Protein AF-0000000066938399 (afdb_homodimer)

Radius of gyration: 29.83 Å; Cα contacts (8 Å, |Δi|>4): 1887; chains: 2; bounding box: 50×89×64 Å

Foldseek 3Di:
DDWWWFWWDAKAQDIDIDIDDFDDAAAQKWKWFWFKFWDDVVNLCCNHPIADLAAAVPGAQPPARDHPTAGATQQTKGFTCCHYHPDDPDHGGFIKTFQFKDADCPDPCNVVQNRLPHPRIHGARRRDQHHSLMRMGMDGSLGIGTFDPVQDRNNSSLLQLLLLLLALCVVFPDDAPFAEEEEELAQNSLSVLLNCLLVPHDHYEYEYQFPLSQVVSVVQHHPYYHNVVVDLPQVVQCVSVVNAFGQEYEYQPQDQVSVVSNLSRHGQQHEYEYEYDHPDDYDDPVVSCVVSVYYYYYDRRHGPPSSVVSSVCVVVPSGDCSVLAQEEEESNCCSPCNSVCCVPPVSRHRIYMYRDVVPD/DDWWWFWWDQKALDIDTDIDDFDDAAAQKWKWFWFKFWDDVVNLCCNHPIADLAAAVPGAQPQARDHPTAGATQQTKGFTCCHYHPDDPDHGGFIKTFQFKDADCPDPCNVVQNRLPHPRIHGARRRDQHHSLMRMGMDGSLGIGTFDPPQDRNNSSLLQLLLLLLALCVVFPDDAPFAEEEEELFQNSLSVLLNCQLVPHDHYEYEYQFPLSQVVSVVSHHPYYDNVVVDLPQVVQCVSVVNAFGQEYEYQPQDQVSVVSNLSRHGQQHEYEYEYDHPDDYDDPVVSCVVSVYYYYYDRRHGPPSSVVSSVCVVVPSGDCSVLAQEEEESNCCSPCNSVCCVPPVSRHRIYMYRDVVPD

Structure (mmCIF, N/CA/C/O backbone):
data_AF-0000000066938399-model_v1
#
loop_
_entity.id
_entity.type
_entity.pdbx_description
1 polymer 'Unplaced genomic scaffold supercont1.3, whole genome shotgun sequence'
#
loop_
_atom_site.group_PDB
_atom_site.id
_atom_site.type_symbol
_atom_site.label_atom_id
_atom_site.label_alt_id
_atom_site.label_comp_id
_atom_site.label_asym_id
_atom_site.label_entity_id
_atom_site.label_seq_id
_atom_site.pdbx_PDB_ins_code
_atom_site.Cartn_x
_atom_site.Cartn_y
_atom_site.Cartn_z
_atom_site.occupancy
_atom_site.B_iso_or_equiv
_atom_site.auth_seq_id
_atom_site.auth_comp_id
_atom_site.auth_asym_id
_atom_site.auth_atom_id
_atom_site.pdbx_PDB_model_num
ATOM 1 N N . MET A 1 1 ? -21.656 45.438 17.859 1 69.94 1 MET A N 1
ATOM 2 C CA . MET A 1 1 ? -20.906 44.25 18.203 1 69.94 1 MET A CA 1
ATOM 3 C C . MET A 1 1 ? -19.406 44.438 18 1 69.94 1 MET A C 1
ATOM 5 O O . MET A 1 1 ? -19 45.219 17.125 1 69.94 1 MET A O 1
ATOM 9 N N . SER A 1 2 ? -18.547 44.031 18.891 1 92.19 2 SER A N 1
ATOM 10 C CA . SER A 1 2 ? -17.109 44.219 18.766 1 92.19 2 SER A CA 1
ATOM 11 C C . SER A 1 2 ? -16.562 43.562 17.516 1 92.19 2 SER A C 1
ATOM 13 O O . SER A 1 2 ? -17.078 42.531 17.062 1 92.19 2 SER A O 1
ATOM 15 N N . GLN A 1 3 ? -15.703 44.281 16.797 1 96.62 3 GLN A N 1
ATOM 16 C CA . GLN A 1 3 ? -15.102 43.781 15.57 1 96.62 3 GLN A CA 1
ATOM 17 C C . GLN A 1 3 ? -13.656 43.344 15.797 1 96.62 3 GLN A C 1
ATOM 19 O O . GLN A 1 3 ? -13.031 43.719 16.781 1 96.62 3 GLN A O 1
ATOM 24 N N . MET A 1 4 ? -13.242 42.531 14.961 1 97.12 4 MET A N 1
ATOM 25 C CA . MET A 1 4 ? -11.859 42.062 15.023 1 97.12 4 MET A CA 1
ATOM 26 C C . MET A 1 4 ? -11.266 41.906 13.625 1 97.12 4 MET A C 1
ATOM 28 O O . MET A 1 4 ? -12 41.812 12.648 1 97.12 4 MET A O 1
ATOM 32 N N . ASN A 1 5 ? -9.953 41.938 13.586 1 97.5 5 ASN A N 1
ATOM 33 C CA . ASN A 1 5 ? -9.234 41.688 12.344 1 97.5 5 ASN A CA 1
ATOM 34 C C . ASN A 1 5 ? -9.18 40.188 12.031 1 97.5 5 ASN A C 1
ATOM 36 O O . ASN A 1 5 ? -9.008 39.375 12.938 1 97.5 5 ASN A O 1
ATOM 40 N N . ALA A 1 6 ? -9.391 39.844 10.789 1 98.12 6 ALA A N 1
ATOM 41 C CA . ALA A 1 6 ? -9.305 38.438 10.336 1 98.12 6 ALA A CA 1
ATOM 42 C C . ALA A 1 6 ? -8.836 38.375 8.891 1 98.12 6 ALA A C 1
ATOM 44 O O . ALA A 1 6 ? -9.258 39.188 8.055 1 98.12 6 ALA A O 1
ATOM 45 N N . VAL A 1 7 ? -7.941 37.5 8.602 1 98.38 7 VAL A N 1
ATOM 46 C CA . VAL A 1 7 ? -7.562 37.219 7.219 1 98.38 7 VAL A CA 1
ATOM 47 C C . VAL A 1 7 ? -8.531 36.188 6.609 1 98.38 7 VAL A C 1
ATOM 49 O O . VAL A 1 7 ? -8.625 35.062 7.074 1 98.38 7 VAL A O 1
ATOM 52 N N . ARG A 1 8 ? -9.172 36.594 5.57 1 97.94 8 ARG A N 1
ATOM 53 C CA . ARG A 1 8 ? -10.258 35.812 5.004 1 97.94 8 ARG A CA 1
ATOM 54 C C . ARG A 1 8 ? -9.945 35.406 3.562 1 97.94 8 ARG A C 1
ATOM 56 O O . ARG A 1 8 ? -9.359 36.188 2.812 1 97.94 8 ARG A O 1
ATOM 63 N N . PHE A 1 9 ? -10.32 34.219 3.234 1 98.12 9 PHE A N 1
ATOM 64 C CA . PHE A 1 9 ? -10.234 33.688 1.883 1 98.12 9 PHE A CA 1
ATOM 65 C C . PHE A 1 9 ? -11.531 33.906 1.122 1 98.12 9 PHE A C 1
ATOM 67 O O . PHE A 1 9 ? -12.594 33.469 1.555 1 98.12 9 PHE A O 1
ATOM 74 N N . TYR A 1 10 ? -11.484 34.594 -0.016 1 97.12 10 TYR A N 1
ATOM 75 C CA . TYR A 1 10 ? -12.664 34.906 -0.816 1 97.12 10 TYR A CA 1
ATOM 76 C C . TYR A 1 10 ? -12.711 34.031 -2.072 1 97.12 10 TYR A C 1
ATOM 78 O O . TYR A 1 10 ? -13.734 34 -2.76 1 97.12 10 TYR A O 1
ATOM 86 N N . GLY A 1 11 ? -11.609 33.406 -2.383 1 96 11 GLY A N 1
ATOM 87 C CA . GLY A 1 11 ? -11.469 32.625 -3.592 1 96 11 GLY A CA 1
ATOM 88 C C . GLY A 1 11 ? -10.047 32.594 -4.117 1 96 11 GLY A C 1
ATOM 89 O O . GLY A 1 11 ? -9.117 33.031 -3.447 1 96 11 GLY A O 1
ATOM 90 N N . GLN A 1 12 ? -9.891 32.031 -5.289 1 96.06 12 GLN A N 1
ATOM 91 C CA . GLN A 1 12 ? -8.57 31.891 -5.891 1 96.06 12 GLN A CA 1
ATOM 92 C C . GLN A 1 12 ? -7.84 33.219 -5.965 1 96.06 12 GLN A C 1
ATOM 94 O O . GLN A 1 12 ? -8.336 34.188 -6.57 1 96.06 12 GLN A O 1
ATOM 99 N N . ARG A 1 13 ? -6.664 33.312 -5.277 1 97 13 ARG A N 1
ATOM 100 C CA . ARG A 1 13 ? -5.758 34.469 -5.266 1 97 13 ARG A CA 1
ATOM 101 C C . ARG A 1 13 ? -6.426 35.688 -4.652 1 97 13 ARG A C 1
ATOM 103 O O . ARG A 1 13 ? -6.129 36.812 -5.039 1 97 13 ARG A O 1
ATOM 110 N N . ASP A 1 14 ? -7.383 35.438 -3.766 1 96.88 14 ASP A N 1
ATOM 111 C CA . ASP A 1 14 ? -8.117 36.531 -3.139 1 96.88 14 ASP A CA 1
ATOM 112 C C . ASP A 1 14 ? -8.219 36.312 -1.629 1 96.88 14 ASP A C 1
ATOM 114 O O . ASP A 1 14 ? -9.195 35.75 -1.142 1 96.88 14 ASP A O 1
ATOM 118 N N . ILE A 1 15 ? -7.234 36.812 -0.895 1 97.56 15 ILE A N 1
ATOM 119 C CA . ILE A 1 15 ? -7.242 36.875 0.563 1 97.56 15 ILE A CA 1
ATOM 120 C C . ILE A 1 15 ? -7.219 38.312 1.038 1 97.56 15 ILE A C 1
ATOM 122 O O . ILE A 1 15 ? -6.543 39.156 0.444 1 97.56 15 ILE A O 1
ATOM 126 N N . ARG A 1 16 ? -7.977 38.594 2.068 1 97.62 16 ARG A N 1
ATOM 127 C CA . ARG A 1 16 ? -8.133 39.969 2.537 1 97.62 16 ARG A CA 1
ATOM 128 C C . ARG A 1 16 ? -8.094 40.031 4.059 1 97.62 16 ARG A C 1
ATOM 130 O O . ARG A 1 16 ? -8.43 39.062 4.738 1 97.62 16 ARG A O 1
ATOM 137 N N . LEU A 1 17 ? -7.648 41.156 4.555 1 97.81 17 LEU A N 1
ATOM 138 C CA . LEU A 1 17 ? -7.812 41.469 5.965 1 97.81 17 LEU A CA 1
ATOM 139 C C . LEU A 1 17 ? -9.125 42.219 6.207 1 97.81 17 LEU A C 1
ATOM 141 O O . LEU A 1 17 ? -9.297 43.344 5.766 1 97.81 17 LEU A O 1
ATOM 145 N N . ASP A 1 18 ? -10 41.594 6.918 1 97.44 18 ASP A N 1
ATOM 146 C CA . ASP A 1 18 ? -11.336 42.125 7.145 1 97.44 18 ASP A CA 1
ATOM 147 C C . ASP A 1 18 ? -11.555 42.438 8.625 1 97.44 18 ASP A C 1
ATOM 149 O O . ASP A 1 18 ? -10.828 41.938 9.484 1 97.44 18 ASP A O 1
ATOM 153 N N . GLN A 1 19 ? -12.508 43.281 8.773 1 97.44 19 GLN A N 1
ATOM 154 C CA . GLN A 1 19 ? -13.125 43.438 10.094 1 97.44 19 GLN A CA 1
ATOM 155 C C . GLN A 1 19 ? -14.406 42.625 10.188 1 97.44 19 GLN A C 1
ATOM 157 O O . GLN A 1 19 ? -15.344 42.844 9.414 1 97.44 19 GLN A O 1
ATOM 162 N N . ILE A 1 20 ? -14.398 41.688 11.094 1 97.38 20 ILE A N 1
ATOM 163 C CA . ILE A 1 20 ? -15.578 40.844 11.258 1 97.38 20 ILE A CA 1
ATOM 164 C C . ILE A 1 20 ? -16.016 40.844 12.727 1 97.38 20 ILE A C 1
ATOM 166 O O . ILE A 1 20 ? -15.242 41.25 13.609 1 97.38 20 ILE A O 1
ATOM 170 N N . PRO A 1 21 ? -17.219 40.438 13.016 1 97.44 21 PRO A N 1
ATOM 171 C CA . PRO A 1 21 ? -17.688 40.406 14.406 1 97.44 21 PRO A CA 1
ATOM 172 C C . PRO A 1 21 ? -16.906 39.406 15.266 1 97.44 21 PRO A C 1
ATOM 174 O O . PRO A 1 21 ? -16.547 38.312 14.789 1 97.44 21 PRO A O 1
ATOM 177 N N . VAL A 1 22 ? -16.625 39.812 16.516 1 97.94 22 VAL A N 1
ATOM 178 C CA . VAL A 1 22 ? -16.047 38.875 17.484 1 97.94 22 VAL A CA 1
ATOM 179 C C . VAL A 1 22 ? -17.062 37.812 17.859 1 97.94 22 VAL A C 1
ATOM 181 O O . VAL A 1 22 ? -18.203 38.125 18.219 1 97.94 22 VAL A O 1
ATOM 184 N N . PRO A 1 23 ? -16.719 36.531 17.734 1 96.94 23 PRO A N 1
ATOM 185 C CA . PRO A 1 23 ? -17.688 35.469 18.031 1 96.94 23 PRO A CA 1
ATOM 186 C C . PRO A 1 23 ? -17.969 35.344 19.516 1 96.94 23 PRO A C 1
ATOM 188 O O . PRO A 1 23 ? -17.078 35.531 20.344 1 96.94 23 PRO A O 1
ATOM 191 N N . ALA A 1 24 ? -19.125 34.969 19.828 1 96.88 24 ALA A N 1
ATOM 192 C CA . ALA A 1 24 ? -19.516 34.688 21.203 1 96.88 24 ALA A CA 1
ATOM 193 C C . ALA A 1 24 ? -19.25 33.219 21.531 1 96.88 24 ALA A C 1
ATOM 195 O O . ALA A 1 24 ? -19.359 32.344 20.672 1 96.88 24 ALA A O 1
ATOM 196 N N . VAL A 1 25 ? -18.906 32.969 22.781 1 97.56 25 VAL A N 1
ATOM 197 C CA . VAL A 1 25 ? -18.672 31.609 23.234 1 97.56 25 VAL A CA 1
ATOM 198 C C . VAL A 1 25 ? -19.984 30.953 23.609 1 97.56 25 VAL A C 1
ATOM 200 O O . VAL A 1 25 ? -20.859 31.578 24.219 1 97.56 25 VAL A O 1
ATOM 203 N N . LYS A 1 26 ? -20.219 29.734 23.188 1 97.56 26 LYS A N 1
ATOM 204 C CA . LYS A 1 26 ? -21.406 28.938 23.516 1 97.56 26 LYS A CA 1
ATOM 205 C C . LYS A 1 26 ? -21.047 27.766 24.406 1 97.56 26 LYS A C 1
ATOM 207 O O . LYS A 1 26 ? -19.859 27.5 24.656 1 97.56 26 LYS A O 1
ATOM 212 N N . PRO A 1 27 ? -22.125 27.094 24.953 1 98.12 27 PRO A N 1
ATOM 213 C CA . PRO A 1 27 ? -21.828 25.906 25.781 1 98.12 27 PRO A CA 1
ATOM 214 C C . PRO A 1 27 ? -20.938 24.891 25.047 1 98.12 27 PRO A C 1
ATOM 216 O O . PRO A 1 27 ? -21.141 24.641 23.859 1 98.12 27 PRO A O 1
ATOM 219 N N . GLY A 1 28 ? -19.938 24.391 25.766 1 98.25 28 GLY A N 1
ATOM 220 C CA . GLY A 1 28 ? -19.062 23.359 25.234 1 98.25 28 GLY A CA 1
ATOM 221 C C . GLY A 1 28 ? -17.938 23.938 24.375 1 98.25 28 GLY A C 1
ATOM 222 O O . GLY A 1 28 ? -17.109 23.188 23.844 1 98.25 28 GLY A O 1
ATOM 223 N N . GLN A 1 29 ? -17.891 25.266 24.297 1 98.56 29 GLN A N 1
ATOM 224 C CA . GLN A 1 29 ? -16.922 25.891 23.406 1 98.56 29 GLN A CA 1
ATOM 225 C C . GLN A 1 29 ? -15.875 26.672 24.203 1 98.56 29 GLN A C 1
ATOM 227 O O . GLN A 1 29 ? -16.062 26.953 25.391 1 98.56 29 GLN A O 1
ATOM 232 N N . VAL A 1 30 ? -14.805 26.938 23.594 1 98.88 30 VAL A N 1
ATOM 233 C CA . VAL A 1 30 ? -13.688 27.703 24.141 1 98.88 30 VAL A CA 1
ATOM 234 C C . VAL A 1 30 ? -13.344 28.859 23.219 1 98.88 30 VAL A C 1
ATOM 236 O O . VAL A 1 30 ? -13.172 28.672 22.016 1 98.88 30 VAL A O 1
ATOM 239 N N . LYS A 1 31 ? -13.312 29.984 23.734 1 98.69 31 LYS A N 1
ATOM 240 C CA . LYS A 1 31 ? -12.82 31.156 23 1 98.69 31 LYS A CA 1
ATOM 241 C C . LYS A 1 31 ? -11.32 31.328 23.219 1 98.69 31 LYS A C 1
ATOM 243 O O . LYS A 1 31 ? -10.844 31.328 24.344 1 98.69 31 LYS A O 1
ATOM 248 N N . ILE A 1 32 ? -10.633 31.469 22.156 1 98.75 32 ILE A N 1
ATOM 249 C CA . ILE A 1 32 ? -9.18 31.562 22.172 1 98.75 32 ILE A CA 1
ATOM 250 C C . ILE A 1 32 ? -8.742 32.844 21.5 1 98.75 32 ILE A C 1
ATOM 252 O O . ILE A 1 32 ? -9.336 33.281 20.5 1 98.75 32 ILE A O 1
ATOM 256 N N . ALA A 1 33 ? -7.773 33.5 22.062 1 98.69 33 ALA A N 1
ATOM 257 C CA . ALA A 1 33 ? -7.016 34.531 21.375 1 98.69 33 ALA A CA 1
ATOM 258 C C . ALA A 1 33 ? -5.762 33.969 20.719 1 98.69 33 ALA A C 1
ATOM 260 O O . ALA A 1 33 ? -4.734 33.781 21.375 1 98.69 33 ALA A O 1
ATOM 261 N N . PRO A 1 34 ? -5.848 33.688 19.375 1 98.69 34 PRO A N 1
ATOM 262 C CA . PRO A 1 34 ? -4.645 33.188 18.703 1 98.69 34 PRO A CA 1
ATOM 263 C C . PRO A 1 34 ? -3.441 34.094 18.859 1 98.69 34 PRO A C 1
ATOM 265 O O . PRO A 1 34 ? -3.588 35.312 18.812 1 98.69 34 PRO A O 1
ATOM 268 N N . LYS A 1 35 ? -2.318 33.5 19.125 1 98.75 35 LYS A N 1
ATOM 269 C CA . LYS A 1 35 ? -1.087 34.281 19.266 1 98.75 35 LYS A CA 1
ATOM 270 C C . LYS A 1 35 ? -0.169 34.062 18.062 1 98.75 35 LYS A C 1
ATOM 272 O O . LYS A 1 35 ? 0.386 35 17.516 1 98.75 35 LYS A O 1
ATOM 277 N N . PHE A 1 36 ? 0.05 32.812 17.703 1 98.81 36 PHE A N 1
ATOM 278 C CA . PHE A 1 36 ? 0.845 32.469 16.531 1 98.81 36 PHE A CA 1
ATOM 279 C C . PHE A 1 36 ? 0.095 31.5 15.633 1 98.81 36 PHE A C 1
ATOM 281 O O . PHE A 1 36 ? -0.582 30.594 16.125 1 98.81 36 PHE A O 1
ATOM 288 N N . CYS A 1 37 ? 0.196 31.719 14.336 1 98.75 37 CYS A N 1
ATOM 289 C CA . CYS A 1 37 ? -0.416 30.859 13.328 1 98.75 37 CYS A CA 1
ATOM 290 C C . CYS A 1 37 ? 0.53 30.625 12.156 1 98.75 37 CYS A C 1
ATOM 292 O O . CYS A 1 37 ? 1.071 31.578 11.594 1 98.75 37 CYS A O 1
ATOM 294 N N . GLY A 1 38 ? 0.721 29.391 11.859 1 98.5 38 GLY A N 1
ATOM 295 C CA . GLY A 1 38 ? 1.558 29.078 10.711 1 98.5 38 GLY A CA 1
ATOM 296 C C . GLY A 1 38 ? 0.799 29.109 9.398 1 98.5 38 GLY A C 1
ATOM 297 O O . GLY A 1 38 ? -0.409 28.859 9.367 1 98.5 38 GLY A O 1
ATOM 298 N N . ILE A 1 39 ? 1.507 29.422 8.336 1 98 39 ILE A N 1
ATOM 299 C CA . ILE A 1 39 ? 0.971 29.281 6.988 1 98 39 ILE A CA 1
ATOM 300 C C . ILE A 1 39 ? 1.367 27.922 6.418 1 98 39 ILE A C 1
ATOM 302 O O . ILE A 1 39 ? 2.541 27.547 6.453 1 98 39 ILE A O 1
ATOM 306 N N . CYS A 1 40 ? 0.423 27.188 5.965 1 95.62 40 CYS A N 1
ATOM 307 C CA . CYS A 1 40 ? 0.635 25.812 5.52 1 95.62 40 CYS A CA 1
ATOM 308 C C . CYS A 1 40 ? 0.604 25.734 3.996 1 95.62 40 CYS A C 1
ATOM 310 O O . CYS A 1 40 ? 0.038 26.594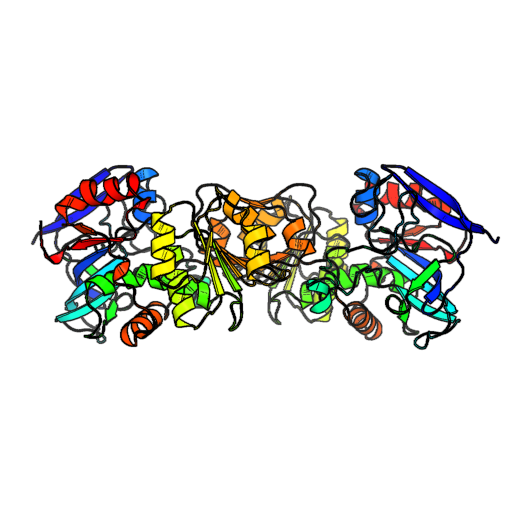 3.332 1 95.62 40 CYS A O 1
ATOM 312 N N . GLY A 1 41 ? 1.252 24.703 3.459 1 92.38 41 GLY A N 1
ATOM 313 C CA . GLY A 1 41 ? 1.16 24.438 2.033 1 92.38 41 GLY A CA 1
ATOM 314 C C . GLY A 1 41 ? -0.27 24.312 1.54 1 92.38 41 GLY A C 1
ATOM 315 O O . GLY A 1 41 ? -0.579 24.703 0.413 1 92.38 41 GLY A O 1
ATOM 316 N N . SER A 1 42 ? -1.141 23.766 2.324 1 93.12 42 SER A N 1
ATOM 317 C CA . SER A 1 42 ? -2.543 23.641 1.938 1 93.12 42 SER A CA 1
ATOM 318 C C . SER A 1 42 ? -3.182 25.016 1.736 1 93.12 42 SER A C 1
ATOM 320 O O . SER A 1 42 ? -4.055 25.172 0.881 1 93.12 42 SER A O 1
ATOM 322 N N . ASP A 1 43 ? -2.777 26.016 2.504 1 96 43 ASP A N 1
ATOM 323 C CA . ASP A 1 43 ? -3.252 27.375 2.275 1 96 43 ASP A CA 1
ATOM 324 C C . ASP A 1 43 ? -2.857 27.875 0.885 1 96 43 ASP A C 1
ATOM 326 O O . ASP A 1 43 ? -3.666 28.484 0.184 1 96 43 ASP A O 1
ATOM 330 N N . LEU A 1 44 ? -1.632 27.578 0.548 1 95.25 44 LEU A N 1
ATOM 331 C CA . LEU A 1 44 ? -1.106 28.016 -0.74 1 95.25 44 LEU A CA 1
ATOM 332 C C . LEU A 1 44 ? -1.813 27.297 -1.887 1 95.25 44 LEU A C 1
ATOM 334 O O . LEU A 1 44 ? -2.09 27.906 -2.926 1 95.25 44 LEU A O 1
ATOM 338 N N . HIS A 1 45 ? -2.061 26.016 -1.648 1 92.69 45 HIS A N 1
ATOM 339 C CA . HIS A 1 45 ? -2.785 25.25 -2.66 1 92.69 45 HIS A CA 1
ATOM 340 C C . HIS A 1 45 ? -4.164 25.859 -2.918 1 92.69 45 HIS A C 1
ATOM 342 O O . HIS A 1 45 ? -4.582 25.984 -4.07 1 92.69 45 HIS A O 1
ATOM 348 N N . GLU A 1 46 ? -4.875 26.203 -1.85 1 94.69 46 GLU A N 1
ATOM 349 C CA . GLU A 1 46 ? -6.184 26.844 -1.987 1 94.69 46 GLU A CA 1
ATOM 350 C C . GLU A 1 46 ? -6.066 28.203 -2.662 1 94.69 46 GLU A C 1
ATOM 352 O O . GLU A 1 46 ? -6.859 28.531 -3.545 1 94.69 46 GLU A O 1
ATOM 357 N N . TYR A 1 47 ? -5.066 28.969 -2.271 1 96.81 47 TYR A N 1
ATOM 358 C CA . TYR A 1 47 ? -4.859 30.312 -2.789 1 96.81 47 TYR A CA 1
ATOM 359 C C . TYR A 1 47 ? -4.562 30.281 -4.285 1 96.81 47 TYR A C 1
ATOM 361 O O . TYR A 1 47 ? -5.141 31.047 -5.055 1 96.81 47 TYR A O 1
ATOM 369 N N . LEU A 1 48 ? -3.74 29.344 -4.723 1 95.25 48 LEU A N 1
ATOM 370 C CA . LEU A 1 48 ? -3.285 29.281 -6.109 1 95.25 48 LEU A CA 1
ATOM 371 C C . LEU A 1 48 ? -4.293 28.531 -6.98 1 95.25 48 LEU A C 1
ATOM 373 O O . LEU A 1 48 ? -4.516 28.906 -8.133 1 95.25 48 LEU A O 1
ATOM 377 N N . GLY A 1 49 ? -4.926 27.516 -6.395 1 92.44 49 GLY A N 1
ATOM 378 C CA . GLY A 1 49 ? -5.73 26.609 -7.203 1 92.44 49 GLY A CA 1
ATOM 379 C C . GLY A 1 49 ? -7.223 26.812 -7.023 1 92.44 49 GLY A C 1
ATOM 380 O O . GLY A 1 49 ? -8.023 26.328 -7.816 1 92.44 49 GLY A O 1
ATOM 381 N N . GLY A 1 50 ? -7.535 27.5 -6.035 1 92.25 50 GLY A N 1
ATOM 382 C CA . GLY A 1 50 ? -8.945 27.656 -5.707 1 92.25 50 GLY A CA 1
ATOM 383 C C . GLY A 1 50 ? -9.406 26.719 -4.613 1 92.25 50 GLY A C 1
ATOM 384 O O . GLY A 1 50 ? -8.656 25.844 -4.172 1 92.25 50 GLY A O 1
ATOM 385 N N . ALA A 1 51 ? -10.688 26.906 -4.266 1 92.25 51 ALA A N 1
ATOM 386 C CA . ALA A 1 51 ? -11.266 26.219 -3.113 1 92.25 51 ALA A CA 1
ATOM 387 C C . ALA A 1 51 ? -11.438 24.734 -3.398 1 92.25 51 ALA A C 1
ATOM 389 O O . ALA A 1 51 ? -12.078 24.344 -4.379 1 92.25 51 ALA A O 1
ATOM 390 N N . ASN A 1 52 ? -10.844 23.875 -2.551 1 88.25 52 ASN A N 1
ATOM 391 C CA . ASN A 1 52 ? -11.008 22.422 -2.562 1 88.25 52 ASN A CA 1
ATOM 392 C C . ASN A 1 52 ? -11.414 21.906 -1.192 1 88.25 52 ASN A C 1
ATOM 394 O O . ASN A 1 52 ? -12.508 21.344 -1.039 1 88.25 52 ASN A O 1
ATOM 398 N N . LEU A 1 53 ? -10.5 22.094 -0.22 1 88.75 53 LEU A N 1
ATOM 399 C CA . LEU A 1 53 ? -10.859 21.812 1.167 1 88.75 53 LEU A CA 1
ATOM 400 C C . LEU A 1 53 ? -11.789 22.891 1.717 1 88.75 53 LEU A C 1
ATOM 402 O O . LEU A 1 53 ? -12.602 22.625 2.598 1 88.75 53 LEU A O 1
ATOM 406 N N . ILE A 1 54 ? -11.578 24.062 1.223 1 95.56 54 ILE A N 1
ATOM 407 C CA . ILE A 1 54 ? -12.461 25.188 1.545 1 95.56 54 ILE A CA 1
ATOM 408 C C . ILE A 1 54 ? -13.773 25.047 0.777 1 95.56 54 ILE A C 1
ATOM 410 O O . ILE A 1 54 ? -13.773 24.797 -0.432 1 95.56 54 ILE A O 1
ATOM 414 N N . PRO A 1 55 ? -14.836 25.141 1.478 1 96.12 55 PRO A N 1
ATOM 415 C CA . PRO A 1 55 ? -16.125 25.031 0.784 1 96.12 55 PRO A CA 1
ATOM 416 C C . PRO A 1 55 ? -16.297 26.094 -0.294 1 96.12 55 PRO A C 1
ATOM 418 O O . PRO A 1 55 ? -15.906 27.25 -0.104 1 96.12 55 PRO A O 1
ATOM 421 N N . GLN A 1 56 ? -16.797 25.688 -1.377 1 92 56 GLN A N 1
ATOM 422 C CA . GLN A 1 56 ? -17.031 26.594 -2.492 1 92 56 GLN A CA 1
ATOM 423 C C . GLN A 1 56 ? -18.328 27.391 -2.289 1 92 56 GLN A C 1
ATOM 425 O O . GLN A 1 56 ? -19.188 27 -1.494 1 92 56 GLN A O 1
ATOM 430 N N . GLU A 1 57 ? -18.359 28.484 -3.133 1 89.06 57 GLU A N 1
ATOM 431 C CA . GLU A 1 57 ? -19.578 29.281 -3.096 1 89.06 57 GLU A CA 1
ATOM 432 C C . GLU A 1 57 ? -20.797 28.438 -3.461 1 89.06 57 GLU A C 1
ATOM 434 O O . GLU A 1 57 ? -20.781 27.703 -4.457 1 89.06 57 GLU A O 1
ATOM 439 N N . GLY A 1 58 ? -21.828 28.5 -2.705 1 90.94 58 GLY A N 1
ATOM 440 C CA . GLY A 1 58 ? -23.047 27.766 -2.973 1 90.94 58 GLY A CA 1
ATOM 441 C C . GLY A 1 58 ? -23 26.328 -2.482 1 90.94 58 GLY A C 1
ATOM 442 O O . GLY A 1 58 ? -23.984 25.594 -2.566 1 90.94 58 GLY A O 1
ATOM 443 N N . HIS A 1 59 ? -21.891 25.906 -1.933 1 94.81 59 HIS A N 1
ATOM 444 C CA . HIS A 1 59 ? -21.734 24.547 -1.431 1 94.81 59 HIS A CA 1
ATOM 445 C C . HIS A 1 59 ? -21.188 24.547 -0.008 1 94.81 59 HIS A C 1
ATOM 447 O O . HIS A 1 59 ? -20.031 24.156 0.219 1 94.81 59 HIS A O 1
ATOM 453 N N . PRO A 1 60 ? -22 24.828 0.931 1 97.38 60 PRO A N 1
ATOM 454 C CA . PRO A 1 60 ? -21.547 24.922 2.32 1 97.38 60 PRO A CA 1
ATOM 455 C C . PRO A 1 60 ? -21 23.594 2.861 1 97.38 60 PRO A C 1
ATOM 457 O O . PRO A 1 60 ? -21.469 22.531 2.451 1 97.38 60 PRO A O 1
ATOM 460 N N . HIS A 1 61 ? -20.062 23.625 3.693 1 97.81 61 HIS A N 1
ATOM 461 C CA . HIS A 1 61 ? -19.547 22.422 4.348 1 97.81 61 HIS A CA 1
ATOM 462 C C . HIS A 1 61 ? -20.641 21.688 5.105 1 97.81 61 HIS A C 1
ATOM 464 O O . HIS A 1 61 ? -21.438 22.312 5.816 1 97.81 61 HIS A O 1
ATOM 470 N N . PRO A 1 62 ? -20.719 20.453 5.074 1 97.06 62 PRO A N 1
ATOM 471 C CA . PRO A 1 62 ? -21.859 19.719 5.609 1 97.06 62 PRO A CA 1
ATOM 472 C C . PRO A 1 62 ? -21.938 19.766 7.133 1 97.06 62 PRO A C 1
ATOM 474 O O . PRO A 1 62 ? -23.016 19.609 7.707 1 97.06 62 PRO A O 1
ATOM 477 N N . ILE A 1 63 ? -20.875 20.016 7.82 1 97.31 63 ILE A N 1
ATOM 478 C CA . ILE A 1 63 ? -20.891 20.047 9.281 1 97.31 63 ILE A CA 1
ATOM 479 C C . ILE A 1 63 ? -21 21.484 9.773 1 97.31 63 ILE A C 1
ATOM 481 O O . ILE A 1 63 ? -21.844 21.797 10.609 1 97.31 63 ILE A O 1
ATOM 485 N N . THR A 1 64 ? -20.172 22.391 9.211 1 96.94 64 THR A N 1
ATOM 486 C CA . THR A 1 64 ? -20.125 23.75 9.734 1 96.94 64 THR A CA 1
ATOM 487 C C . THR A 1 64 ? -21.203 24.625 9.109 1 96.94 64 THR A C 1
ATOM 489 O O . THR A 1 64 ? -21.547 25.688 9.648 1 96.94 64 THR A O 1
ATOM 492 N N . GLY A 1 65 ? -21.688 24.234 7.918 1 97.12 65 GLY A N 1
ATOM 493 C CA . GLY A 1 65 ? -22.672 25 7.184 1 97.12 65 GLY A CA 1
ATOM 494 C C . GLY A 1 65 ? -22.109 26.281 6.598 1 97.12 65 GLY A C 1
ATOM 495 O O . GLY A 1 65 ? -22.859 27.141 6.113 1 97.12 65 GLY A O 1
ATOM 496 N N . GLU A 1 66 ? -20.859 26.484 6.66 1 96.12 66 GLU A N 1
ATOM 497 C CA . GLU A 1 66 ? -20.234 27.719 6.227 1 96.12 66 GLU A CA 1
ATOM 498 C C . GLU A 1 66 ? -19.703 27.609 4.797 1 96.12 66 GLU A C 1
ATOM 500 O O . GLU A 1 66 ? -19.469 26.5 4.309 1 96.12 66 GLU A O 1
ATOM 505 N N . THR A 1 67 ? -19.562 28.75 4.156 1 95.38 67 THR A N 1
ATOM 506 C CA . THR A 1 67 ? -18.969 28.859 2.828 1 95.38 67 THR A CA 1
ATOM 507 C C . THR A 1 67 ? -18.125 30.125 2.717 1 95.38 67 THR A C 1
ATOM 509 O O . THR A 1 67 ? -17.891 30.812 3.713 1 95.38 67 THR A O 1
ATOM 512 N N . LEU A 1 68 ? -17.656 30.453 1.598 1 94.75 68 LEU A N 1
ATOM 513 C CA . LEU A 1 68 ? -16.812 31.625 1.379 1 94.75 68 LEU A CA 1
ATOM 514 C C . LEU A 1 68 ? -17.562 32.906 1.723 1 94.75 68 LEU A C 1
ATOM 516 O O . LEU A 1 68 ? -18.766 33 1.523 1 94.75 68 LEU A O 1
ATOM 520 N N . PRO A 1 69 ? -16.906 33.844 2.219 1 96.12 69 PRO A N 1
ATOM 521 C CA . PRO A 1 69 ? -15.508 33.906 2.641 1 96.12 69 PRO A CA 1
ATOM 522 C C . PRO A 1 69 ? -15.273 33.188 3.979 1 96.12 69 PRO A C 1
ATOM 524 O O . PRO A 1 69 ? -16.188 33.125 4.809 1 96.12 69 PRO A O 1
ATOM 527 N N . LEU A 1 70 ? -14.094 32.688 4.211 1 96.75 70 LEU A N 1
ATOM 528 C CA . LEU A 1 70 ? -13.75 31.984 5.438 1 96.75 70 LEU A CA 1
ATOM 529 C C . LEU A 1 70 ? -12.445 32.5 6.023 1 96.75 70 LEU A C 1
ATOM 531 O O . LEU A 1 70 ? -11.539 32.906 5.281 1 96.75 70 LEU A O 1
ATOM 535 N N . THR A 1 71 ? -12.344 32.531 7.367 1 98 71 THR A N 1
ATOM 536 C CA . THR A 1 71 ? -11.109 32.906 8.047 1 98 71 THR A CA 1
ATOM 537 C C . THR A 1 71 ? -10.086 31.781 7.953 1 98 71 THR A C 1
ATOM 539 O O . THR A 1 71 ? -10.398 30.625 8.242 1 98 71 THR A O 1
ATOM 542 N N . LEU A 1 72 ? -8.852 32.094 7.594 1 98.31 72 LEU A N 1
ATOM 543 C CA . LEU A 1 72 ? -7.805 31.109 7.391 1 98.31 72 LEU A CA 1
ATOM 544 C C . LEU A 1 72 ? -7.027 30.859 8.68 1 98.31 72 LEU A C 1
ATOM 546 O O . LEU A 1 72 ? -7.121 31.656 9.625 1 98.31 72 LEU A O 1
ATOM 550 N N . GLY A 1 73 ? -6.262 29.766 8.648 1 98.44 73 GLY A N 1
ATOM 551 C CA . GLY A 1 73 ? -5.328 29.438 9.719 1 98.44 73 GLY A CA 1
ATOM 552 C C . GLY A 1 73 ? -5.691 28.172 10.461 1 98.44 73 GLY A C 1
ATOM 553 O O . GLY A 1 73 ? -6.562 28.188 11.336 1 98.44 73 GLY A O 1
ATOM 554 N N . HIS A 1 74 ? -4.996 27.094 10.188 1 98.69 74 HIS A N 1
ATOM 555 C CA . HIS A 1 74 ? -5.328 25.844 10.859 1 98.69 74 HIS A CA 1
ATOM 556 C C . HIS A 1 74 ? -4.148 25.328 11.68 1 98.69 74 HIS A C 1
ATOM 558 O O . HIS A 1 74 ? -4.23 24.266 12.297 1 98.69 74 HIS A O 1
ATOM 564 N N . GLU A 1 75 ? -3.053 26.047 11.711 1 98.75 75 GLU A N 1
ATOM 565 C CA . GLU A 1 75 ? -1.874 25.781 12.531 1 98.75 75 GLU A CA 1
ATOM 566 C C . GLU A 1 75 ? -1.642 26.891 13.547 1 98.75 75 GLU A C 1
ATOM 568 O O . GLU A 1 75 ? -0.89 27.828 13.289 1 98.75 75 GLU A O 1
ATOM 573 N N . PHE A 1 76 ? -2.229 26.719 14.805 1 98.81 76 PHE A N 1
ATOM 574 C CA . PHE A 1 76 ? -2.074 27.906 15.641 1 98.81 76 PHE A CA 1
ATOM 575 C C . PHE A 1 76 ? -2.129 27.516 17.125 1 98.81 76 PHE A C 1
ATOM 577 O O . PHE A 1 76 ? -2.572 26.422 17.469 1 98.81 76 PHE A O 1
ATOM 584 N N . SER A 1 77 ? -1.617 28.406 17.906 1 98.88 77 SER A N 1
ATOM 585 C CA . SER A 1 77 ? -1.65 28.406 19.359 1 98.88 77 SER A CA 1
ATOM 586 C C . SER A 1 77 ? -2.121 29.75 19.906 1 98.88 77 SER A C 1
ATOM 588 O O . SER A 1 77 ? -2.191 30.734 19.172 1 98.88 77 SER A O 1
ATOM 590 N N . GLY A 1 78 ? -2.525 29.75 21.109 1 98.75 78 GLY A N 1
ATOM 591 C CA . GLY A 1 78 ? -3.004 30.969 21.734 1 98.75 78 GLY A CA 1
ATOM 592 C C . GLY A 1 78 ? -3.346 30.812 23.203 1 98.75 78 GLY A C 1
ATOM 593 O O . GLY A 1 78 ? -2.822 29.906 23.875 1 98.75 78 GLY A O 1
ATOM 594 N N . VAL A 1 79 ? -4.121 31.766 23.625 1 98.81 79 VAL A N 1
ATOM 595 C CA . VAL A 1 79 ? -4.5 31.797 25.031 1 98.81 79 VAL A CA 1
ATOM 596 C C . VAL A 1 79 ? -6.023 31.766 25.156 1 98.81 79 VAL A C 1
ATOM 598 O O . VAL A 1 79 ? -6.73 32.469 24.422 1 98.81 79 VAL A O 1
ATOM 601 N N . VAL A 1 80 ? -6.492 30.938 26.094 1 98.88 80 VAL A N 1
ATOM 602 C CA . VAL A 1 80 ? -7.926 30.844 26.344 1 98.88 80 VAL A CA 1
ATOM 603 C C . VAL A 1 80 ? -8.422 32.156 26.938 1 98.88 80 VAL A C 1
ATOM 605 O O . VAL A 1 80 ? -7.852 32.656 27.906 1 98.88 80 VAL A O 1
ATOM 608 N N . GLU A 1 81 ? -9.445 32.688 26.312 1 98.5 81 GLU A N 1
ATOM 609 C CA . GLU A 1 81 ? -10.031 33.906 26.797 1 98.5 81 GLU A CA 1
ATOM 610 C C . GLU A 1 81 ? -11.25 33.656 27.672 1 98.5 81 GLU A C 1
ATOM 612 O O . GLU A 1 81 ? -11.453 34.312 28.688 1 98.5 81 GLU A O 1
ATOM 617 N N . GLU A 1 82 ? -12.07 32.812 27.203 1 98.44 82 GLU A N 1
ATOM 618 C CA . GLU A 1 82 ? -13.352 32.5 27.828 1 98.44 82 GLU A CA 1
ATOM 619 C C . GLU A 1 82 ? -13.727 31.031 27.562 1 98.44 82 GLU A C 1
ATOM 621 O O . GLU A 1 82 ? -13.305 30.453 26.562 1 98.44 82 GLU A O 1
ATOM 626 N N . VAL A 1 83 ? -14.469 30.438 28.531 1 98.69 83 VAL A N 1
ATOM 627 C CA . VAL A 1 83 ? -14.953 29.078 28.328 1 98.69 83 VAL A CA 1
ATOM 628 C C . VAL A 1 83 ? -16.469 29.047 28.5 1 98.69 83 VAL A C 1
ATOM 630 O O . VAL A 1 83 ? -17.016 29.75 29.344 1 98.69 83 VAL A O 1
ATOM 633 N N . GLY A 1 84 ? -17.094 28.312 27.641 1 98.44 84 GLY A N 1
ATOM 634 C CA . GLY A 1 84 ? -18.531 28.125 27.766 1 98.44 84 GLY A CA 1
ATOM 635 C C . GLY A 1 84 ? -18.922 27.141 28.844 1 98.44 84 GLY A C 1
ATOM 636 O O . GLY A 1 84 ? -18.047 26.469 29.422 1 98.44 84 GLY A O 1
ATOM 637 N N . GLU A 1 85 ? -20.234 27.078 29.078 1 98 85 GLU A N 1
ATOM 638 C CA . GLU A 1 85 ? -20.781 26.141 30.047 1 98 85 GLU A CA 1
ATOM 639 C C . GLU A 1 85 ? -20.359 24.719 29.719 1 98 85 GLU A C 1
ATOM 641 O O . GLU A 1 85 ? -20.391 24.297 28.562 1 98 85 GLU A O 1
ATOM 646 N N . GLY A 1 86 ? -19.906 23.953 30.719 1 97.88 86 GLY A N 1
ATOM 647 C CA . GLY A 1 86 ? -19.594 22.531 30.547 1 97.88 86 GLY A CA 1
ATOM 648 C C . GLY A 1 86 ? -18.125 22.281 30.234 1 97.88 86 GLY A C 1
ATOM 649 O O . GLY A 1 86 ? -17.688 21.141 30.266 1 97.88 86 GLY A O 1
ATOM 650 N N . VAL A 1 87 ? -17.438 23.359 29.875 1 98.25 87 VAL A N 1
ATOM 651 C CA . VAL A 1 87 ? -16.016 23.203 29.625 1 98.25 87 VAL A CA 1
ATOM 652 C C . VAL A 1 87 ? -15.266 23.031 30.938 1 98.25 87 VAL A C 1
ATOM 654 O O . VAL A 1 87 ? -15.445 23.812 31.875 1 98.25 87 VAL A O 1
ATOM 657 N N . GLU A 1 88 ? -14.438 21.938 30.984 1 95.88 88 GLU A N 1
ATOM 658 C CA . GLU A 1 88 ? -13.766 21.641 32.25 1 95.88 88 GLU A CA 1
ATOM 659 C C . GLU A 1 88 ? -12.266 21.453 32.031 1 95.88 88 GLU A C 1
ATOM 661 O O . GLU A 1 88 ? -11.492 21.484 33 1 95.88 88 GLU A O 1
ATOM 666 N N . LYS A 1 89 ? -11.844 21.281 30.875 1 94.69 89 LYS A N 1
ATOM 667 C CA . LYS A 1 89 ? -10.469 20.844 30.641 1 94.69 89 LYS A CA 1
ATOM 668 C C . LYS A 1 89 ? -9.523 22.047 30.562 1 94.69 89 LYS A C 1
ATOM 670 O O . LYS A 1 89 ? -8.305 21.891 30.672 1 94.69 89 LYS A O 1
ATOM 675 N N . VAL A 1 90 ? -10.094 23.25 30.312 1 98.44 90 VAL A N 1
ATOM 676 C CA . VAL A 1 90 ? -9.281 24.453 30.219 1 98.44 90 VAL A CA 1
ATOM 677 C C . VAL A 1 90 ? -9.984 25.609 30.906 1 98.44 90 VAL A C 1
ATOM 679 O O . VAL A 1 90 ? -11.188 25.547 31.188 1 98.44 90 VAL A O 1
ATOM 682 N N . LYS A 1 91 ? -9.195 26.672 31.188 1 98.38 91 LYS A N 1
ATOM 683 C CA . LYS A 1 91 ? -9.695 27.891 31.797 1 98.38 91 LYS A CA 1
ATOM 684 C C . LYS A 1 91 ? -9.031 29.125 31.188 1 98.38 91 LYS A C 1
ATOM 686 O O . LYS A 1 91 ? -7.965 29.016 30.578 1 98.38 91 LYS A O 1
ATOM 691 N N . PRO A 1 92 ? -9.68 30.281 31.359 1 98.62 92 PRO A N 1
ATOM 692 C CA . PRO A 1 92 ? -9.055 31.5 30.844 1 98.62 92 PRO A CA 1
ATOM 693 C C . PRO A 1 92 ? -7.613 31.672 31.328 1 98.62 92 PRO A C 1
ATOM 695 O O . P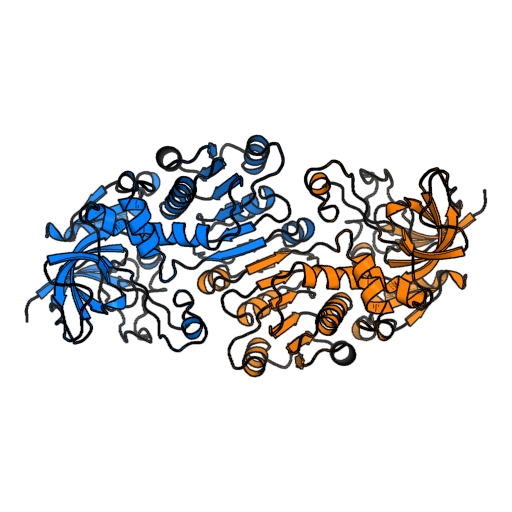RO A 1 92 ? -7.316 31.438 32.5 1 98.62 92 PRO A O 1
ATOM 698 N N . GLY A 1 93 ? -6.738 31.969 30.422 1 98.56 93 GLY A N 1
ATOM 699 C CA . GLY A 1 93 ? -5.332 32.156 30.75 1 98.56 93 GLY A CA 1
ATOM 700 C C . GLY A 1 93 ? -4.469 30.969 30.328 1 98.56 93 GLY A C 1
ATOM 701 O O . GLY A 1 93 ? -3.248 31.109 30.203 1 98.56 93 GLY A O 1
ATOM 702 N N . ASP A 1 94 ? -5.07 29.844 30.094 1 98.69 94 ASP A N 1
ATOM 703 C CA . ASP A 1 94 ? -4.309 28.672 29.688 1 98.69 94 ASP A CA 1
ATOM 704 C C . ASP A 1 94 ? -3.725 28.859 28.281 1 98.69 94 ASP A C 1
ATOM 706 O O . ASP A 1 94 ? -4.383 29.391 27.391 1 98.69 94 ASP A O 1
ATOM 710 N N . ARG A 1 95 ? -2.475 28.422 28.094 1 98.81 95 ARG A N 1
ATOM 711 C CA . ARG A 1 95 ? -1.852 28.312 26.766 1 98.81 95 ARG A CA 1
ATOM 712 C C . ARG A 1 95 ? -2.258 27.031 26.062 1 98.81 95 ARG A C 1
ATOM 714 O O . ARG A 1 95 ? -2.215 25.953 26.656 1 98.81 95 ARG A O 1
ATOM 721 N N . VAL A 1 96 ? -2.678 27.172 24.797 1 98.94 96 VAL A N 1
ATOM 722 C CA . VAL A 1 96 ? -3.227 26 24.125 1 98.94 96 VAL A CA 1
ATOM 723 C C . VAL A 1 96 ? -2.811 26.016 22.656 1 98.94 96 VAL A C 1
ATOM 725 O O . VAL A 1 96 ? -2.365 27.031 22.141 1 98.94 96 VAL A O 1
ATOM 728 N N . CYS A 1 97 ? -2.783 24.938 22.031 1 98.88 97 CYS A N 1
ATOM 729 C CA . CYS A 1 97 ? -2.85 24.812 20.578 1 98.88 97 CYS A CA 1
ATOM 730 C C . CYS A 1 97 ? -4.121 24.078 20.156 1 98.88 97 CYS A C 1
ATOM 732 O O . CYS A 1 97 ? -4.848 23.547 21 1 98.88 97 CYS A O 1
ATOM 734 N N . VAL A 1 98 ? -4.453 24.156 18.875 1 98.75 98 VAL A N 1
ATOM 735 C CA . VAL A 1 98 ? -5.746 23.656 18.422 1 98.75 98 VAL A CA 1
ATOM 736 C C . VAL A 1 98 ? -5.535 22.516 17.422 1 98.75 98 VAL A C 1
ATOM 738 O O . VAL A 1 98 ? -4.746 22.641 16.484 1 98.75 98 VAL A O 1
ATOM 741 N N . GLN A 1 99 ? -6.129 21.312 17.656 1 98.69 99 GLN A N 1
ATOM 742 C CA . GLN A 1 99 ? -6.301 20.25 16.656 1 98.69 99 GLN A CA 1
ATOM 743 C C . GLN A 1 99 ? -7.508 20.531 15.766 1 98.69 99 GLN A C 1
ATOM 745 O O . GLN A 1 99 ? -8.648 20.266 16.141 1 98.69 99 GLN A O 1
ATOM 750 N N . PRO A 1 100 ? -7.277 20.984 14.586 1 98.44 100 PRO A N 1
ATOM 751 C CA . PRO A 1 100 ? -8.328 21.625 13.781 1 98.44 100 PRO A CA 1
ATOM 752 C C . PRO A 1 100 ? -9.242 20.609 13.094 1 98.44 100 PRO A C 1
ATOM 754 O O . PRO A 1 100 ? -10.141 20.984 12.344 1 98.44 100 PRO A O 1
ATOM 757 N N . THR A 1 101 ? -9.227 19.359 13.406 1 98 101 THR A N 1
ATOM 758 C CA . THR A 1 101 ? -10 18.344 12.711 1 98 101 THR A CA 1
ATOM 759 C C . THR A 1 101 ? -11.492 18.516 13 1 98 101 THR A C 1
ATOM 761 O O . THR A 1 101 ? -11.898 18.578 14.156 1 98 101 THR A O 1
ATOM 764 N N . ILE A 1 102 ? -12.281 18.656 11.93 1 98.06 102 ILE A N 1
ATOM 765 C CA . ILE A 1 102 ? -13.742 18.656 12 1 98.06 102 ILE A CA 1
ATOM 766 C C . ILE A 1 102 ? -14.273 17.312 11.484 1 98.06 102 ILE A C 1
ATOM 768 O O . ILE A 1 102 ? -13.945 16.891 10.375 1 98.06 102 ILE A O 1
ATOM 772 N N . TYR A 1 103 ? -15.047 16.609 12.289 1 97.88 103 TYR A N 1
ATOM 773 C CA . TYR A 1 103 ? -15.57 15.305 11.891 1 97.88 103 TYR A CA 1
ATOM 774 C C . TYR A 1 103 ? -16.984 15.109 12.406 1 97.88 103 TYR A C 1
ATOM 776 O O . TYR A 1 103 ? -17.406 15.781 13.352 1 97.88 103 TYR A O 1
ATOM 784 N N . ASP A 1 104 ? -17.75 14.227 11.867 1 97.12 104 ASP A N 1
ATOM 785 C CA . ASP A 1 104 ? -19.188 14.117 12.133 1 97.12 104 ASP A CA 1
ATOM 786 C C . ASP A 1 104 ? -19.453 13.195 13.32 1 97.12 104 ASP A C 1
ATOM 788 O O . ASP A 1 104 ? -20.516 13.266 13.945 1 97.12 104 ASP A O 1
ATOM 792 N N . GLY A 1 105 ? -18.578 12.305 13.586 1 96.5 105 GLY A N 1
ATOM 793 C CA . GLY A 1 105 ? -18.734 11.398 14.711 1 96.5 105 GLY A CA 1
ATOM 794 C C . GLY A 1 105 ? -19.703 10.273 14.445 1 96.5 105 GLY A C 1
ATOM 795 O O . GLY A 1 105 ? -19.844 9.352 15.258 1 96.5 105 GLY A O 1
ATOM 796 N N . SER A 1 106 ? -20.328 10.273 13.219 1 94.94 106 SER A N 1
ATOM 797 C CA . SER A 1 106 ? -21.422 9.344 13.008 1 94.94 106 SER A CA 1
ATOM 798 C C . SER A 1 106 ? -21.141 8.406 11.836 1 94.94 106 SER A C 1
ATOM 800 O O . SER A 1 106 ? -21.766 7.363 11.695 1 94.94 106 SER A O 1
ATOM 802 N N . CYS A 1 107 ? -20.25 8.805 10.992 1 94.12 107 CYS A N 1
ATOM 803 C CA . CYS A 1 107 ? -19.969 7.957 9.844 1 94.12 107 CYS A CA 1
ATOM 804 C C . CYS A 1 107 ? -19.188 6.715 10.25 1 94.12 107 CYS A C 1
ATOM 806 O O . CYS A 1 107 ? -18.781 6.586 11.406 1 94.12 107 CYS A O 1
ATOM 808 N N . ARG A 1 108 ? -18.969 5.867 9.367 1 91.19 108 ARG A N 1
ATOM 809 C CA . ARG A 1 108 ? -18.359 4.57 9.664 1 91.19 108 ARG A CA 1
ATOM 810 C C . ARG A 1 108 ? -16.938 4.734 10.188 1 91.19 108 ARG A C 1
ATOM 812 O O . ARG A 1 108 ? -16.547 4.074 11.156 1 91.19 108 ARG A O 1
ATOM 819 N N . ALA A 1 109 ? -16.203 5.586 9.586 1 95.12 109 ALA A N 1
ATOM 820 C CA . ALA A 1 109 ? -14.836 5.836 10.023 1 95.12 109 ALA A CA 1
ATOM 821 C C . ALA A 1 109 ? -14.812 6.422 11.43 1 95.12 109 ALA A C 1
ATOM 823 O O . ALA A 1 109 ? -14.047 5.973 12.289 1 95.12 109 ALA A O 1
ATOM 824 N N . CYS A 1 110 ? -15.695 7.316 11.695 1 96.44 110 CYS A N 1
ATOM 825 C CA . CYS A 1 110 ? -15.734 7.973 13 1 96.44 110 CYS A CA 1
ATOM 826 C C . CYS A 1 110 ? -16.156 6.996 14.086 1 96.44 110 CYS A C 1
ATOM 828 O O . CYS A 1 110 ? -15.633 7.043 15.203 1 96.44 110 CYS A O 1
ATOM 830 N N . LYS A 1 111 ? -17.047 6.117 13.719 1 95.38 111 LYS A N 1
ATOM 831 C CA . LYS A 1 111 ? -17.516 5.133 14.688 1 95.38 111 LYS A CA 1
ATOM 832 C C . LYS A 1 111 ? -16.391 4.18 15.086 1 95.38 111 LYS A C 1
ATOM 834 O O . LYS A 1 111 ? -16.422 3.576 16.156 1 95.38 111 LYS A O 1
ATOM 839 N N . ARG A 1 112 ? -15.375 4.094 14.234 1 94.69 112 ARG A N 1
ATOM 840 C CA . ARG A 1 112 ? -14.219 3.242 14.508 1 94.69 112 ARG A CA 1
ATOM 841 C C . ARG A 1 112 ? -13.062 4.055 15.086 1 94.69 112 ARG A C 1
ATOM 843 O O . ARG A 1 112 ? -11.938 3.561 15.18 1 94.69 112 ARG A O 1
ATOM 850 N N . GLY A 1 113 ? -13.297 5.348 15.352 1 96.06 113 GLY A N 1
ATOM 851 C CA . GLY A 1 113 ? -12.281 6.207 15.938 1 96.06 113 GLY A CA 1
ATOM 852 C C . GLY A 1 113 ? -11.344 6.816 14.906 1 96.06 113 GLY A C 1
ATOM 853 O O . GLY A 1 113 ? -10.359 7.465 15.258 1 96.06 113 GLY A O 1
ATOM 854 N N . LEU A 1 114 ? -11.617 6.59 13.617 1 97.31 114 LEU A N 1
ATOM 855 C CA . LEU A 1 114 ? -10.797 7.121 12.531 1 97.31 114 LEU A CA 1
ATOM 856 C C . LEU A 1 114 ? -11.336 8.461 12.047 1 97.31 114 LEU A C 1
ATOM 858 O O . LEU A 1 114 ? -11.703 8.609 10.883 1 97.31 114 LEU A O 1
ATOM 862 N N . VAL A 1 115 ? -11.227 9.469 12.875 1 97.69 115 VAL A N 1
ATOM 863 C CA . VAL A 1 115 ? -11.883 10.75 12.609 1 97.69 115 VAL A CA 1
ATOM 864 C C . VAL A 1 115 ? -11.164 11.477 11.484 1 97.69 115 VAL A C 1
ATOM 866 O O . VAL A 1 115 ? -11.766 12.266 10.758 1 97.69 115 VAL A O 1
ATOM 869 N N . ASN A 1 116 ? -9.844 11.188 11.328 1 97.69 116 ASN A N 1
ATOM 870 C CA . ASN A 1 116 ? -9.086 11.781 10.234 1 97.69 116 ASN A CA 1
ATOM 871 C C . ASN A 1 116 ? -9.547 11.258 8.875 1 97.69 116 ASN A C 1
ATOM 873 O O . ASN A 1 116 ? -9.227 11.836 7.84 1 97.69 116 ASN A O 1
ATOM 877 N N . CYS A 1 117 ? -10.359 10.172 8.883 1 97.5 117 CYS A N 1
ATOM 878 C CA . CYS A 1 117 ? -10.906 9.57 7.668 1 97.5 117 CYS A CA 1
ATOM 879 C C . CYS A 1 117 ? -12.406 9.812 7.57 1 97.5 117 CYS A C 1
ATOM 881 O O . CYS A 1 117 ? -13.117 9.07 6.887 1 97.5 117 CYS A O 1
ATOM 883 N N . CYS A 1 118 ? -12.93 10.805 8.219 1 97 118 CYS A N 1
ATOM 884 C CA . CYS A 1 118 ? -14.359 11.102 8.266 1 97 118 CYS A CA 1
ATOM 885 C C . CYS A 1 118 ? -14.898 11.406 6.871 1 97 118 CYS A C 1
ATOM 887 O O . CYS A 1 118 ? -14.234 12.078 6.078 1 97 118 CYS A O 1
ATOM 889 N N . ASP A 1 119 ? -16.156 11.008 6.617 1 94 119 ASP A N 1
ATOM 890 C CA . ASP A 1 119 ? -16.812 11.227 5.332 1 94 119 ASP A CA 1
ATOM 891 C C . ASP A 1 119 ? -17.062 12.711 5.082 1 94 119 ASP A C 1
ATOM 893 O O . ASP A 1 119 ? -17.062 13.164 3.934 1 94 119 ASP A O 1
ATOM 897 N N . LYS A 1 120 ? -17.219 13.477 6.152 1 95.69 120 LYS A N 1
ATOM 898 C CA . LYS A 1 120 ? -17.5 14.906 6.059 1 95.69 120 LYS A CA 1
ATOM 899 C C . LYS A 1 120 ? -16.328 15.727 6.602 1 95.69 120 LYS A C 1
ATOM 901 O O . LYS A 1 120 ? -16.547 16.812 7.16 1 95.69 120 LYS A O 1
ATOM 906 N N . ASN A 1 121 ? -15.227 15.273 6.445 1 96.12 121 ASN A N 1
ATOM 907 C CA . ASN A 1 121 ? -14.016 15.812 7.047 1 96.12 121 ASN A CA 1
ATOM 908 C C . ASN A 1 121 ? -13.844 17.297 6.734 1 96.12 121 ASN A C 1
ATOM 910 O O . ASN A 1 121 ? -14.375 17.781 5.734 1 96.12 121 ASN A O 1
ATOM 914 N N . GLY A 1 122 ? -13.266 18.016 7.656 1 96.44 122 GLY A N 1
ATOM 915 C CA . GLY A 1 122 ? -12.875 19.406 7.492 1 96.44 122 GLY A CA 1
ATOM 916 C C . GLY A 1 122 ? -11.852 19.859 8.516 1 96.44 122 GLY A C 1
ATOM 917 O O . GLY A 1 122 ? -11.414 19.078 9.352 1 96.44 122 GLY A O 1
ATOM 918 N N . PHE A 1 123 ? -11.531 21.141 8.391 1 97.88 123 PHE A N 1
ATOM 919 C CA . PHE A 1 123 ? -10.539 21.703 9.297 1 97.88 123 PHE A CA 1
ATOM 920 C C . PHE A 1 123 ? -10.93 23.125 9.711 1 97.88 123 PHE A C 1
ATOM 922 O O . PHE A 1 123 ? -11.352 23.922 8.875 1 97.88 123 PHE A O 1
ATOM 929 N N . VAL A 1 124 ? -10.766 23.359 11.008 1 98.38 124 VAL A N 1
ATOM 930 C CA . VAL A 1 124 ? -10.805 24.75 11.461 1 98.38 124 VAL A CA 1
ATOM 931 C C . VAL A 1 124 ? -9.781 25.578 10.688 1 98.38 124 VAL A C 1
ATOM 933 O O . VAL A 1 124 ? -8.625 25.156 10.531 1 98.38 124 VAL A O 1
ATOM 936 N N . GLY A 1 125 ? -10.234 26.656 10.156 1 98.12 125 GLY A N 1
ATOM 937 C CA . GLY A 1 125 ? -9.312 27.5 9.414 1 98.12 125 GLY A CA 1
ATOM 938 C C . GLY A 1 125 ? -9.297 27.203 7.926 1 98.12 125 GLY A C 1
ATOM 939 O O . GLY A 1 125 ? -8.633 27.906 7.156 1 98.12 125 GLY A O 1
ATOM 940 N N . LEU A 1 126 ? -10.039 26.125 7.484 1 97.62 126 LEU A N 1
ATOM 941 C CA . LEU A 1 126 ? -10.18 25.797 6.07 1 97.62 126 LEU A CA 1
ATOM 942 C C . LEU A 1 126 ? -11.633 25.516 5.719 1 97.62 126 LEU A C 1
ATOM 944 O O . LEU A 1 126 ? -12.055 25.734 4.582 1 97.62 126 LEU A O 1
ATOM 948 N N . SER A 1 127 ? -12.383 24.953 6.715 1 97.69 127 SER A N 1
ATOM 949 C CA . SER A 1 127 ? -13.734 24.484 6.422 1 97.69 127 SER A CA 1
ATOM 950 C C . SER A 1 127 ? -14.766 25.172 7.301 1 97.69 127 SER A C 1
ATOM 952 O O . SER A 1 127 ? -15.93 24.781 7.336 1 97.69 127 SER A O 1
ATOM 954 N N . GLY A 1 128 ? -14.336 26.094 8.094 1 96.31 128 GLY A N 1
ATOM 955 C CA . GLY A 1 128 ? -15.234 26.828 8.969 1 96.31 128 GLY A CA 1
ATOM 956 C C . GLY A 1 128 ? -14.789 26.828 10.414 1 96.31 128 GLY A C 1
ATOM 957 O O . GLY A 1 128 ? -13.664 26.438 10.727 1 96.31 128 GLY A O 1
ATOM 958 N N . TRP A 1 129 ? -15.633 27.438 11.289 1 96.62 129 TRP A N 1
ATOM 959 C CA . TRP A 1 129 ? -15.43 27.578 12.727 1 96.62 129 TRP A CA 1
ATOM 960 C C . TRP A 1 129 ? -14.297 28.547 13.031 1 96.62 129 TRP A C 1
ATOM 962 O O . TRP A 1 129 ? -13.594 28.406 14.039 1 96.62 129 TRP A O 1
ATOM 972 N N . GLY A 1 130 ? -14.047 29.453 12.086 1 96.19 130 GLY A N 1
ATOM 973 C CA . GLY A 1 130 ? -12.977 30.422 12.25 1 96.19 130 GLY A CA 1
ATOM 974 C C . GLY A 1 130 ? -11.625 29.906 11.797 1 96.19 130 GLY A C 1
ATOM 975 O O . GLY A 1 130 ? -11.539 29.125 10.852 1 96.19 130 GLY A O 1
ATOM 976 N N . GLY A 1 131 ? -10.562 30.484 12.422 1 97.62 131 GLY A N 1
ATOM 977 C CA . GLY A 1 131 ? -9.18 30.141 12.141 1 97.62 131 GLY A CA 1
ATOM 978 C C . GLY A 1 131 ? -8.188 30.922 12.977 1 97.62 131 GLY A C 1
ATOM 979 O O . GLY A 1 131 ? -8.57 31.828 13.719 1 97.62 131 GLY A O 1
ATOM 980 N N . GLY A 1 132 ? -7.02 30.516 12.805 1 98.38 132 GLY A N 1
ATOM 981 C CA . GLY A 1 132 ? -5.98 31.094 13.633 1 98.38 132 GLY A CA 1
ATOM 982 C C . GLY A 1 132 ? -5.512 32.438 13.141 1 98.38 132 GLY A C 1
ATOM 983 O O . GLY A 1 132 ? -4.816 33.188 13.852 1 98.38 132 GLY A O 1
ATOM 984 N N . LEU A 1 133 ? -5.949 32.875 11.93 1 98.5 133 LEU A N 1
ATOM 985 C CA . LEU A 1 133 ? -5.555 34.156 11.406 1 98.5 133 LEU A CA 1
ATOM 986 C C . LEU A 1 133 ? -6.613 35.219 11.711 1 98.5 133 LEU A C 1
ATOM 988 O O . LEU A 1 133 ? -7.055 35.938 10.812 1 98.5 133 LEU A O 1
ATOM 992 N N . CYS A 1 134 ? -7.051 35.281 12.922 1 98.06 134 CYS A N 1
ATOM 993 C CA . CYS A 1 134 ? -7.93 36.312 13.484 1 98.06 134 CYS A CA 1
ATOM 994 C C . CYS A 1 134 ? -7.625 36.531 14.961 1 98.06 134 CYS A C 1
ATOM 996 O O . CYS A 1 134 ? -6.883 35.75 15.57 1 98.06 134 CYS A O 1
ATOM 998 N N . GLU A 1 135 ? -8.164 37.531 15.523 1 98.19 135 GLU A N 1
ATOM 999 C CA . GLU A 1 135 ? -7.781 37.938 16.859 1 98.19 135 GLU A CA 1
ATOM 1000 C C . GLU A 1 135 ? -8.5 37.125 17.938 1 98.19 135 GLU A C 1
ATOM 1002 O O . GLU A 1 135 ? -8 36.969 19.047 1 98.19 135 GLU A O 1
ATOM 1007 N N . HIS A 1 136 ? -9.727 36.688 17.609 1 98 136 HIS A N 1
ATOM 1008 C CA . HIS A 1 136 ? -10.539 35.875 18.5 1 98 136 HIS A CA 1
ATOM 1009 C C . HIS A 1 136 ? -11.266 34.781 17.719 1 98 136 HIS A C 1
ATOM 1011 O O . HIS A 1 136 ? -11.766 35.031 16.625 1 98 136 HIS A O 1
ATOM 1017 N N . MET A 1 137 ? -11.273 33.625 18.312 1 97.62 137 MET A N 1
ATOM 1018 C CA . MET A 1 137 ? -12.031 32.562 17.656 1 97.62 137 MET A CA 1
ATOM 1019 C C . MET A 1 137 ? -12.602 31.578 18.688 1 97.62 137 MET A C 1
ATOM 1021 O O . MET A 1 137 ? -12.172 31.578 19.844 1 97.62 137 MET A O 1
ATOM 1025 N N . VAL A 1 138 ? -13.602 30.859 18.266 1 98.31 138 VAL A N 1
ATOM 1026 C CA . VAL A 1 138 ? -14.273 29.906 19.141 1 98.31 138 VAL A CA 1
ATOM 1027 C C . VAL A 1 138 ? -14.273 28.516 18.5 1 98.31 138 VAL A C 1
ATOM 1029 O O . VAL A 1 138 ? -14.516 28.375 17.312 1 98.31 138 VAL A O 1
ATOM 1032 N N . VAL A 1 139 ? -13.93 27.516 19.281 1 98.19 139 VAL A N 1
ATOM 1033 C CA . VAL A 1 139 ? -13.938 26.125 18.812 1 98.19 139 VAL A CA 1
ATOM 1034 C C . VAL A 1 139 ? -14.477 25.219 19.906 1 98.19 139 VAL A C 1
ATOM 1036 O O . VAL A 1 139 ? -14.469 25.578 21.094 1 98.19 139 VAL A O 1
ATOM 1039 N N . PRO A 1 140 ? -14.969 24.016 19.5 1 97.62 140 PRO A N 1
ATOM 1040 C CA . PRO A 1 140 ? -15.336 23.047 20.531 1 97.62 140 PRO A CA 1
ATOM 1041 C C . PRO A 1 140 ? -14.164 22.688 21.438 1 97.62 140 PRO A C 1
ATOM 1043 O O . PRO A 1 140 ? -13.023 22.609 20.984 1 97.62 140 PRO A O 1
ATOM 1046 N N . GLU A 1 141 ? -14.438 22.406 22.688 1 98.12 141 GLU A N 1
ATOM 1047 C CA . GLU A 1 141 ? -13.414 22.047 23.656 1 98.12 141 GLU A CA 1
ATOM 1048 C C . GLU A 1 141 ? -12.555 20.891 23.156 1 98.12 141 GLU A C 1
ATOM 1050 O O . GLU A 1 141 ? -11.359 20.828 23.438 1 98.12 141 GLU A O 1
ATOM 1055 N N . SER A 1 142 ? -13.125 19.969 22.328 1 96.12 142 SER A N 1
ATOM 1056 C CA . SER A 1 142 ? -12.438 18.781 21.859 1 96.12 142 SER A CA 1
ATOM 1057 C C . SER A 1 142 ? -11.25 19.141 20.969 1 96.12 142 SER A C 1
ATOM 1059 O O . SER A 1 142 ? -10.344 18.328 20.781 1 96.12 142 SER A O 1
ATOM 1061 N N . CYS A 1 143 ? -11.227 20.328 20.438 1 98.06 143 CYS A N 1
ATOM 1062 C CA . CYS A 1 143 ? -10.164 20.781 19.531 1 98.06 143 CYS A CA 1
ATOM 1063 C C . CYS A 1 143 ? -8.992 21.344 20.328 1 98.06 143 CYS A C 1
ATOM 1065 O O . CYS A 1 143 ? -7.906 21.547 19.766 1 98.06 143 CYS A O 1
ATOM 1067 N N . VAL A 1 144 ? -9.18 21.625 21.547 1 98.81 144 VAL A N 1
ATOM 1068 C CA . VAL A 1 144 ? -8.25 22.469 22.312 1 98.81 144 VAL A CA 1
ATOM 1069 C C . VAL A 1 144 ? -7.289 21.578 23.094 1 98.81 144 VAL A C 1
ATOM 1071 O O . VAL A 1 144 ? -7.715 20.719 23.859 1 98.81 144 VAL A O 1
ATOM 1074 N N . LYS A 1 145 ? -5.984 21.75 22.922 1 98.88 145 LYS A N 1
ATOM 1075 C CA . LYS A 1 145 ? -4.934 21 23.609 1 98.88 145 LYS A CA 1
ATOM 1076 C C . LYS A 1 145 ? -4.09 21.922 24.484 1 98.88 145 LYS A C 1
ATOM 1078 O O . LYS A 1 145 ? -3.434 22.828 23.984 1 98.88 145 LYS A O 1
ATOM 1083 N N . PRO A 1 146 ? -4.07 21.672 25.734 1 98.75 146 PRO A N 1
ATOM 1084 C CA . PRO A 1 146 ? -3.232 22.484 26.609 1 98.75 146 PRO A CA 1
ATOM 1085 C C . PRO A 1 146 ? -1.742 22.344 26.312 1 98.75 146 PRO A C 1
ATOM 1087 O O . PRO A 1 146 ? -1.277 21.234 26.016 1 98.75 146 PRO A O 1
ATOM 1090 N N . LEU A 1 147 ? -1.042 23.422 26.438 1 98.75 147 LEU A N 1
ATOM 1091 C CA . LEU A 1 147 ? 0.409 23.422 26.281 1 98.75 147 LEU A CA 1
ATOM 1092 C C . LEU A 1 147 ? 1.095 23.547 27.641 1 98.75 147 LEU A C 1
ATOM 1094 O O . LEU A 1 147 ? 0.742 24.422 28.438 1 98.75 147 LEU A O 1
ATOM 1098 N N . PRO A 1 148 ? 2.031 22.688 27.875 1 98.12 148 PRO A N 1
ATOM 1099 C CA . PRO A 1 148 ? 2.84 22.906 29.078 1 98.12 148 PRO A CA 1
ATOM 1100 C C . PRO A 1 148 ? 3.6 24.219 29.062 1 98.12 148 PRO A C 1
ATOM 1102 O O . PRO A 1 148 ? 3.812 24.797 27.984 1 98.12 148 PRO A O 1
ATOM 1105 N N . ASP A 1 149 ? 4.07 24.625 30.203 1 97.38 149 ASP A N 1
ATOM 1106 C CA . ASP A 1 149 ? 4.695 25.938 30.375 1 97.38 149 ASP A CA 1
ATOM 1107 C C . ASP A 1 149 ? 6.004 26.016 29.609 1 97.38 149 ASP A C 1
ATOM 1109 O O . ASP A 1 149 ? 6.41 27.109 29.172 1 97.38 149 ASP A O 1
ATOM 1113 N N . ASN A 1 150 ? 6.586 24.891 29.391 1 98.19 150 ASN A N 1
ATOM 1114 C CA . ASN A 1 150 ? 7.906 24.906 28.781 1 98.19 150 ASN A CA 1
ATOM 1115 C C . ASN A 1 150 ? 7.816 24.906 27.25 1 98.19 150 ASN A C 1
ATOM 1117 O O . ASN A 1 150 ? 8.836 24.828 26.578 1 98.19 150 ASN A O 1
ATOM 1121 N N . ILE A 1 151 ? 6.652 24.984 26.688 1 98.56 151 ILE A N 1
ATOM 1122 C CA . ILE A 1 151 ? 6.484 25.094 25.234 1 98.56 151 ILE A CA 1
ATOM 1123 C C . ILE A 1 151 ? 6.004 26.484 24.859 1 98.56 151 ILE A C 1
ATOM 1125 O O . ILE A 1 151 ? 4.867 26.859 25.172 1 98.56 151 ILE A O 1
ATOM 1129 N N . PRO A 1 152 ? 6.887 27.234 24.234 1 98.5 152 PRO A N 1
ATOM 1130 C CA . PRO A 1 152 ? 6.449 28.562 23.797 1 98.5 152 PRO A CA 1
ATOM 1131 C C . PRO A 1 152 ? 5.316 28.5 22.766 1 98.5 152 PRO A C 1
ATOM 1133 O O . PRO A 1 152 ? 5.207 27.516 22.031 1 98.5 152 PRO A O 1
ATOM 1136 N N . LEU A 1 153 ? 4.523 29.531 22.734 1 98.69 153 LEU A N 1
ATOM 1137 C CA . LEU A 1 153 ? 3.359 29.562 21.859 1 98.69 153 LEU A CA 1
ATOM 1138 C C . LEU A 1 153 ? 3.783 29.484 20.391 1 98.69 153 LEU A C 1
ATOM 1140 O O . LEU A 1 153 ? 3.066 28.922 19.562 1 98.69 153 LEU A O 1
ATOM 1144 N N . GLU A 1 154 ? 5 30.062 20.062 1 98.5 154 GLU A N 1
ATOM 1145 C CA . GLU A 1 154 ? 5.5 29.953 18.688 1 98.5 154 GLU A CA 1
ATOM 1146 C C . GLU A 1 154 ? 5.676 28.484 18.297 1 98.5 154 GLU A C 1
ATOM 1148 O O . GLU A 1 154 ? 5.305 28.094 17.188 1 98.5 154 GLU A O 1
ATOM 1153 N N . VAL A 1 155 ? 6.172 27.719 19.219 1 98.69 155 VAL A N 1
ATOM 1154 C CA . VAL A 1 155 ? 6.375 26.297 18.984 1 98.69 155 VAL A CA 1
ATOM 1155 C C . VAL A 1 155 ? 5.031 25.578 18.984 1 98.69 155 VAL A C 1
ATOM 1157 O O . VAL A 1 155 ? 4.832 24.625 18.234 1 98.69 155 VAL A O 1
ATOM 1160 N N . GLY A 1 156 ? 4.082 26.094 19.797 1 98.81 156 GLY A N 1
ATOM 1161 C CA . GLY A 1 156 ? 2.738 25.531 19.812 1 98.81 156 GLY A CA 1
ATOM 1162 C C . GLY A 1 156 ? 2.084 25.531 18.438 1 98.81 156 GLY A C 1
ATOM 1163 O O . GLY A 1 156 ? 1.332 24.609 18.109 1 98.81 156 GLY A O 1
ATOM 1164 N N . ALA A 1 157 ? 2.387 26.531 17.625 1 98.75 157 ALA A N 1
ATOM 1165 C CA . ALA A 1 157 ? 1.802 26.672 1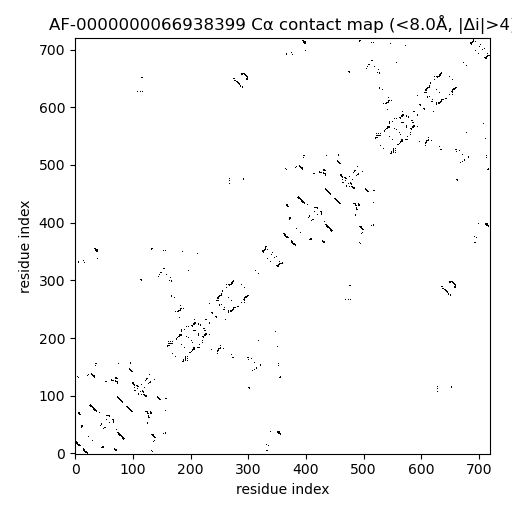6.297 1 98.75 157 ALA A CA 1
ATOM 1166 C C . ALA A 1 157 ? 2.361 25.625 15.344 1 98.75 157 ALA A C 1
ATOM 1168 O O . ALA A 1 157 ? 1.816 25.406 14.258 1 98.75 157 ALA A O 1
ATOM 1169 N N . LEU A 1 158 ? 3.445 24.953 15.719 1 98.75 158 LEU A N 1
ATOM 1170 C CA . LEU A 1 158 ? 4.082 23.953 14.867 1 98.75 158 LEU A CA 1
ATOM 1171 C C . LEU A 1 158 ? 3.52 22.562 15.141 1 98.75 158 LEU A C 1
ATOM 1173 O O . LEU A 1 158 ? 3.781 21.625 14.391 1 98.75 158 LEU A O 1
ATOM 1177 N N . ILE A 1 159 ? 2.691 22.438 16.172 1 98.88 159 ILE A N 1
ATOM 1178 C CA . ILE A 1 159 ? 2.303 21.109 16.641 1 98.88 159 ILE A CA 1
ATOM 1179 C C . ILE A 1 159 ? 1.44 20.438 15.578 1 98.88 159 ILE A C 1
ATOM 1181 O O . ILE A 1 159 ? 1.555 19.219 15.359 1 98.88 159 ILE A O 1
ATOM 1185 N N . GLU A 1 160 ? 0.651 21.188 14.914 1 98.75 160 GLU A N 1
ATOM 1186 C CA . GLU A 1 160 ? -0.234 20.609 13.914 1 98.75 160 GLU A CA 1
ATOM 1187 C C . GLU A 1 160 ? 0.563 19.922 12.797 1 98.75 160 GLU A C 1
ATOM 1189 O O . GLU A 1 160 ? 0.392 18.734 12.539 1 98.75 160 GLU A O 1
ATOM 1194 N N . PRO A 1 161 ? 1.506 20.609 12.094 1 98.44 161 PRO A N 1
ATOM 1195 C CA . PRO A 1 161 ? 2.271 19.922 11.047 1 98.44 161 PRO A CA 1
ATOM 1196 C C . PRO A 1 161 ? 3.178 18.828 11.594 1 98.44 161 PRO A C 1
ATOM 1198 O O . PRO A 1 161 ? 3.426 17.828 10.914 1 98.44 161 PRO A O 1
ATOM 1201 N N . LEU A 1 162 ? 3.682 19 12.82 1 98.81 162 LEU A N 1
ATOM 1202 C CA . LEU A 1 162 ? 4.5 17.969 13.43 1 98.81 162 LEU A CA 1
ATOM 1203 C C . LEU A 1 162 ? 3.676 16.703 13.695 1 98.81 162 LEU A C 1
ATOM 1205 O O . LEU A 1 162 ? 4.188 15.586 13.586 1 98.81 162 LEU A O 1
ATOM 1209 N N . ALA A 1 163 ? 2.387 16.938 13.992 1 98.88 163 ALA A N 1
ATOM 1210 C CA . ALA A 1 163 ? 1.497 15.797 14.234 1 98.88 163 ALA A CA 1
ATOM 1211 C C . ALA A 1 163 ? 1.283 14.992 12.953 1 98.88 163 ALA A C 1
ATOM 1213 O O . ALA A 1 163 ? 1.107 13.773 13.008 1 98.88 163 ALA A O 1
ATOM 1214 N N . VAL A 1 164 ? 1.353 15.664 11.82 1 98.62 164 VAL A N 1
ATOM 1215 C CA . VAL A 1 164 ? 1.247 14.961 10.539 1 98.62 164 VAL A CA 1
ATOM 1216 C C . VAL A 1 164 ? 2.4 13.977 10.398 1 98.62 164 VAL A C 1
ATOM 1218 O O . VAL A 1 164 ? 2.184 12.789 10.125 1 98.62 164 VAL A O 1
ATOM 1221 N N . GLY A 1 165 ? 3.652 14.461 10.594 1 98.69 165 GLY A N 1
ATOM 1222 C CA . GLY A 1 165 ? 4.816 13.594 10.516 1 98.69 165 GLY A CA 1
ATOM 1223 C C . GLY A 1 165 ? 4.812 12.5 11.562 1 98.69 165 GLY A C 1
ATOM 1224 O O . GLY A 1 165 ? 5.176 11.359 11.273 1 98.69 165 GLY A O 1
ATOM 1225 N N . TRP A 1 166 ? 4.355 12.883 12.773 1 98.81 166 TRP A N 1
ATOM 1226 C CA . TRP A 1 166 ? 4.297 11.922 13.867 1 98.81 166 TRP A CA 1
ATOM 1227 C C . TRP A 1 166 ? 3.359 10.766 13.531 1 98.81 166 TRP A C 1
ATOM 1229 O O . TRP A 1 166 ? 3.721 9.594 13.688 1 98.81 166 TRP A O 1
ATOM 1239 N N . HIS A 1 167 ? 2.201 11.125 13.078 1 98.81 167 HIS A N 1
ATOM 1240 C CA . HIS A 1 167 ? 1.199 10.125 12.734 1 98.81 167 HIS A CA 1
ATOM 1241 C C . HIS A 1 167 ? 1.693 9.211 11.617 1 98.81 167 HIS A C 1
ATOM 1243 O O . HIS A 1 167 ? 1.504 7.988 11.68 1 98.81 167 HIS A O 1
ATOM 1249 N N . ALA A 1 168 ? 2.328 9.766 10.617 1 98.81 168 ALA A N 1
ATOM 1250 C CA . ALA A 1 168 ? 2.842 8.992 9.492 1 98.81 168 ALA A CA 1
ATOM 1251 C C . ALA A 1 168 ? 3.828 7.926 9.961 1 98.81 168 ALA A C 1
ATOM 1253 O O . ALA A 1 168 ? 3.73 6.766 9.555 1 98.81 168 ALA A O 1
ATOM 1254 N N . VAL A 1 169 ? 4.73 8.305 10.836 1 98.81 169 VAL A N 1
ATOM 1255 C CA . VAL A 1 169 ? 5.723 7.355 11.328 1 98.81 169 VAL A CA 1
ATOM 1256 C C . VAL A 1 169 ? 5.047 6.328 12.234 1 98.81 169 VAL A C 1
ATOM 1258 O O . VAL A 1 169 ? 5.332 5.129 12.148 1 98.81 169 VAL A O 1
ATOM 1261 N N . ASP A 1 170 ? 4.121 6.824 13.031 1 98.31 170 ASP A N 1
ATOM 1262 C CA . ASP A 1 170 ? 3.477 5.961 14.016 1 98.31 170 ASP A CA 1
ATOM 1263 C C . ASP A 1 170 ? 2.689 4.844 13.336 1 98.31 170 ASP A C 1
ATOM 1265 O O . ASP A 1 170 ? 2.693 3.701 13.797 1 98.31 170 ASP A O 1
ATOM 1269 N N . ILE A 1 171 ? 1.99 5.145 12.289 1 97.88 171 ILE A N 1
ATOM 1270 C CA . ILE A 1 171 ? 1.111 4.16 11.664 1 97.88 171 ILE A CA 1
ATOM 1271 C C . ILE A 1 171 ? 1.895 3.348 10.641 1 97.88 171 ILE A C 1
ATOM 1273 O O . ILE A 1 171 ? 1.41 2.326 10.141 1 97.88 171 ILE A O 1
ATOM 1277 N N . SER A 1 172 ? 3.131 3.818 10.273 1 98.38 172 SER A N 1
ATOM 1278 C CA . SER A 1 172 ? 3.951 3.121 9.289 1 98.38 172 SER A CA 1
ATOM 1279 C C . SER A 1 172 ? 4.48 1.804 9.844 1 98.38 172 SER A C 1
ATOM 1281 O O . SER A 1 172 ? 4.379 1.544 11.039 1 98.38 172 SER A O 1
ATOM 1283 N N . PRO A 1 173 ? 5.094 0.964 9 1 98.06 173 PRO A N 1
ATOM 1284 C CA . PRO A 1 173 ? 5.68 -0.281 9.5 1 98.06 173 PRO A CA 1
ATOM 1285 C C . PRO A 1 173 ? 7.086 -0.087 10.062 1 98.06 173 PRO A C 1
ATOM 1287 O O . PRO A 1 173 ? 7.789 -1.065 10.32 1 98.06 173 PRO A O 1
ATOM 1290 N N . TYR A 1 174 ? 7.543 1.136 10.258 1 98.56 174 TYR A N 1
ATOM 1291 C CA . TYR A 1 174 ? 8.875 1.426 10.766 1 98.56 174 TYR A CA 1
ATOM 1292 C C . TYR A 1 174 ? 9.133 0.685 12.078 1 98.56 174 TYR A C 1
ATOM 1294 O O . TYR A 1 174 ? 8.25 0.613 12.938 1 98.56 174 TYR A O 1
ATOM 1302 N N . LYS A 1 175 ? 10.352 0.159 12.203 1 97.94 175 LYS A N 1
ATOM 1303 C CA . LYS A 1 175 ? 10.875 -0.457 13.414 1 97.94 175 LYS A CA 1
ATOM 1304 C C . LYS A 1 175 ? 12.305 0.011 13.695 1 97.94 175 LYS A C 1
ATOM 1306 O O . LYS A 1 175 ? 13.008 0.449 12.781 1 97.94 175 LYS A O 1
ATOM 1311 N N . ASP A 1 176 ? 12.586 -0.13 14.977 1 97.5 176 ASP A N 1
ATOM 1312 C CA . ASP A 1 176 ? 13.961 0.197 15.344 1 97.5 176 ASP A CA 1
ATOM 1313 C C . ASP A 1 176 ? 14.961 -0.582 14.492 1 97.5 176 ASP A C 1
ATOM 1315 O O . ASP A 1 176 ? 14.797 -1.785 14.281 1 97.5 176 ASP A O 1
ATOM 1319 N N . GLY A 1 177 ? 15.922 0.129 14.008 1 97.12 177 GLY A N 1
ATOM 1320 C CA . GLY A 1 177 ? 16.938 -0.506 13.188 1 97.12 177 GLY A CA 1
ATOM 1321 C C . GLY A 1 177 ? 16.719 -0.314 11.703 1 97.12 177 GLY A C 1
ATOM 1322 O O . GLY A 1 177 ? 17.609 -0.55 10.898 1 97.12 177 GLY A O 1
ATOM 1323 N N . ASP A 1 178 ? 15.57 0.2 11.273 1 98.38 178 ASP A N 1
ATOM 1324 C CA . ASP A 1 178 ? 15.234 0.395 9.867 1 98.38 178 ASP A CA 1
ATOM 1325 C C . ASP A 1 178 ? 16 1.577 9.273 1 98.38 178 ASP A C 1
ATOM 1327 O O . ASP A 1 178 ? 16.328 2.525 9.992 1 98.38 178 ASP A O 1
ATOM 1331 N N . SER A 1 179 ? 16.281 1.475 7.988 1 98.69 179 SER A N 1
ATOM 1332 C CA . SER A 1 179 ? 16.703 2.615 7.18 1 98.69 179 SER A CA 1
ATOM 1333 C C . SER A 1 179 ? 15.5 3.285 6.512 1 98.69 179 SER A C 1
ATOM 1335 O O . SER A 1 179 ? 14.633 2.609 5.961 1 98.69 179 SER A O 1
ATOM 1337 N N . VAL A 1 180 ? 15.508 4.613 6.586 1 98.94 180 VAL A N 1
ATOM 1338 C CA . VAL A 1 180 ? 14.32 5.324 6.121 1 98.94 180 VAL A CA 1
ATOM 1339 C C . VAL A 1 180 ? 14.711 6.336 5.047 1 98.94 180 VAL A C 1
ATOM 1341 O O . VAL A 1 180 ? 15.688 7.07 5.199 1 98.94 180 VAL A O 1
ATOM 1344 N N . LEU A 1 181 ? 13.984 6.316 3.938 1 98.94 181 LEU A N 1
ATOM 1345 C CA . LEU A 1 181 ? 14.125 7.301 2.869 1 98.94 181 LEU A CA 1
ATOM 1346 C C . LEU A 1 181 ? 12.984 8.312 2.904 1 98.94 181 LEU A C 1
ATOM 1348 O O . LEU A 1 181 ? 11.812 7.93 2.812 1 98.94 181 LEU A O 1
ATOM 1352 N N . VAL A 1 182 ? 13.266 9.539 3.127 1 98.94 182 VAL A N 1
ATOM 1353 C CA . VAL A 1 182 ? 12.281 10.617 3.09 1 98.94 182 VAL A CA 1
ATOM 1354 C C . VAL A 1 182 ? 12.422 11.406 1.793 1 98.94 182 VAL A C 1
ATOM 1356 O O . VAL A 1 182 ? 13.484 11.969 1.516 1 98.94 182 VAL A O 1
ATOM 1359 N N . LEU A 1 183 ? 11.383 11.422 1.006 1 98.81 183 LEU A N 1
ATOM 1360 C CA . LEU A 1 183 ? 11.367 12.172 -0.244 1 98.81 183 LEU A CA 1
ATOM 1361 C C . LEU A 1 183 ? 10.703 13.531 -0.053 1 98.81 183 LEU A C 1
ATOM 1363 O O . LEU A 1 183 ? 9.492 13.617 0.146 1 98.81 183 LEU A O 1
ATOM 1367 N N . GLY A 1 184 ? 11.492 14.602 -0.159 1 97.62 184 GLY A N 1
ATOM 1368 C CA . GLY A 1 184 ? 11.031 15.945 0.124 1 97.62 184 GLY A CA 1
ATOM 1369 C C . GLY A 1 184 ? 11.453 16.453 1.491 1 97.62 184 GLY A C 1
ATOM 1370 O O . GLY A 1 184 ? 11.156 15.82 2.508 1 97.62 184 GLY A O 1
ATOM 1371 N N . GLY A 1 185 ? 12.133 17.547 1.469 1 97.06 185 GLY A N 1
ATOM 1372 C CA . GLY A 1 185 ? 12.617 18.109 2.711 1 97.06 185 GLY A CA 1
ATOM 1373 C C . GLY A 1 185 ? 11.883 19.375 3.117 1 97.06 185 GLY A C 1
ATOM 1374 O O . GLY A 1 185 ? 12.477 20.281 3.701 1 97.06 185 GLY A O 1
ATOM 1375 N N . GLY A 1 186 ? 10.648 19.453 2.678 1 96.38 186 GLY A N 1
ATOM 1376 C CA . GLY A 1 186 ? 9.805 20.547 3.143 1 96.38 186 GLY A CA 1
ATOM 1377 C C . GLY A 1 186 ? 9.32 20.359 4.566 1 96.38 186 GLY A C 1
ATOM 1378 O O . GLY A 1 186 ? 9.844 19.516 5.301 1 96.38 186 GLY A O 1
ATOM 1379 N N . PRO A 1 187 ? 8.344 21.156 4.961 1 96.81 187 PRO A N 1
ATOM 1380 C CA . PRO A 1 187 ? 7.883 21.125 6.352 1 96.81 187 PRO A CA 1
ATOM 1381 C C . PRO A 1 187 ? 7.441 19.734 6.797 1 96.81 187 PRO A C 1
ATOM 1383 O O . PRO A 1 187 ? 7.793 19.281 7.891 1 96.81 187 PRO A O 1
ATOM 1386 N N . ILE A 1 188 ? 6.715 19 5.996 1 97.88 188 ILE A N 1
ATOM 1387 C CA . ILE A 1 188 ? 6.215 17.688 6.359 1 97.88 188 ILE A CA 1
ATOM 1388 C C . ILE A 1 188 ? 7.367 16.688 6.383 1 97.88 188 ILE A C 1
ATOM 1390 O O . ILE A 1 188 ? 7.438 15.836 7.273 1 97.88 188 ILE A O 1
ATOM 1394 N N . GLY A 1 189 ? 8.227 16.797 5.367 1 98.5 189 GLY A N 1
ATOM 1395 C CA . GLY A 1 189 ? 9.422 15.969 5.41 1 98.5 189 GLY A CA 1
ATOM 1396 C C . GLY A 1 189 ? 10.234 16.156 6.676 1 98.5 189 GLY A C 1
ATOM 1397 O O . GLY A 1 189 ? 10.68 15.188 7.289 1 98.5 189 GLY A O 1
ATOM 1398 N N . LEU A 1 190 ? 10.422 17.375 7.062 1 98.69 190 LEU A N 1
ATOM 1399 C CA . LEU A 1 190 ? 11.172 17.688 8.273 1 98.69 190 LEU A CA 1
ATOM 1400 C C . LEU A 1 190 ? 10.445 17.188 9.516 1 98.69 190 LEU A C 1
ATOM 1402 O O . LEU A 1 190 ? 11.078 16.766 10.484 1 98.69 190 LEU A O 1
ATOM 1406 N N . ALA A 1 191 ? 9.117 17.25 9.461 1 98.75 191 ALA A N 1
ATOM 1407 C CA . ALA A 1 191 ? 8.328 16.688 10.562 1 98.75 191 ALA A CA 1
ATOM 1408 C C . ALA A 1 191 ? 8.57 15.195 10.695 1 98.75 191 ALA A C 1
ATOM 1410 O O . ALA A 1 191 ? 8.727 14.68 11.805 1 98.75 191 ALA A O 1
ATOM 1411 N N . VAL A 1 192 ? 8.656 14.484 9.602 1 98.88 192 VAL A N 1
ATOM 1412 C CA . VAL A 1 192 ? 8.93 13.047 9.594 1 98.88 192 VAL A CA 1
ATOM 1413 C C . VAL A 1 192 ? 10.32 12.789 10.156 1 98.88 192 VAL A C 1
ATOM 1415 O O . VAL A 1 192 ? 10.5 11.914 11.016 1 98.88 192 VAL A O 1
ATOM 1418 N N . VAL A 1 193 ? 11.297 13.578 9.719 1 98.88 193 VAL A N 1
ATOM 1419 C CA . VAL A 1 193 ? 12.672 13.445 10.195 1 98.88 193 VAL A CA 1
ATOM 1420 C C . VAL A 1 193 ? 12.703 13.578 11.719 1 98.88 193 VAL A C 1
ATOM 1422 O O . VAL A 1 193 ? 13.281 12.734 12.406 1 98.88 193 VAL A O 1
ATOM 1425 N N . GLN A 1 194 ? 12.031 14.547 12.219 1 98.81 194 GLN A N 1
ATOM 1426 C CA . GLN A 1 194 ? 12.055 14.797 13.656 1 98.81 194 GLN A CA 1
ATOM 1427 C C . GLN A 1 194 ? 11.344 13.688 14.422 1 98.81 194 GLN A C 1
ATOM 1429 O O . GLN A 1 194 ? 11.773 13.297 15.508 1 98.81 194 GLN A O 1
ATOM 1434 N N . ALA A 1 195 ? 10.227 13.211 13.867 1 98.75 195 ALA A N 1
ATOM 1435 C CA . ALA A 1 195 ? 9.539 12.078 14.492 1 98.75 195 ALA A CA 1
ATOM 1436 C C . ALA A 1 195 ? 10.445 10.859 14.57 1 98.75 195 ALA A C 1
ATOM 1438 O O . ALA A 1 195 ? 10.477 10.156 15.586 1 98.75 195 ALA A O 1
ATOM 1439 N N . LEU A 1 196 ? 11.211 10.609 13.5 1 98.81 196 LEU A N 1
ATOM 1440 C CA . LEU A 1 196 ? 12.133 9.477 13.438 1 98.81 196 LEU A CA 1
ATOM 1441 C C . LEU A 1 196 ? 13.281 9.648 14.422 1 98.81 196 LEU A C 1
ATOM 1443 O O . LEU A 1 196 ? 13.664 8.703 15.109 1 98.81 196 LEU A O 1
ATOM 1447 N N . VAL A 1 197 ? 13.82 10.891 14.5 1 98.25 197 VAL A N 1
ATOM 1448 C CA . VAL A 1 197 ? 14.883 11.188 15.453 1 98.25 197 VAL A CA 1
ATOM 1449 C C . VAL A 1 197 ? 14.391 10.93 16.875 1 98.25 197 VAL A C 1
ATOM 1451 O O . VAL A 1 197 ? 15.078 10.289 17.672 1 98.25 197 VAL A O 1
ATOM 1454 N N . GLY A 1 198 ? 13.227 11.391 17.141 1 96.44 198 GLY A N 1
ATOM 1455 C CA . GLY A 1 198 ? 12.648 11.203 18.469 1 96.44 198 GLY A CA 1
ATOM 1456 C C . GLY A 1 198 ? 12.469 9.742 18.828 1 96.44 198 GLY A C 1
ATOM 1457 O O . GLY A 1 198 ? 12.414 9.391 20.016 1 96.44 198 GLY A O 1
ATOM 1458 N N . ARG A 1 199 ? 12.438 8.875 17.875 1 96.06 199 ARG A N 1
ATOM 1459 C CA . ARG A 1 199 ? 12.234 7.449 18.094 1 96.06 199 ARG A CA 1
ATOM 1460 C C . ARG A 1 199 ? 13.555 6.695 18.047 1 96.06 199 ARG A C 1
ATOM 1462 O O . ARG A 1 199 ? 13.586 5.469 18.172 1 96.06 199 ARG A O 1
ATOM 1469 N N . GLY A 1 200 ? 14.617 7.418 17.75 1 96.94 200 GLY A N 1
ATOM 1470 C CA . GLY A 1 200 ? 15.945 6.828 17.812 1 96.94 200 GLY A CA 1
ATOM 1471 C C . GLY A 1 200 ? 16.391 6.211 16.5 1 96.94 200 GLY A C 1
ATOM 1472 O O . GLY A 1 200 ? 17.297 5.375 16.484 1 96.94 200 GLY A O 1
ATOM 1473 N N . CYS A 1 201 ? 15.773 6.59 15.398 1 98.25 201 CYS A N 1
ATOM 1474 C CA . CYS A 1 201 ? 16.188 6.078 14.094 1 98.25 201 CYS A CA 1
ATOM 1475 C C . CYS A 1 201 ? 17.641 6.441 13.805 1 98.25 201 CYS A C 1
ATOM 1477 O O . CYS A 1 201 ? 18.047 7.59 13.992 1 98.25 201 CYS A O 1
ATOM 1479 N N . LYS A 1 202 ? 18.391 5.516 13.273 1 98.25 202 LYS A N 1
ATOM 1480 C CA . LYS A 1 202 ? 19.844 5.73 13.156 1 98.25 202 LYS A CA 1
ATOM 1481 C C . LYS A 1 202 ? 20.25 5.934 11.703 1 98.25 202 LYS A C 1
ATOM 1483 O O . LYS A 1 202 ? 21.406 6.223 11.414 1 98.25 202 LYS A O 1
ATOM 1488 N N . ASN A 1 203 ? 19.328 5.738 10.789 1 98.75 203 ASN A N 1
ATOM 1489 C CA . ASN A 1 203 ? 19.641 5.91 9.375 1 98.75 203 ASN A CA 1
ATOM 1490 C C . ASN A 1 203 ? 18.484 6.594 8.633 1 98.75 203 ASN A C 1
ATOM 1492 O O . ASN A 1 203 ? 17.625 5.922 8.062 1 98.75 203 ASN A O 1
ATOM 1496 N N . ILE A 1 204 ? 18.516 7.867 8.617 1 98.94 204 ILE A N 1
ATOM 1497 C CA . ILE A 1 204 ? 17.531 8.703 7.934 1 98.94 204 ILE A CA 1
ATOM 1498 C C . ILE A 1 204 ? 18.172 9.336 6.695 1 98.94 204 ILE A C 1
ATOM 1500 O O . ILE A 1 204 ? 19.109 10.125 6.805 1 98.94 204 ILE A O 1
ATOM 1504 N N . ILE A 1 205 ? 17.656 9.016 5.527 1 98.94 205 ILE A N 1
ATOM 1505 C CA . ILE A 1 205 ? 18.141 9.523 4.246 1 98.94 205 ILE A CA 1
ATOM 1506 C C . ILE A 1 205 ? 17.078 10.453 3.637 1 98.94 205 ILE A C 1
ATOM 1508 O O . ILE A 1 205 ? 15.945 10.031 3.395 1 98.94 205 ILE A O 1
ATOM 1512 N N . VAL A 1 206 ? 17.453 11.711 3.371 1 98.94 206 VAL A N 1
ATOM 1513 C CA . VAL A 1 206 ? 16.5 12.664 2.799 1 98.94 206 VAL A CA 1
ATOM 1514 C C . VAL A 1 206 ? 16.922 13 1.366 1 98.94 206 VAL A C 1
ATOM 1516 O O . VAL A 1 206 ? 18.062 13.367 1.113 1 98.94 206 VAL A O 1
ATOM 1519 N N . SER A 1 207 ? 16.016 12.805 0.443 1 98.88 207 SER A N 1
ATOM 1520 C CA . SER A 1 207 ? 16.188 13.25 -0.937 1 98.88 207 SER A CA 1
ATOM 1521 C C . SER A 1 207 ? 15.461 14.57 -1.176 1 98.88 207 SER A C 1
ATOM 1523 O O . SER A 1 207 ? 14.234 14.648 -1.039 1 98.88 207 SER A O 1
ATOM 1525 N N . GLU A 1 208 ? 16.156 15.594 -1.523 1 98.19 208 GLU A N 1
ATOM 1526 C CA . GLU A 1 208 ? 15.633 16.953 -1.643 1 98.19 208 GLU A CA 1
ATOM 1527 C C . GLU A 1 208 ? 16.453 17.781 -2.623 1 98.19 208 GLU A C 1
ATOM 1529 O O . GLU A 1 208 ? 17.688 17.781 -2.559 1 98.19 208 GLU A O 1
ATOM 1534 N N . VAL A 1 209 ? 15.766 18.453 -3.543 1 96.62 209 VAL A N 1
ATOM 1535 C CA . VAL A 1 209 ? 16.422 19.188 -4.621 1 96.62 209 VAL A CA 1
ATOM 1536 C C . VAL A 1 209 ? 17.047 20.469 -4.07 1 96.62 209 VAL A C 1
ATOM 1538 O O . VAL A 1 209 ? 18.125 20.875 -4.496 1 96.62 209 VAL A O 1
ATOM 1541 N N . SER A 1 210 ? 16.406 21.156 -3.121 1 96.62 210 SER A N 1
ATOM 1542 C CA . SER A 1 210 ? 16.844 22.453 -2.602 1 96.62 210 SER A CA 1
ATOM 1543 C C . SER A 1 210 ? 18.016 22.297 -1.639 1 96.62 210 SER A C 1
ATOM 1545 O O . SER A 1 210 ? 17.922 21.562 -0.654 1 96.62 210 SER A O 1
ATOM 1547 N N . GLY A 1 211 ? 19.016 23.031 -1.956 1 97.12 211 GLY A N 1
ATOM 1548 C CA . GLY A 1 211 ? 20.156 23 -1.069 1 97.12 211 GLY A CA 1
ATOM 1549 C C . GLY A 1 211 ? 19.844 23.453 0.343 1 97.12 211 GLY A C 1
ATOM 1550 O O . GLY A 1 211 ? 20.25 22.812 1.313 1 97.12 211 GLY A O 1
ATOM 1551 N N . ARG A 1 212 ? 19.125 24.469 0.428 1 96.69 212 ARG A N 1
ATOM 1552 C CA . ARG A 1 212 ? 18.766 25.016 1.733 1 96.69 212 ARG A CA 1
ATOM 1553 C C . ARG A 1 212 ? 17.906 24.031 2.516 1 96.69 212 ARG A C 1
ATOM 1555 O O . ARG A 1 212 ? 18.094 23.844 3.721 1 96.69 212 ARG A O 1
ATOM 1562 N N . ARG A 1 213 ? 17.031 23.359 1.911 1 96.94 213 ARG A N 1
ATOM 1563 C CA . ARG A 1 213 ? 16.172 22.391 2.578 1 96.94 213 ARG A CA 1
ATOM 1564 C C . ARG A 1 213 ? 16.969 21.156 3.014 1 96.94 213 ARG A C 1
ATOM 1566 O O . ARG A 1 213 ? 16.688 20.547 4.043 1 96.94 213 ARG A O 1
ATOM 1573 N N . ARG A 1 214 ? 17.969 20.797 2.24 1 98.19 214 ARG A N 1
ATOM 1574 C CA . ARG A 1 214 ? 18.859 19.734 2.674 1 98.19 214 ARG A CA 1
ATOM 1575 C C . ARG A 1 214 ? 19.609 20.109 3.941 1 98.19 214 ARG A C 1
ATOM 1577 O O . ARG A 1 214 ? 19.797 19.281 4.832 1 98.19 214 ARG A O 1
ATOM 1584 N N . GLU A 1 215 ? 19.984 21.375 3.98 1 98 215 GLU A N 1
ATOM 1585 C CA . GLU A 1 215 ? 20.656 21.859 5.184 1 98 215 GLU A CA 1
ATOM 1586 C C . GLU A 1 215 ? 19.719 21.797 6.395 1 98 215 GLU A C 1
ATOM 1588 O O . GLU A 1 215 ? 20.141 21.375 7.477 1 98 215 GLU A O 1
ATOM 1593 N N . PHE A 1 216 ? 18.516 22.188 6.168 1 97.5 216 PHE A N 1
ATOM 1594 C CA . PHE A 1 216 ? 17.531 22.094 7.242 1 97.5 216 PHE A CA 1
ATOM 1595 C C . PHE A 1 216 ? 17.344 20.641 7.668 1 97.5 216 PHE A C 1
ATOM 1597 O O . PHE A 1 216 ? 17.266 20.344 8.867 1 97.5 216 PHE A O 1
ATOM 1604 N N . ALA A 1 217 ? 17.281 19.719 6.707 1 98.5 217 ALA A N 1
ATOM 1605 C CA . ALA A 1 217 ? 17.109 18.297 7.02 1 98.5 217 ALA A CA 1
ATOM 1606 C C . ALA A 1 217 ? 18.219 17.797 7.922 1 98.5 217 ALA A C 1
ATOM 1608 O O . ALA A 1 217 ? 17.969 17.094 8.906 1 98.5 217 ALA A O 1
ATOM 1609 N N . LYS A 1 218 ? 19.438 18.203 7.617 1 98.44 218 LYS A N 1
ATOM 1610 C CA . LYS A 1 218 ? 20.578 17.828 8.453 1 98.44 218 LYS A CA 1
ATOM 1611 C C . LYS A 1 218 ? 20.453 18.422 9.852 1 98.44 218 LYS A C 1
ATOM 1613 O O . LYS A 1 218 ? 20.688 17.734 10.844 1 98.44 218 LYS A O 1
ATOM 1618 N N . GLN A 1 219 ? 20.062 19.609 9.859 1 97.88 219 GLN A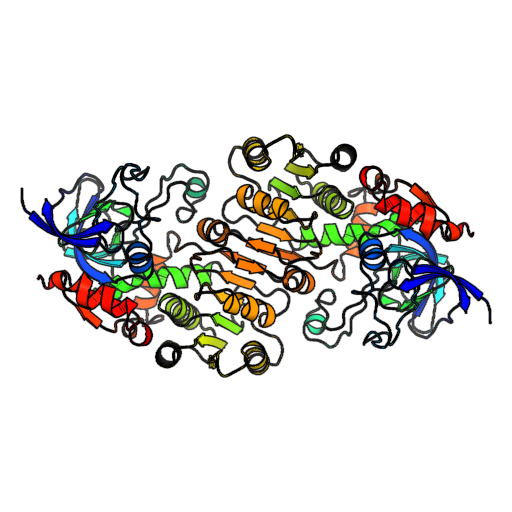 N 1
ATOM 1619 C CA . GLN A 1 219 ? 19.906 20.312 11.133 1 97.88 219 GLN A CA 1
ATOM 1620 C C . GLN A 1 219 ? 18.891 19.594 12.031 1 97.88 219 GLN A C 1
ATOM 1622 O O . GLN A 1 219 ? 19.062 19.562 13.25 1 97.88 219 GLN A O 1
ATOM 1627 N N . PHE A 1 220 ? 17.906 19 11.414 1 98.19 220 PHE A N 1
ATOM 1628 C CA . PHE A 1 220 ? 16.828 18.438 12.211 1 98.19 220 PHE A CA 1
ATOM 1629 C C . PHE A 1 220 ? 17.047 16.938 12.414 1 98.19 220 PHE A C 1
ATOM 1631 O O . PHE A 1 220 ? 16.203 16.266 13.016 1 98.19 220 PHE A O 1
ATOM 1638 N N . GLY A 1 221 ? 18.156 16.391 11.859 1 98.38 221 GLY A N 1
ATOM 1639 C CA . GLY A 1 221 ? 18.531 15.07 12.32 1 98.38 221 GLY A CA 1
ATOM 1640 C C . GLY A 1 221 ? 18.688 14.062 11.203 1 98.38 221 GLY A C 1
ATOM 1641 O O . GLY A 1 221 ? 18.969 12.883 11.445 1 98.38 221 GLY A O 1
ATOM 1642 N N . ALA A 1 222 ? 18.547 14.492 9.953 1 98.81 222 ALA A N 1
ATOM 1643 C CA . ALA A 1 222 ? 18.844 13.57 8.859 1 98.81 222 ALA A CA 1
ATOM 1644 C C . ALA A 1 222 ? 20.312 13.133 8.883 1 98.81 222 ALA A C 1
ATOM 1646 O O . ALA A 1 222 ? 21.203 13.953 9.086 1 98.81 222 ALA A O 1
ATOM 1647 N N . HIS A 1 223 ? 20.531 11.914 8.742 1 98.88 223 HIS A N 1
ATOM 1648 C CA . HIS A 1 223 ? 21.906 11.398 8.727 1 98.88 223 HIS A CA 1
ATOM 1649 C C . HIS A 1 223 ? 22.562 11.609 7.371 1 98.88 223 HIS A C 1
ATOM 1651 O O . HIS A 1 223 ? 23.766 11.828 7.289 1 98.88 223 HIS A O 1
ATOM 1657 N N . HIS A 1 224 ? 21.766 11.508 6.305 1 98.88 224 HIS A N 1
ATOM 1658 C CA . HIS A 1 224 ? 22.219 11.695 4.934 1 98.88 224 HIS A CA 1
ATOM 1659 C C . HIS A 1 224 ? 21.219 12.516 4.125 1 98.88 224 HIS A C 1
ATOM 1661 O O . HIS A 1 224 ? 20.016 12.445 4.359 1 98.88 224 HIS A O 1
ATOM 1667 N N . VAL A 1 225 ? 21.781 13.328 3.219 1 98.81 225 VAL A N 1
ATOM 1668 C CA . VAL A 1 225 ? 20.953 14.078 2.285 1 98.81 225 VAL A CA 1
ATOM 1669 C C . VAL A 1 225 ? 21.453 13.859 0.858 1 98.81 225 VAL A C 1
ATOM 1671 O O . VAL A 1 225 ? 22.656 13.781 0.626 1 98.81 225 VAL A O 1
ATOM 1674 N N . ILE A 1 226 ? 20.516 13.719 -0.053 1 98.81 226 ILE A N 1
ATOM 1675 C CA . ILE A 1 226 ? 20.844 13.469 -1.453 1 98.81 226 ILE A CA 1
ATOM 1676 C C . ILE A 1 226 ? 20.156 14.508 -2.336 1 98.81 226 ILE A C 1
ATOM 1678 O O . ILE A 1 226 ? 18.969 14.789 -2.16 1 98.81 226 ILE A O 1
ATOM 1682 N N . ASP A 1 227 ? 20.891 15.164 -3.24 1 98.5 227 ASP A N 1
ATOM 1683 C CA . ASP A 1 227 ? 20.328 15.938 -4.34 1 98.5 227 ASP A CA 1
ATOM 1684 C C . ASP A 1 227 ? 19.953 15.039 -5.512 1 98.5 227 ASP A C 1
ATOM 1686 O O . ASP A 1 227 ? 20.812 14.578 -6.254 1 98.5 227 ASP A O 1
ATOM 1690 N N . PRO A 1 228 ? 18.656 14.82 -5.688 1 97.88 228 PRO A N 1
ATOM 1691 C CA . PRO A 1 228 ? 18.266 13.852 -6.707 1 97.88 228 PRO A CA 1
ATOM 1692 C C . PRO A 1 228 ? 18.531 14.336 -8.125 1 97.88 228 PRO A C 1
ATOM 1694 O O . PRO A 1 228 ? 18.453 13.555 -9.078 1 97.88 228 PRO A O 1
ATOM 1697 N N . VAL A 1 229 ? 18.859 15.594 -8.297 1 96.81 229 VAL A N 1
ATOM 1698 C CA . VAL A 1 229 ? 19.203 16.156 -9.602 1 96.81 229 VAL A CA 1
ATOM 1699 C C . VAL A 1 229 ? 20.656 15.82 -9.93 1 96.81 229 VAL A C 1
ATOM 1701 O O . VAL A 1 229 ? 21.016 15.656 -11.102 1 96.81 229 VAL A O 1
ATOM 1704 N N . LYS A 1 230 ? 21.484 15.648 -8.93 1 97.44 230 LYS A N 1
ATOM 1705 C CA . LYS A 1 230 ? 22.922 15.5 -9.125 1 97.44 230 LYS A CA 1
ATOM 1706 C C . LYS A 1 230 ? 23.359 14.055 -8.922 1 97.44 230 LYS A C 1
ATOM 1708 O O . LYS A 1 230 ? 24.453 13.664 -9.352 1 97.44 230 LYS A O 1
ATOM 1713 N N . ALA A 1 231 ? 22.578 13.328 -8.211 1 97.69 231 ALA A N 1
ATOM 1714 C CA . ALA A 1 231 ? 22.969 11.961 -7.895 1 97.69 231 ALA A CA 1
ATOM 1715 C C . ALA A 1 231 ? 21.797 11 -8.086 1 97.69 231 ALA A C 1
ATOM 1717 O O . ALA A 1 231 ? 20.641 11.398 -7.996 1 97.69 231 ALA A O 1
ATOM 1718 N N . ASP A 1 232 ? 22.141 9.734 -8.375 1 98.25 232 ASP A N 1
ATOM 1719 C CA . ASP A 1 232 ? 21.141 8.672 -8.43 1 98.25 232 ASP A CA 1
ATOM 1720 C C . ASP A 1 232 ? 20.719 8.242 -7.031 1 98.25 232 ASP A C 1
ATOM 1722 O O . ASP A 1 232 ? 21.469 7.551 -6.336 1 98.25 232 ASP A O 1
ATOM 1726 N N . VAL A 1 233 ? 19.531 8.562 -6.656 1 98.62 233 VAL A N 1
ATOM 1727 C CA . VAL A 1 233 ? 19.047 8.328 -5.305 1 98.62 233 VAL A CA 1
ATOM 1728 C C . VAL A 1 233 ? 19.062 6.832 -5 1 98.62 233 VAL A C 1
ATOM 1730 O O . VAL A 1 233 ? 19.438 6.422 -3.896 1 98.62 233 VAL A O 1
ATOM 1733 N N . VAL A 1 234 ? 18.688 5.992 -5.941 1 98.31 234 VAL A N 1
ATOM 1734 C CA . VAL A 1 234 ? 18.609 4.547 -5.75 1 98.31 234 VAL A CA 1
ATOM 1735 C C . VAL A 1 234 ? 20.016 4.004 -5.43 1 98.31 234 VAL A C 1
ATOM 1737 O O . VAL A 1 234 ? 20.188 3.256 -4.469 1 98.31 234 VAL A O 1
ATOM 1740 N N . GLU A 1 235 ? 20.969 4.395 -6.18 1 98.12 235 GLU A N 1
ATOM 1741 C CA . GLU A 1 235 ? 22.344 3.961 -5.961 1 98.12 235 GLU A CA 1
ATOM 1742 C C . GLU A 1 235 ? 22.859 4.438 -4.605 1 98.12 235 GLU A C 1
ATOM 1744 O O . GLU A 1 235 ? 23.531 3.684 -3.893 1 98.12 235 GLU A O 1
ATOM 1749 N N . GLU A 1 236 ? 22.578 5.699 -4.289 1 98.69 236 GLU A N 1
ATOM 1750 C CA . GLU A 1 236 ? 23.047 6.242 -3.014 1 98.69 236 GLU A CA 1
ATOM 1751 C C . GLU A 1 236 ? 22.406 5.504 -1.838 1 98.69 236 GLU A C 1
ATOM 1753 O O . GLU A 1 236 ? 23.078 5.219 -0.845 1 98.69 236 GLU A O 1
ATOM 1758 N N . VAL A 1 237 ? 21.125 5.203 -1.931 1 98.69 237 VAL A N 1
ATOM 1759 C CA . VAL A 1 237 ? 20.438 4.477 -0.873 1 98.69 237 VAL A CA 1
ATOM 1760 C C . VAL A 1 237 ? 21.031 3.078 -0.728 1 98.69 237 VAL A C 1
ATOM 1762 O O . VAL A 1 237 ? 21.234 2.592 0.389 1 98.69 237 VAL A O 1
ATOM 1765 N N . GLU A 1 238 ? 21.312 2.443 -1.842 1 96.94 238 GLU A N 1
ATOM 1766 C CA . GLU A 1 238 ? 21.938 1.127 -1.802 1 96.94 238 GLU A CA 1
ATOM 1767 C C . GLU A 1 238 ? 23.266 1.171 -1.054 1 96.94 238 GLU A C 1
ATOM 1769 O O . GLU A 1 238 ? 23.547 0.312 -0.213 1 96.94 238 GLU A O 1
ATOM 1774 N N . LYS A 1 239 ? 24.062 2.17 -1.355 1 97.75 239 LYS A N 1
ATOM 1775 C CA . LYS A 1 239 ? 25.344 2.332 -0.681 1 97.75 239 LYS A CA 1
ATOM 1776 C C . LYS A 1 239 ? 25.156 2.543 0.819 1 97.75 239 LYS A C 1
ATOM 1778 O O . LYS A 1 239 ? 25.859 1.93 1.63 1 97.75 239 LYS A O 1
ATOM 1783 N N . LEU A 1 240 ? 24.156 3.305 1.172 1 98.38 240 LEU A N 1
ATOM 1784 C CA . LEU A 1 240 ? 23.953 3.719 2.557 1 98.38 240 LEU A CA 1
ATOM 1785 C C . LEU A 1 240 ? 23.266 2.619 3.357 1 98.38 240 LEU A C 1
ATOM 1787 O O . LEU A 1 240 ? 23.141 2.719 4.578 1 98.38 240 LEU A O 1
ATOM 1791 N N . THR A 1 241 ? 22.812 1.577 2.703 1 97.25 241 THR A N 1
ATOM 1792 C CA . THR A 1 241 ? 22.109 0.487 3.363 1 97.25 241 THR A CA 1
ATOM 1793 C C . THR A 1 241 ? 22.812 -0.846 3.111 1 97.25 241 THR A C 1
ATOM 1795 O O . THR A 1 241 ? 22.188 -1.905 3.199 1 97.25 241 THR A O 1
ATOM 1798 N N . SER A 1 242 ? 24 -0.821 2.666 1 93.06 242 SER A N 1
ATOM 1799 C CA . SER A 1 242 ? 24.812 -2.002 2.391 1 93.06 242 SER A CA 1
ATOM 1800 C C . SER A 1 242 ? 24.156 -2.896 1.348 1 93.06 242 SER A C 1
ATOM 1802 O O . SER A 1 242 ? 24.109 -4.117 1.513 1 93.06 242 SER A O 1
ATOM 1804 N N . GLY A 1 243 ? 23.5 -2.221 0.435 1 92 243 GLY A N 1
ATOM 1805 C CA . GLY A 1 243 ? 22.938 -2.916 -0.712 1 92 243 GLY A CA 1
ATOM 1806 C C . GLY A 1 243 ? 21.5 -3.375 -0.488 1 92 243 GLY A C 1
ATOM 1807 O O . GLY A 1 243 ? 20.859 -3.895 -1.403 1 92 243 GLY A O 1
ATOM 1808 N N . GLU A 1 244 ? 20.891 -3.195 0.598 1 91.81 244 GLU A N 1
ATOM 1809 C CA . GLU A 1 244 ? 19.578 -3.756 0.939 1 91.81 244 GLU A CA 1
ATOM 1810 C C . GLU A 1 244 ? 18.453 -2.881 0.412 1 91.81 244 GLU A C 1
ATOM 1812 O O . GLU A 1 244 ? 17.391 -3.387 0.032 1 91.81 244 GLU A O 1
ATOM 1817 N N . GLY A 1 245 ? 18.672 -1.539 0.398 1 96.81 245 GLY A N 1
ATOM 1818 C CA . GLY A 1 245 ? 17.609 -0.588 0.166 1 96.81 245 GLY A CA 1
ATOM 1819 C C . GLY A 1 245 ? 16.906 -0.146 1.441 1 96.81 245 GLY A C 1
ATOM 1820 O O . GLY A 1 245 ? 17.125 -0.728 2.506 1 96.81 245 GLY A O 1
ATOM 1821 N N . ALA A 1 246 ? 16.125 0.857 1.343 1 98.62 246 ALA A N 1
ATOM 1822 C CA . ALA A 1 246 ? 15.43 1.384 2.512 1 98.62 246 ALA A CA 1
ATOM 1823 C C . ALA A 1 246 ? 14.297 0.453 2.939 1 98.62 246 ALA A C 1
ATOM 1825 O O . ALA A 1 246 ? 13.68 -0.209 2.102 1 98.62 246 ALA A O 1
ATOM 1826 N N . ASP A 1 247 ? 14.031 0.403 4.27 1 98.5 247 ASP A N 1
ATOM 1827 C CA . ASP A 1 247 ? 12.922 -0.373 4.816 1 98.5 247 ASP A CA 1
ATOM 1828 C C . ASP A 1 247 ? 11.594 0.337 4.586 1 98.5 247 ASP A C 1
ATOM 1830 O O . ASP A 1 247 ? 10.594 -0.302 4.258 1 98.5 247 ASP A O 1
ATOM 1834 N N . VAL A 1 248 ? 11.602 1.631 4.781 1 98.81 248 VAL A N 1
ATOM 1835 C CA . VAL A 1 248 ? 10.398 2.451 4.664 1 98.81 248 VAL A CA 1
ATOM 1836 C C . VAL A 1 248 ? 10.727 3.746 3.924 1 98.81 248 VAL A C 1
ATOM 1838 O O . VAL A 1 248 ? 11.781 4.348 4.152 1 98.81 248 VAL A O 1
ATOM 1841 N N . GLY A 1 249 ? 9.953 4.117 2.998 1 98.88 249 GLY A N 1
ATOM 1842 C CA . GLY A 1 249 ? 9.992 5.43 2.369 1 98.88 249 GLY A CA 1
ATOM 1843 C C . GLY A 1 249 ? 8.82 6.312 2.77 1 98.88 249 GLY A C 1
ATOM 1844 O O . GLY A 1 249 ? 7.703 5.828 2.949 1 98.88 249 GLY A O 1
ATOM 1845 N N . PHE A 1 250 ? 9.047 7.566 2.932 1 98.94 250 PHE A N 1
ATOM 1846 C CA . PHE A 1 250 ? 7.996 8.562 3.152 1 98.94 250 PHE A CA 1
ATOM 1847 C C . PHE A 1 250 ? 7.965 9.578 2.018 1 98.94 250 PHE A C 1
ATOM 1849 O O . PHE A 1 250 ? 8.961 10.258 1.764 1 98.94 250 PHE A O 1
ATOM 1856 N N . ASP A 1 251 ? 6.879 9.656 1.359 1 98.44 251 ASP A N 1
ATOM 1857 C CA . ASP A 1 251 ? 6.707 10.625 0.278 1 98.44 251 ASP A CA 1
ATOM 1858 C C . ASP A 1 251 ? 6.066 11.914 0.788 1 98.44 251 ASP A C 1
ATOM 1860 O O . ASP A 1 251 ? 4.848 11.977 0.971 1 98.44 251 ASP A O 1
ATOM 1864 N N . ALA A 1 252 ? 6.816 12.898 0.982 1 97.62 252 ALA A N 1
ATOM 1865 C CA . ALA A 1 252 ? 6.359 14.234 1.364 1 97.62 252 ALA A CA 1
ATOM 1866 C C . ALA A 1 252 ? 6.527 15.227 0.213 1 97.62 252 ALA A C 1
ATOM 1868 O O . ALA A 1 252 ? 6.496 16.438 0.421 1 97.62 252 ALA A O 1
ATOM 1869 N N . ALA A 1 253 ? 6.777 14.688 -1.004 1 95.38 253 ALA A N 1
ATOM 1870 C CA . ALA A 1 253 ? 7 15.523 -2.18 1 95.38 253 ALA A CA 1
ATOM 1871 C C . ALA A 1 253 ? 5.766 15.562 -3.07 1 95.38 253 ALA A C 1
ATOM 1873 O O . ALA A 1 253 ? 5.379 16.625 -3.566 1 95.38 253 ALA A O 1
ATOM 1874 N N . GLY A 1 254 ? 5.141 14.438 -3.307 1 94.69 254 GLY A N 1
ATOM 1875 C CA . GLY A 1 254 ? 3.914 14.391 -4.086 1 94.69 254 GLY A CA 1
ATOM 1876 C C . GLY A 1 254 ? 4.145 14.586 -5.574 1 94.69 254 GLY A C 1
ATOM 1877 O O . GLY A 1 254 ? 3.373 15.273 -6.242 1 94.69 254 GLY A O 1
ATOM 1878 N N . VAL A 1 255 ? 5.25 14.016 -6.094 1 95.44 255 VAL A N 1
ATOM 1879 C CA . VAL A 1 255 ? 5.52 14.125 -7.523 1 95.44 255 VAL A CA 1
ATOM 1880 C C . VAL A 1 255 ? 5.898 12.758 -8.086 1 95.44 255 VAL A C 1
ATOM 1882 O O . VAL A 1 255 ? 6.426 11.906 -7.371 1 95.44 255 VAL A O 1
ATOM 1885 N N . GLN A 1 256 ? 5.707 12.555 -9.383 1 97.06 256 GLN A N 1
ATOM 1886 C CA . GLN A 1 256 ? 5.859 11.273 -10.07 1 97.06 256 GLN A CA 1
ATOM 1887 C C . GLN A 1 256 ? 7.273 10.727 -9.898 1 97.06 256 GLN A C 1
ATOM 1889 O O . GLN A 1 256 ? 7.453 9.562 -9.547 1 97.06 256 GLN A O 1
ATOM 1894 N N . VAL A 1 257 ? 8.289 11.555 -10.094 1 96.31 257 VAL A N 1
ATOM 1895 C CA . VAL A 1 257 ? 9.672 11.102 -10.086 1 96.31 257 VAL A CA 1
ATOM 1896 C C . VAL A 1 257 ? 10.039 10.578 -8.695 1 96.31 257 VAL A C 1
ATOM 1898 O O . VAL A 1 257 ? 10.82 9.633 -8.57 1 96.31 257 VAL A O 1
ATOM 1901 N N . ALA A 1 258 ? 9.5 11.156 -7.66 1 95.75 258 ALA A N 1
ATOM 1902 C CA . ALA A 1 258 ? 9.797 10.742 -6.293 1 95.75 258 ALA A CA 1
ATOM 1903 C C . ALA A 1 258 ? 9.242 9.344 -6.012 1 95.75 258 ALA A C 1
ATOM 1905 O O . ALA A 1 258 ? 9.914 8.516 -5.398 1 95.75 258 ALA A O 1
ATOM 1906 N N . VAL A 1 259 ? 8.07 9.102 -6.484 1 96.19 259 VAL A N 1
ATOM 1907 C CA . VAL A 1 259 ? 7.426 7.809 -6.273 1 96.19 259 VAL A CA 1
ATOM 1908 C C . VAL A 1 259 ? 8.172 6.73 -7.059 1 96.19 259 VAL A C 1
ATOM 1910 O O . VAL A 1 259 ? 8.422 5.637 -6.543 1 96.19 259 VAL A O 1
ATOM 1913 N N . ASP A 1 260 ? 8.531 7.051 -8.281 1 97.06 260 ASP A N 1
ATOM 1914 C CA . ASP A 1 260 ? 9.297 6.109 -9.102 1 97.06 260 ASP A CA 1
ATOM 1915 C C . ASP A 1 260 ? 10.617 5.75 -8.422 1 97.06 260 ASP A C 1
ATOM 1917 O O . ASP A 1 260 ? 10.977 4.574 -8.344 1 97.06 260 ASP A O 1
ATOM 1921 N N . THR A 1 261 ? 11.25 6.727 -7.938 1 97.19 261 THR A N 1
ATOM 1922 C CA . THR A 1 261 ? 12.531 6.555 -7.27 1 97.19 261 THR A CA 1
ATOM 1923 C C . THR A 1 261 ? 12.375 5.73 -5.996 1 97.19 261 THR A C 1
ATOM 1925 O O . THR A 1 261 ? 13.164 4.828 -5.73 1 97.19 261 THR A O 1
ATOM 1928 N N . ALA A 1 262 ? 11.359 6.055 -5.254 1 97.81 262 ALA A N 1
ATOM 1929 C CA . ALA A 1 262 ? 11.133 5.387 -3.975 1 97.81 262 ALA A CA 1
ATOM 1930 C C . ALA A 1 262 ? 10.961 3.885 -4.164 1 97.81 262 ALA A C 1
ATOM 1932 O O . ALA A 1 262 ? 11.57 3.086 -3.453 1 97.81 262 ALA A O 1
ATOM 1933 N N . PHE A 1 263 ? 10.195 3.453 -5.133 1 97.31 263 PHE A N 1
ATOM 1934 C CA . PHE A 1 263 ? 9.898 2.037 -5.305 1 97.31 263 PHE A CA 1
ATOM 1935 C C . PHE A 1 263 ? 11.117 1.29 -5.844 1 97.31 263 PHE A C 1
ATOM 1937 O O . PHE A 1 263 ? 11.195 0.065 -5.734 1 97.31 263 PHE A O 1
ATOM 1944 N N . LYS A 1 264 ? 12.078 1.988 -6.422 1 96.94 264 LYS A N 1
ATOM 1945 C CA . LYS A 1 264 ? 13.32 1.354 -6.836 1 96.94 264 LYS A CA 1
ATOM 1946 C C . LYS A 1 264 ? 14.328 1.312 -5.688 1 96.94 264 LYS A C 1
ATOM 1948 O O . LYS A 1 264 ? 15.258 0.505 -5.699 1 96.94 264 LYS A O 1
ATOM 1953 N N . ALA A 1 265 ? 14.086 2.162 -4.684 1 98.12 265 ALA A N 1
ATOM 1954 C CA . ALA A 1 265 ? 15.062 2.316 -3.609 1 98.12 265 ALA A CA 1
ATOM 1955 C C . ALA A 1 265 ? 14.656 1.517 -2.377 1 98.12 265 ALA A C 1
ATOM 1957 O O . ALA A 1 265 ? 15.477 1.266 -1.492 1 98.12 265 ALA A O 1
ATOM 1958 N N . ILE A 1 266 ? 13.398 1.184 -2.283 1 98 266 ILE A N 1
ATOM 1959 C CA . ILE A 1 266 ? 12.883 0.435 -1.142 1 98 266 ILE A CA 1
ATOM 1960 C C . ILE A 1 266 ? 13.125 -1.059 -1.353 1 98 266 ILE A C 1
ATOM 1962 O O . ILE A 1 266 ? 12.938 -1.574 -2.457 1 98 266 ILE A O 1
ATOM 1966 N N . LYS A 1 267 ? 13.555 -1.732 -0.33 1 97.5 267 LYS A N 1
ATOM 1967 C CA . LYS A 1 267 ? 13.898 -3.146 -0.441 1 97.5 267 LYS A CA 1
ATOM 1968 C C . LYS A 1 267 ? 12.648 -4.012 -0.563 1 97.5 267 LYS A C 1
ATOM 1970 O O . LYS A 1 267 ? 11.531 -3.518 -0.413 1 97.5 267 LYS A O 1
ATOM 1975 N N . ALA A 1 268 ? 12.828 -5.305 -0.881 1 97.19 268 ALA A N 1
ATOM 1976 C CA . ALA A 1 268 ? 11.711 -6.246 -0.9 1 97.19 268 ALA A CA 1
ATOM 1977 C C . ALA A 1 268 ? 10.953 -6.227 0.425 1 97.19 268 ALA A C 1
ATOM 1979 O O . ALA A 1 268 ? 11.57 -6.234 1.496 1 97.19 268 ALA A O 1
ATOM 1980 N N . ARG A 1 269 ? 9.562 -6.074 0.315 1 97.62 269 ARG A N 1
ATOM 1981 C CA . ARG A 1 269 ? 8.633 -6.027 1.436 1 97.62 269 ARG A CA 1
ATOM 1982 C C . ARG A 1 269 ? 8.758 -4.711 2.199 1 97.62 269 ARG A C 1
ATOM 1984 O O . ARG A 1 269 ? 8.25 -4.582 3.314 1 97.62 269 ARG A O 1
ATOM 1991 N N . GLY A 1 270 ? 9.531 -3.773 1.659 1 98.12 270 GLY A N 1
ATOM 1992 C CA . GLY A 1 270 ? 9.461 -2.42 2.184 1 98.12 270 GLY A CA 1
ATOM 1993 C C . GLY A 1 270 ? 8.164 -1.71 1.825 1 98.12 270 GLY A C 1
ATOM 1994 O O . GLY A 1 270 ? 7.344 -2.246 1.079 1 98.12 270 GLY A O 1
ATOM 1995 N N . THR A 1 271 ? 7.988 -0.481 2.377 1 98.69 271 THR A N 1
ATOM 1996 C CA . THR A 1 271 ? 6.727 0.223 2.18 1 98.69 271 THR A CA 1
ATOM 1997 C C . THR A 1 271 ? 6.973 1.703 1.898 1 98.69 271 THR A C 1
ATOM 1999 O O . THR A 1 271 ? 7.824 2.328 2.531 1 98.69 271 THR A O 1
ATOM 2002 N N . LEU A 1 272 ? 6.266 2.217 0.91 1 98.69 272 LEU A N 1
ATOM 2003 C CA . LEU A 1 272 ? 6.211 3.658 0.69 1 98.69 272 LEU A CA 1
ATOM 2004 C C . LEU A 1 272 ? 4.98 4.262 1.356 1 98.69 272 LEU A C 1
ATOM 2006 O O . LEU A 1 272 ? 3.85 3.857 1.07 1 98.69 272 LEU A O 1
ATOM 2010 N N . VAL A 1 273 ? 5.18 5.191 2.256 1 98.81 273 VAL A N 1
ATOM 2011 C CA . VAL A 1 273 ? 4.125 5.906 2.967 1 98.81 273 VAL A CA 1
ATOM 2012 C C . VAL A 1 273 ? 3.902 7.273 2.318 1 98.81 273 VAL A C 1
ATOM 2014 O O . VAL A 1 273 ? 4.777 8.141 2.369 1 98.81 273 VAL A O 1
ATOM 2017 N N . ASN A 1 274 ? 2.752 7.449 1.764 1 98.44 274 ASN A N 1
ATOM 2018 C CA . ASN A 1 274 ? 2.439 8.703 1.092 1 98.44 274 ASN A CA 1
ATOM 2019 C C . ASN A 1 274 ? 1.707 9.672 2.02 1 98.44 274 ASN A C 1
ATOM 2021 O O . ASN A 1 274 ? 0.596 9.383 2.471 1 98.44 274 ASN A O 1
ATOM 2025 N N . ILE A 1 275 ? 2.293 10.789 2.225 1 97.88 275 ILE A N 1
ATOM 2026 C CA . ILE A 1 275 ? 1.714 11.836 3.062 1 97.88 275 ILE A CA 1
ATOM 2027 C C . ILE A 1 275 ? 1.253 13 2.189 1 97.88 275 ILE A C 1
ATOM 2029 O O . ILE A 1 275 ? 0.414 13.805 2.605 1 97.88 275 ILE A O 1
ATOM 2033 N N . ALA A 1 276 ? 1.75 13.117 1.026 1 94.75 276 ALA A N 1
ATOM 2034 C CA . ALA A 1 276 ? 1.588 14.281 0.154 1 94.75 276 ALA A CA 1
ATOM 2035 C C . ALA A 1 276 ? 0.225 14.266 -0.532 1 94.75 276 ALA A C 1
ATOM 2037 O O . ALA A 1 276 ? -0.301 13.195 -0.856 1 94.75 276 ALA A O 1
ATOM 2038 N N . VAL A 1 277 ? -0.316 15.453 -0.671 1 88.75 277 VAL A N 1
ATOM 2039 C CA . VAL A 1 277 ? -1.498 15.648 -1.506 1 88.75 277 VAL A CA 1
ATOM 2040 C C . VAL A 1 277 ? -1.08 15.805 -2.967 1 88.75 277 VAL A C 1
ATOM 2042 O O . VAL A 1 277 ? -0.102 16.484 -3.27 1 88.75 277 VAL A O 1
ATOM 2045 N N . TRP A 1 278 ? -1.801 15.141 -3.842 1 90.56 278 TRP A N 1
ATOM 2046 C CA . TRP A 1 278 ? -1.427 15.141 -5.254 1 90.56 278 TRP A CA 1
ATOM 2047 C C . TRP A 1 278 ? -2.41 15.961 -6.078 1 90.56 278 TRP A C 1
ATOM 2049 O O . TRP A 1 278 ? -3.615 15.938 -5.824 1 90.56 278 TRP A O 1
ATOM 2059 N N . GLU A 1 279 ? -1.909 16.672 -7.055 1 83.06 279 GLU A N 1
ATOM 2060 C CA . GLU A 1 279 ? -2.754 17.438 -7.965 1 83.06 279 GLU A CA 1
ATOM 2061 C C . GLU A 1 279 ? -3.303 16.547 -9.086 1 83.06 279 GLU A C 1
ATOM 2063 O O . GLU A 1 279 ? -4.414 16.766 -9.57 1 83.06 279 GLU A O 1
ATOM 2068 N N . LYS A 1 280 ? -2.49 15.641 -9.555 1 90 280 LYS A N 1
ATOM 2069 C CA . LYS A 1 280 ? -2.842 14.727 -10.633 1 90 280 LYS A CA 1
ATOM 2070 C C . LYS A 1 280 ? -2.658 13.273 -10.195 1 90 280 LYS A C 1
ATOM 2072 O O . LYS A 1 280 ? -2.014 13 -9.18 1 90 280 LYS A O 1
ATOM 2077 N N . ARG A 1 281 ? -3.24 12.406 -10.969 1 94.25 281 ARG A N 1
ATOM 2078 C CA . ARG A 1 281 ? -3.033 10.984 -10.727 1 94.25 281 ARG A CA 1
ATOM 2079 C C . ARG A 1 281 ? -1.561 10.609 -10.875 1 94.25 281 ARG A C 1
ATOM 2081 O O . ARG A 1 281 ? -0.84 11.219 -11.672 1 94.25 281 ARG A O 1
ATOM 2088 N N . ALA A 1 282 ? -1.168 9.703 -10.117 1 96.12 282 ALA A N 1
ATOM 2089 C CA . ALA A 1 282 ? 0.159 9.117 -10.297 1 96.12 282 ALA A CA 1
ATOM 2090 C C . ALA A 1 282 ? 0.084 7.832 -11.117 1 96.12 282 ALA A C 1
ATOM 2092 O O . ALA A 1 282 ? -0.953 7.168 -11.141 1 96.12 282 ALA A O 1
ATOM 2093 N N . THR A 1 283 ? 1.131 7.512 -11.789 1 96.62 283 THR A N 1
ATOM 2094 C CA . THR A 1 283 ? 1.248 6.227 -12.469 1 96.62 283 THR A CA 1
ATOM 2095 C C . THR A 1 283 ? 2.248 5.324 -11.75 1 96.62 283 THR A C 1
ATOM 2097 O O . THR A 1 283 ? 3.271 5.793 -11.25 1 96.62 283 THR A O 1
ATOM 2100 N N . LEU A 1 284 ? 1.935 4.059 -11.648 1 96 284 LEU A N 1
ATOM 2101 C CA . LEU A 1 284 ? 2.805 3.105 -10.969 1 96 284 LEU A CA 1
ATOM 2102 C C . LEU A 1 284 ? 3.145 1.932 -11.883 1 96 284 LEU A C 1
ATOM 2104 O O . LEU A 1 284 ? 2.283 1.441 -12.617 1 96 284 LEU A O 1
ATOM 2108 N N . GLN A 1 285 ? 4.402 1.557 -11.891 1 94.75 285 GLN A N 1
ATOM 2109 C CA . GLN A 1 285 ? 4.793 0.278 -12.477 1 94.75 285 GLN A CA 1
ATOM 2110 C C . GLN A 1 285 ? 4.434 -0.882 -11.547 1 94.75 285 GLN A C 1
ATOM 2112 O O . GLN A 1 285 ? 5.246 -1.299 -10.727 1 94.75 285 GLN A O 1
ATOM 2117 N N . MET A 1 286 ? 3.291 -1.49 -11.797 1 94.75 286 MET A N 1
ATOM 2118 C CA . MET A 1 286 ? 2.703 -2.438 -10.852 1 94.75 286 MET A CA 1
ATOM 2119 C C . MET A 1 286 ? 3.623 -3.633 -10.633 1 94.75 286 MET A C 1
ATOM 2121 O O . MET A 1 286 ? 3.779 -4.109 -9.508 1 94.75 286 MET A O 1
ATOM 2125 N N . ASN A 1 287 ? 4.285 -4.059 -11.656 1 92.62 287 ASN A N 1
ATOM 2126 C CA . ASN A 1 287 ? 5.105 -5.262 -11.57 1 92.62 287 ASN A CA 1
ATOM 2127 C C . ASN A 1 287 ? 6.324 -5.043 -10.68 1 92.62 287 ASN A C 1
ATOM 2129 O O . ASN A 1 287 ? 6.781 -5.973 -10.008 1 92.62 287 ASN A O 1
ATOM 2133 N N . ASP A 1 288 ? 6.836 -3.764 -10.602 1 92.06 288 ASP A N 1
ATOM 2134 C CA . ASP A 1 288 ? 7.941 -3.432 -9.703 1 92.06 288 ASP A CA 1
ATOM 2135 C C . ASP A 1 288 ? 7.535 -3.598 -8.242 1 92.06 288 ASP A C 1
ATOM 2137 O O . ASP A 1 288 ? 8.359 -3.936 -7.395 1 92.06 288 ASP A O 1
ATOM 2141 N N . ILE A 1 289 ? 6.289 -3.396 -8 1 96.25 289 ILE A N 1
ATOM 2142 C CA . ILE A 1 289 ? 5.762 -3.52 -6.645 1 96.25 289 ILE A CA 1
ATOM 2143 C C . ILE A 1 289 ? 5.453 -4.984 -6.344 1 96.25 289 ILE A C 1
ATOM 2145 O O . ILE A 1 289 ? 5.863 -5.512 -5.309 1 96.25 289 ILE A O 1
ATOM 2149 N N . VAL A 1 290 ? 4.898 -5.668 -7.281 1 96.56 290 VAL A N 1
ATOM 2150 C CA . VAL A 1 290 ? 4.422 -7.035 -7.105 1 96.56 290 VAL A CA 1
ATOM 2151 C C . VAL A 1 290 ? 5.605 -7.98 -6.949 1 96.56 290 VAL A C 1
ATOM 2153 O O . VAL A 1 290 ? 5.676 -8.75 -5.984 1 96.56 290 VAL A O 1
ATOM 2156 N N . PHE A 1 291 ? 6.637 -7.887 -7.762 1 94.88 291 PHE A N 1
ATOM 2157 C CA . PHE A 1 291 ? 7.699 -8.883 -7.812 1 94.88 291 PHE A CA 1
ATOM 2158 C C . PHE A 1 291 ? 8.633 -8.734 -6.617 1 94.88 291 PHE A C 1
ATOM 2160 O O . PHE A 1 291 ? 9.461 -9.609 -6.363 1 94.88 291 PHE A O 1
ATOM 2167 N N . ARG A 1 292 ? 8.477 -7.617 -5.863 1 96.75 292 ARG A N 1
ATOM 2168 C CA . ARG A 1 292 ? 9.273 -7.41 -4.66 1 96.75 292 ARG A CA 1
ATOM 2169 C C . ARG A 1 292 ? 8.398 -7.395 -3.414 1 96.75 292 ARG A C 1
ATOM 2171 O O . ARG A 1 292 ? 8.883 -7.129 -2.312 1 96.75 292 ARG A O 1
ATOM 2178 N N . GLU A 1 293 ? 7.082 -7.629 -3.668 1 98.12 293 GLU A N 1
ATOM 2179 C CA . GLU A 1 293 ? 6.09 -7.617 -2.596 1 98.12 293 GLU A CA 1
ATOM 2180 C C . GLU A 1 293 ? 6.203 -6.352 -1.753 1 98.12 293 GLU A C 1
ATOM 2182 O O . GLU A 1 293 ? 6.195 -6.414 -0.522 1 98.12 293 GLU A O 1
ATOM 2187 N N . ARG A 1 294 ? 6.336 -5.238 -2.42 1 98.12 294 ARG A N 1
ATOM 2188 C CA . ARG A 1 294 ? 6.383 -3.951 -1.736 1 98.12 294 ARG A CA 1
ATOM 2189 C C . ARG A 1 294 ? 4.98 -3.463 -1.389 1 98.12 294 ARG A C 1
ATOM 2191 O O . ARG A 1 294 ? 3.994 -3.953 -1.938 1 98.12 294 ARG A O 1
ATOM 2198 N N . GLY A 1 295 ? 4.922 -2.553 -0.407 1 98.06 295 GLY A N 1
ATOM 2199 C CA . GLY A 1 295 ? 3.666 -1.952 0.018 1 98.06 295 GLY A CA 1
ATOM 2200 C C . GLY A 1 295 ? 3.596 -0.461 -0.253 1 98.06 295 GLY A C 1
ATOM 2201 O O . GLY A 1 295 ? 4.613 0.172 -0.539 1 98.06 295 GLY A O 1
ATOM 2202 N N . TYR A 1 296 ? 2.447 0.014 -0.319 1 97.88 296 TYR A N 1
ATOM 2203 C CA . TYR A 1 296 ? 2.092 1.427 -0.382 1 97.88 296 TYR A CA 1
ATOM 2204 C C . TYR A 1 296 ? 0.969 1.75 0.597 1 97.88 296 TYR A C 1
ATOM 2206 O O . TYR A 1 296 ? 0.033 0.964 0.759 1 97.88 296 TYR A O 1
ATOM 2214 N N . MET A 1 297 ? 1.055 2.881 1.348 1 97.88 297 MET A N 1
ATOM 2215 C CA . MET A 1 297 ? -0.048 3.295 2.211 1 97.88 297 MET A CA 1
ATOM 2216 C C . MET A 1 297 ? -0.192 4.812 2.221 1 97.88 297 MET A C 1
ATOM 2218 O O . MET A 1 297 ? 0.806 5.535 2.191 1 97.88 297 MET A O 1
ATOM 2222 N N . GLY A 1 298 ? -1.411 5.238 2.197 1 98.06 298 GLY A N 1
ATOM 2223 C CA . GLY A 1 298 ? -1.715 6.648 2.396 1 98.06 298 GLY A CA 1
ATOM 2224 C C . GLY A 1 298 ? -1.922 7.012 3.855 1 98.06 298 GLY A C 1
ATOM 2225 O O . GLY A 1 298 ? -2.436 6.207 4.637 1 98.06 298 GLY A O 1
ATOM 2226 N N . VAL A 1 299 ? -1.557 8.219 4.164 1 98 299 VAL A N 1
ATOM 2227 C CA . VAL A 1 299 ? -1.769 8.734 5.516 1 98 299 VAL A CA 1
ATOM 2228 C C . VAL A 1 299 ? -2.447 10.102 5.449 1 98 299 VAL A C 1
ATOM 2230 O O . VAL A 1 299 ? -2.021 10.977 4.691 1 98 299 VAL A O 1
ATOM 2233 N N . ALA A 1 300 ? -3.434 10.234 6.297 1 96.19 300 ALA A N 1
ATOM 2234 C CA . ALA A 1 300 ? -4.211 11.469 6.316 1 96.19 300 ALA A CA 1
ATOM 2235 C C . ALA A 1 300 ? -3.971 12.25 7.609 1 96.19 300 ALA A C 1
ATOM 2237 O O . ALA A 1 300 ? -4.512 11.898 8.664 1 96.19 300 ALA A O 1
ATOM 2238 N N . THR A 1 301 ? -3.252 13.289 7.473 1 96.31 301 THR A N 1
ATOM 2239 C CA . THR A 1 301 ? -3.07 14.289 8.523 1 96.31 301 THR A CA 1
ATOM 2240 C C . THR A 1 301 ? -2.605 13.625 9.82 1 96.31 301 THR A C 1
ATOM 2242 O O . THR A 1 301 ? -1.449 13.211 9.93 1 96.31 301 THR A O 1
ATOM 2245 N N . TYR A 1 302 ? -3.514 13.547 10.875 1 98.38 302 TYR A N 1
ATOM 2246 C CA . TYR A 1 302 ? -3.24 12.992 12.195 1 98.38 302 TYR A CA 1
ATOM 2247 C C . TYR A 1 302 ? -4.516 12.461 12.836 1 98.38 302 TYR A C 1
ATOM 2249 O O . TYR A 1 302 ? -5.621 12.773 12.391 1 98.38 302 TYR A O 1
ATOM 2257 N N . ALA A 1 303 ? -4.301 11.586 13.828 1 97.5 303 ALA A N 1
ATOM 2258 C CA . ALA A 1 303 ? -5.398 10.992 14.594 1 97.5 303 ALA A CA 1
ATOM 2259 C C . ALA A 1 303 ? -5.469 11.586 16 1 97.5 303 ALA A C 1
ATOM 2261 O O . ALA A 1 303 ? -4.594 12.352 16.406 1 97.5 303 ALA A O 1
ATOM 2262 N N . LEU A 1 304 ? -6.625 11.305 16.656 1 97.44 304 LEU A N 1
ATOM 2263 C CA . LEU A 1 304 ? -6.715 11.688 18.062 1 97.44 304 LEU A CA 1
ATOM 2264 C C . LEU A 1 304 ? -5.586 11.062 18.875 1 97.44 304 LEU A C 1
ATOM 2266 O O . LEU A 1 304 ? -5.258 9.891 18.688 1 97.44 304 LEU A O 1
ATOM 2270 N N . GLY A 1 305 ? -4.949 11.859 19.688 1 98.25 305 GLY A N 1
ATOM 2271 C CA . GLY A 1 305 ? -3.834 11.375 20.484 1 98.25 305 GLY A CA 1
ATOM 2272 C C . GLY A 1 305 ? -2.484 11.812 19.938 1 98.25 305 GLY A C 1
ATOM 2273 O O . GLY A 1 305 ? -1.517 11.914 20.703 1 98.25 305 GLY A O 1
ATOM 2274 N N . ASP A 1 306 ? -2.424 12.117 18.656 1 98.56 306 ASP A N 1
ATOM 2275 C CA . ASP A 1 306 ? -1.147 12.477 18.047 1 98.56 306 ASP A CA 1
ATOM 2276 C C . ASP A 1 306 ? -0.66 13.836 18.547 1 98.56 306 ASP A C 1
ATOM 2278 O O . ASP A 1 306 ? 0.539 14.031 18.75 1 98.56 306 ASP A O 1
ATOM 2282 N N . PHE A 1 307 ? -1.557 14.805 18.703 1 98.81 307 PHE A N 1
ATOM 2283 C CA . PHE A 1 307 ? -1.159 16.109 19.234 1 98.81 307 PHE A CA 1
ATOM 2284 C C . PHE A 1 307 ? -0.529 15.969 20.609 1 98.81 307 PHE A C 1
ATOM 2286 O O . PHE A 1 307 ? 0.536 16.531 20.875 1 98.81 307 PHE A O 1
ATOM 2293 N N . GLU A 1 308 ? -1.182 15.211 21.469 1 98.75 308 GLU A N 1
ATOM 2294 C CA . GLU A 1 308 ? -0.665 14.992 22.812 1 98.75 308 GLU A CA 1
ATOM 2295 C C . GLU A 1 308 ? 0.711 14.336 22.781 1 98.75 308 GLU A C 1
ATOM 2297 O O . GLU A 1 308 ? 1.594 14.688 23.562 1 98.75 308 GLU A O 1
ATOM 2302 N N . ALA A 1 309 ? 0.873 13.422 21.859 1 98.69 309 ALA A N 1
ATOM 2303 C CA . ALA A 1 309 ? 2.156 12.734 21.734 1 98.69 309 ALA A CA 1
ATOM 2304 C C . ALA A 1 309 ? 3.256 13.703 21.312 1 98.69 309 ALA A C 1
ATOM 2306 O O . ALA A 1 309 ? 4.367 13.664 21.844 1 98.69 309 ALA A O 1
ATOM 2307 N N . VAL A 1 310 ? 2.943 14.531 20.375 1 98.81 310 VAL A N 1
ATOM 2308 C CA . VAL A 1 310 ? 3.914 15.508 19.906 1 98.81 310 VAL A CA 1
ATOM 2309 C C . VAL A 1 310 ? 4.23 16.516 21.016 1 98.81 310 VAL A C 1
ATOM 2311 O O . VAL A 1 310 ? 5.391 16.859 21.234 1 98.81 310 VAL A O 1
ATOM 2314 N N . ILE A 1 311 ? 3.215 16.969 21.734 1 98.88 311 ILE A N 1
ATOM 2315 C CA . ILE A 1 311 ? 3.408 17.875 22.859 1 98.88 311 ILE A CA 1
ATOM 2316 C C . ILE A 1 311 ? 4.371 17.25 23.875 1 98.88 311 ILE A C 1
ATOM 2318 O O . ILE A 1 311 ? 5.316 17.906 24.328 1 98.88 311 ILE A O 1
ATOM 2322 N N . LYS A 1 312 ? 4.148 16.016 24.172 1 98.75 312 LYS A N 1
ATOM 2323 C CA . LYS A 1 312 ? 5.023 15.305 25.094 1 98.75 312 LYS A CA 1
ATOM 2324 C C . LYS A 1 312 ? 6.449 15.219 24.547 1 98.75 312 LYS A C 1
ATOM 2326 O O . LYS A 1 312 ? 7.414 15.445 25.281 1 98.75 312 LYS A O 1
ATOM 2331 N N . ALA A 1 313 ? 6.559 14.922 23.297 1 98.5 313 ALA A N 1
ATOM 2332 C CA . ALA A 1 313 ? 7.875 14.789 22.688 1 98.5 313 ALA A CA 1
ATOM 2333 C C . ALA A 1 313 ? 8.641 16.109 22.734 1 98.5 313 ALA A C 1
ATOM 2335 O O . ALA A 1 313 ? 9.852 16.125 22.984 1 98.5 313 ALA A O 1
ATOM 2336 N N . ILE A 1 314 ? 7.969 17.188 22.484 1 98.62 314 ILE A N 1
ATOM 2337 C CA . ILE A 1 314 ? 8.617 18.484 22.547 1 98.62 314 ILE A CA 1
ATOM 2338 C C . ILE A 1 314 ? 8.961 18.844 23.984 1 98.62 314 ILE A C 1
ATOM 2340 O O . ILE A 1 314 ? 10.07 19.281 24.281 1 98.62 314 ILE A O 1
ATOM 2344 N N . SER A 1 315 ? 8.031 18.594 24.891 1 98.56 315 SER A N 1
ATOM 2345 C CA . SER A 1 315 ? 8.195 18.953 26.297 1 98.56 315 SER A CA 1
ATOM 2346 C C . SER A 1 315 ? 9.383 18.219 26.922 1 98.56 315 SER A C 1
ATOM 2348 O O . SER A 1 315 ? 10.078 18.766 27.766 1 98.56 315 SER A O 1
ATOM 2350 N N . THR A 1 316 ? 9.609 16.969 26.469 1 97.88 316 THR A N 1
ATOM 2351 C CA . THR A 1 316 ? 10.672 16.141 27.031 1 97.88 316 THR A CA 1
ATOM 2352 C C . THR A 1 316 ? 11.984 16.359 26.281 1 97.88 316 THR A C 1
ATOM 2354 O O . THR A 1 316 ? 13.016 15.812 26.656 1 97.88 316 THR A O 1
ATOM 2357 N N . GLY A 1 317 ? 11.922 17.047 25.141 1 97.19 317 GLY A N 1
ATOM 2358 C CA . GLY A 1 317 ? 13.133 17.375 24.391 1 97.19 317 GLY A CA 1
ATOM 2359 C C . GLY A 1 317 ? 13.438 16.375 23.297 1 97.19 317 GLY A C 1
ATOM 2360 O O . GLY A 1 317 ? 14.422 16.516 22.578 1 97.19 317 GLY A O 1
ATOM 2361 N N . ALA A 1 318 ? 12.57 15.438 23.078 1 96.75 318 ALA A N 1
ATOM 2362 C CA . ALA A 1 318 ? 12.758 14.438 22.031 1 96.75 318 ALA A CA 1
ATOM 2363 C C . ALA A 1 318 ? 12.578 15.055 20.656 1 96.75 318 ALA A C 1
ATOM 2365 O O . ALA A 1 318 ? 13.117 14.539 19.656 1 96.75 318 ALA A O 1
ATOM 2366 N N . MET A 1 319 ? 11.836 16.094 20.594 1 97.25 319 MET A N 1
ATOM 2367 C CA . MET A 1 319 ? 11.656 16.891 19.375 1 97.25 319 MET A CA 1
ATOM 2368 C C . MET A 1 319 ? 11.984 18.359 19.625 1 97.25 319 MET A C 1
ATOM 2370 O O . MET A 1 319 ? 11.562 18.922 20.641 1 97.25 319 MET A O 1
ATOM 2374 N N . LYS A 1 320 ? 12.773 18.938 18.781 1 97.69 320 LYS A N 1
ATOM 2375 C CA . LYS A 1 320 ? 13.18 20.328 18.891 1 97.69 320 LYS A CA 1
ATOM 2376 C C . LYS A 1 320 ? 12.859 21.109 17.625 1 97.69 320 LYS A C 1
ATOM 2378 O O . LYS A 1 320 ? 13.75 21.375 16.812 1 97.69 320 LYS A O 1
ATOM 2383 N N . PRO A 1 321 ? 11.625 21.578 17.469 1 98.44 321 PRO A N 1
ATOM 2384 C CA . PRO A 1 321 ? 11.164 22.062 16.172 1 98.44 321 PRO A CA 1
ATOM 2385 C C . PRO A 1 321 ? 11.32 23.562 15.992 1 98.44 321 PRO A C 1
ATOM 2387 O O . PRO A 1 321 ? 10.977 24.109 14.938 1 98.44 321 PRO A O 1
ATOM 2390 N N . ALA A 1 322 ? 11.844 24.25 16.953 1 98.31 322 ALA A N 1
ATOM 2391 C CA . ALA A 1 322 ? 11.836 25.703 16.953 1 98.31 322 ALA A CA 1
ATOM 2392 C C . ALA A 1 322 ? 12.516 26.25 15.703 1 98.31 322 ALA A C 1
ATOM 2394 O O . ALA A 1 322 ? 12.094 27.281 15.156 1 98.31 322 ALA A O 1
ATOM 2395 N N . GLY A 1 323 ? 13.562 25.547 15.242 1 97.62 323 GLY A N 1
ATOM 2396 C CA . GLY A 1 323 ? 14.344 26 14.102 1 97.62 323 GLY A CA 1
ATOM 2397 C C . GLY A 1 323 ? 13.562 25.984 12.805 1 97.62 323 GLY A C 1
ATOM 2398 O O . GLY A 1 323 ? 14 26.547 11.797 1 97.62 323 GLY A O 1
ATOM 2399 N N . MET A 1 324 ? 12.352 25.406 12.781 1 98 324 MET A N 1
ATOM 2400 C CA . MET A 1 324 ? 11.508 25.406 11.594 1 98 324 MET A CA 1
ATOM 2401 C C . MET A 1 324 ? 10.953 26.797 11.305 1 98 324 MET A C 1
ATOM 2403 O O . MET A 1 324 ? 10.492 27.062 10.195 1 98 324 MET A O 1
ATOM 2407 N N . ILE A 1 325 ? 10.875 27.625 12.344 1 98.31 325 ILE A N 1
ATOM 2408 C CA . ILE A 1 325 ? 10.367 28.969 12.18 1 98.31 325 ILE A CA 1
ATOM 2409 C C . ILE A 1 325 ? 11.414 29.844 11.492 1 98.31 325 ILE A C 1
ATOM 2411 O O . ILE A 1 325 ? 12.43 30.188 12.102 1 98.31 325 ILE A O 1
ATOM 2415 N N . THR A 1 326 ? 11.133 30.219 10.273 1 97.5 326 THR A N 1
ATOM 2416 C CA . THR A 1 326 ? 12.156 30.922 9.508 1 97.5 326 THR A CA 1
ATOM 2417 C C . THR A 1 326 ? 11.805 32.406 9.359 1 97.5 326 THR A C 1
ATOM 2419 O O . THR A 1 326 ? 12.656 33.219 9 1 97.5 326 THR A O 1
ATOM 2422 N N . LYS A 1 327 ? 10.57 32.719 9.547 1 97.69 327 LYS A N 1
ATOM 2423 C CA . LYS A 1 327 ? 10.094 34.094 9.461 1 97.69 327 LYS A CA 1
ATOM 2424 C C . LYS A 1 327 ? 8.844 34.312 10.312 1 97.69 327 LYS A C 1
ATOM 2426 O O . LYS A 1 327 ? 8.055 33.375 10.5 1 97.69 327 LYS A O 1
ATOM 2431 N N . THR A 1 328 ? 8.727 35.406 10.961 1 98.38 328 THR A N 1
ATOM 2432 C CA . THR A 1 328 ? 7.523 35.844 11.672 1 98.38 328 THR A CA 1
ATOM 2433 C C . THR A 1 328 ? 7 37.156 11.125 1 98.38 328 THR A C 1
ATOM 2435 O O . THR A 1 328 ? 7.77 38.094 10.914 1 98.38 328 THR A O 1
ATOM 2438 N N . ILE A 1 329 ? 5.742 37.25 10.867 1 98.5 329 ILE A N 1
ATOM 2439 C CA . ILE A 1 329 ? 5.145 38.438 10.281 1 98.5 329 ILE A CA 1
ATOM 2440 C C . ILE A 1 329 ? 3.902 38.844 11.078 1 98.5 329 ILE A C 1
ATOM 2442 O O . ILE A 1 329 ? 3.48 38.125 11.984 1 98.5 329 ILE A O 1
ATOM 2446 N N . LYS A 1 330 ? 3.289 39.938 10.672 1 98 330 LYS A N 1
ATOM 2447 C CA . LYS A 1 330 ? 2.074 40.406 11.328 1 98 330 LYS A CA 1
ATOM 2448 C C . LYS A 1 330 ? 0.834 40.062 10.516 1 98 330 LYS A C 1
ATOM 2450 O O . LYS A 1 330 ? 0.941 39.594 9.375 1 98 330 LYS A O 1
ATOM 2455 N N . LEU A 1 331 ? -0.234 40.188 11.133 1 97.69 331 LEU A N 1
ATOM 2456 C CA . LEU A 1 331 ? -1.505 39.75 10.562 1 97.69 331 LEU A CA 1
ATOM 2457 C C . LEU A 1 331 ? -1.801 40.469 9.266 1 97.69 331 LEU A C 1
ATOM 2459 O O . LEU A 1 331 ? -2.367 39.906 8.336 1 97.69 331 LEU A O 1
ATOM 2463 N N . ASP A 1 332 ? -1.432 41.75 9.133 1 97.5 332 ASP A N 1
ATOM 2464 C CA . ASP A 1 332 ? -1.744 42.562 7.953 1 97.5 332 ASP A CA 1
ATOM 2465 C C . ASP A 1 332 ? -0.743 42.312 6.828 1 97.5 332 ASP A C 1
ATOM 2467 O O . ASP A 1 332 ? -0.875 42.844 5.73 1 97.5 332 ASP A O 1
ATOM 2471 N N . GLN A 1 333 ? 0.217 41.438 7.082 1 97.94 333 GLN A N 1
ATOM 2472 C CA . GLN A 1 333 ? 1.274 41.156 6.113 1 97.94 333 GLN A CA 1
ATOM 2473 C C . GLN A 1 333 ? 1.118 39.781 5.504 1 97.94 333 GLN A C 1
ATOM 2475 O O . GLN A 1 333 ? 1.948 39.344 4.699 1 97.94 333 GLN A O 1
ATOM 2480 N N . VAL A 1 334 ? 0.08 39.094 5.816 1 97.94 334 VAL A N 1
ATOM 2481 C CA . VAL A 1 334 ? -0.083 37.656 5.488 1 97.94 334 VAL A CA 1
ATOM 2482 C C . VAL A 1 334 ? -0.026 37.469 3.977 1 97.94 334 VAL A C 1
ATOM 2484 O O . VAL A 1 334 ? 0.659 36.594 3.482 1 97.94 334 VAL A O 1
ATOM 2487 N N . ALA A 1 335 ? -0.664 38.312 3.199 1 96.69 335 ALA A N 1
ATOM 2488 C CA . ALA A 1 335 ? -0.719 38.156 1.748 1 96.69 335 ALA A CA 1
ATOM 2489 C C . ALA A 1 335 ? 0.651 38.375 1.118 1 96.69 335 ALA A C 1
ATOM 2491 O O . ALA A 1 335 ? 1.152 37.531 0.374 1 96.69 335 ALA A O 1
ATOM 2492 N N . GLU A 1 336 ? 1.296 39.469 1.482 1 96.38 336 GLU A N 1
ATOM 2493 C CA . GLU A 1 336 ? 2.498 39.938 0.787 1 96.38 336 GLU A CA 1
ATOM 2494 C C . GLU A 1 336 ? 3.746 39.25 1.35 1 96.38 336 GLU A C 1
ATOM 2496 O O . GLU A 1 336 ? 4.598 38.781 0.592 1 96.38 336 GLU A O 1
ATOM 2501 N N . GLU A 1 337 ? 3.799 39.156 2.684 1 97.12 337 GLU A N 1
ATOM 2502 C CA . GLU A 1 337 ? 5.023 38.688 3.301 1 97.12 337 GLU A CA 1
ATOM 2503 C C . GLU A 1 337 ? 4.898 37.188 3.682 1 97.12 337 GLU A C 1
ATOM 2505 O O . GLU A 1 337 ? 5.895 36.562 4.02 1 97.12 337 GLU A O 1
ATOM 2510 N N . GLY A 1 338 ? 3.711 36.719 3.67 1 97.5 338 GLY A N 1
ATOM 2511 C CA . GLY A 1 338 ? 3.467 35.312 3.943 1 97.5 338 GLY A CA 1
ATOM 2512 C C . GLY A 1 338 ? 3.273 34.5 2.688 1 97.5 338 GLY A C 1
ATOM 2513 O O . GLY A 1 338 ? 4.219 33.875 2.195 1 97.5 338 GLY A O 1
ATOM 2514 N N . PHE A 1 339 ? 2.084 34.594 2.029 1 97.5 339 PHE A N 1
ATOM 2515 C CA . PHE A 1 339 ? 1.707 33.781 0.88 1 97.5 339 PHE A CA 1
ATOM 2516 C C . PHE A 1 339 ? 2.658 34 -0.287 1 97.5 339 PHE A C 1
ATOM 2518 O O . PHE A 1 339 ? 3.229 33.062 -0.833 1 97.5 339 PHE A O 1
ATOM 2525 N N . LYS A 1 340 ? 2.871 35.25 -0.646 1 96.56 340 LYS A N 1
ATOM 2526 C CA . LYS A 1 340 ? 3.734 35.594 -1.777 1 96.56 340 LYS A CA 1
ATOM 2527 C C . LYS A 1 340 ? 5.152 35.062 -1.547 1 96.56 340 LYS A C 1
ATOM 2529 O O . LYS A 1 340 ? 5.766 34.5 -2.449 1 96.56 340 LYS A O 1
ATOM 2534 N N . THR A 1 341 ? 5.613 35.281 -0.334 1 96.75 341 THR A N 1
ATOM 2535 C CA . THR A 1 341 ? 6.961 34.844 -0.001 1 96.75 341 THR A CA 1
ATOM 2536 C C . THR A 1 341 ? 7.086 33.312 -0.147 1 96.75 341 THR A C 1
ATOM 2538 O O . THR A 1 341 ? 8.039 32.844 -0.754 1 96.75 341 THR A O 1
ATOM 2541 N N . LEU A 1 342 ? 6.133 32.562 0.328 1 95.75 342 LEU A N 1
ATOM 2542 C CA . LEU A 1 342 ? 6.195 31.109 0.311 1 95.75 342 LEU A CA 1
ATOM 2543 C C . LEU A 1 342 ? 6.012 30.562 -1.106 1 95.75 342 LEU A C 1
ATOM 2545 O O . LEU A 1 342 ? 6.383 29.422 -1.396 1 95.75 342 LEU A O 1
ATOM 2549 N N . ILE A 1 343 ? 5.418 31.359 -2.006 1 94.12 343 ILE A N 1
ATOM 2550 C CA . ILE A 1 343 ? 5.23 30.953 -3.396 1 94.12 343 ILE A CA 1
ATOM 2551 C C . ILE A 1 343 ? 6.5 31.25 -4.195 1 94.12 343 ILE A C 1
ATOM 2553 O O . ILE A 1 343 ? 6.934 30.438 -5.008 1 94.12 343 ILE A O 1
ATOM 2557 N N . GLU A 1 344 ? 7.176 32.375 -3.848 1 94.38 344 GLU A N 1
ATOM 2558 C CA . GLU A 1 344 ? 8.258 32.844 -4.695 1 94.38 344 GLU A CA 1
ATOM 2559 C C . GLU A 1 344 ? 9.625 32.5 -4.121 1 94.38 344 GLU A C 1
ATOM 2561 O O . GLU A 1 344 ? 10.625 32.5 -4.836 1 94.38 344 GLU A O 1
ATOM 2566 N N . ASP A 1 345 ? 9.648 32.25 -2.857 1 92.81 345 ASP A N 1
ATOM 2567 C CA . ASP A 1 345 ? 10.914 32 -2.178 1 92.81 345 ASP A CA 1
ATOM 2568 C C . ASP A 1 345 ? 10.805 30.766 -1.268 1 92.81 345 ASP A C 1
ATOM 2570 O O . ASP A 1 345 ? 11.258 30.797 -0.124 1 92.81 345 ASP A O 1
ATOM 2574 N N . LYS A 1 346 ? 10.203 29.781 -1.773 1 85.44 346 LYS A N 1
ATOM 2575 C CA . LYS A 1 346 ? 9.891 28.594 -0.984 1 85.44 346 LYS A CA 1
ATOM 2576 C C . LYS A 1 346 ? 11.164 27.906 -0.5 1 85.44 346 LYS A C 1
ATOM 2578 O O . LYS A 1 346 ? 11.172 27.281 0.558 1 85.44 346 LYS A O 1
ATOM 2583 N N . GLU A 1 347 ? 12.258 28.062 -1.133 1 86.75 347 GLU A N 1
ATOM 2584 C CA . GLU A 1 347 ? 13.484 27.344 -0.796 1 86.75 347 GLU A CA 1
ATOM 2585 C C . GLU A 1 347 ? 14.094 27.859 0.499 1 86.75 347 GLU A C 1
ATOM 2587 O O . GLU A 1 347 ? 14.758 27.125 1.228 1 86.75 347 GLU A O 1
ATOM 2592 N N . ASN A 1 348 ? 13.742 29.062 0.791 1 91.25 348 ASN A N 1
ATOM 2593 C CA . ASN A 1 348 ? 14.43 29.672 1.919 1 91.25 348 ASN A CA 1
ATOM 2594 C C . ASN A 1 348 ? 13.555 29.703 3.166 1 91.25 348 ASN A C 1
ATOM 2596 O O . ASN A 1 348 ? 13.969 30.203 4.211 1 91.25 348 ASN A O 1
ATOM 2600 N N . HIS A 1 349 ? 12.391 29.125 3.043 1 94.19 349 HIS A N 1
ATOM 2601 C CA . HIS A 1 349 ? 11.477 29.156 4.176 1 94.19 349 HIS A CA 1
ATOM 2602 C C . HIS A 1 349 ? 10.875 27.781 4.441 1 94.19 349 HIS A C 1
ATOM 2604 O O . HIS A 1 349 ? 10.547 27.062 3.5 1 94.19 349 HIS A O 1
ATOM 2610 N N . VAL A 1 350 ? 10.852 27.438 5.723 1 94.81 350 VAL A N 1
ATOM 2611 C CA . VAL A 1 350 ? 10.164 26.219 6.16 1 94.81 350 VAL A CA 1
ATOM 2612 C C . VAL A 1 350 ? 8.773 26.578 6.676 1 94.81 350 VAL A C 1
ATOM 2614 O O . VAL A 1 350 ? 7.766 26.219 6.059 1 94.81 350 VAL A O 1
ATOM 2617 N N . LYS A 1 351 ? 8.758 27.406 7.73 1 97.31 351 LYS A N 1
ATOM 2618 C CA . LYS A 1 351 ? 7.5 27.875 8.297 1 97.31 351 LYS A CA 1
ATOM 2619 C C . LYS A 1 351 ? 7.531 29.391 8.523 1 97.31 351 LYS A C 1
ATOM 2621 O O . LYS A 1 351 ? 8.453 29.906 9.148 1 97.31 351 LYS A O 1
ATOM 2626 N N . ILE A 1 352 ? 6.555 30.047 7.961 1 98.38 352 ILE A N 1
ATOM 2627 C CA . ILE A 1 352 ? 6.305 31.453 8.305 1 98.38 352 ILE A CA 1
ATOM 2628 C C . ILE A 1 352 ? 5.16 31.531 9.305 1 98.38 352 ILE A C 1
ATOM 2630 O O . ILE A 1 352 ? 4.062 31.031 9.055 1 98.38 352 ILE A O 1
ATOM 2634 N N . LEU A 1 353 ? 5.453 32.156 10.445 1 98.62 353 LEU A N 1
ATOM 2635 C CA . LEU A 1 353 ? 4.43 32.344 11.469 1 98.62 353 LEU A CA 1
ATOM 2636 C C . LEU A 1 353 ? 3.861 33.75 11.406 1 98.62 353 LEU A C 1
ATOM 2638 O O . LEU A 1 353 ? 4.594 34.719 11.141 1 98.62 353 LEU A O 1
ATOM 2642 N N . VAL A 1 354 ? 2.637 33.812 11.625 1 98.75 354 VAL A N 1
ATOM 2643 C CA . VAL A 1 354 ? 1.965 35.094 11.82 1 98.75 354 VAL A CA 1
ATOM 2644 C C . VAL A 1 354 ? 1.801 35.375 13.32 1 98.75 354 VAL A C 1
ATOM 2646 O O . VAL A 1 354 ? 1.187 34.594 14.039 1 98.75 354 VAL A O 1
ATOM 2649 N N . ASP A 1 355 ? 2.367 36.406 13.773 1 98.56 355 ASP A N 1
ATOM 2650 C CA . ASP A 1 355 ? 2.188 36.875 15.148 1 98.56 355 ASP A CA 1
ATOM 2651 C C . ASP A 1 355 ? 0.896 37.656 15.297 1 98.56 355 ASP A C 1
ATOM 2653 O O . ASP A 1 355 ? 0.917 38.906 15.25 1 98.56 355 ASP A O 1
ATOM 2657 N N . VAL A 1 356 ? -0.133 37 15.539 1 97.5 356 VAL A N 1
ATOM 2658 C CA . VAL A 1 356 ? -1.462 37.594 15.633 1 97.5 356 VAL A CA 1
ATOM 2659 C C . VAL A 1 356 ? -1.539 38.5 16.859 1 97.5 356 VAL A C 1
ATOM 2661 O O . VAL A 1 356 ? -2.215 39.531 16.844 1 97.5 356 VAL A O 1
ATOM 2664 N N . GLY A 1 357 ? -0.866 38.156 17.875 1 90.25 357 GLY A N 1
ATOM 2665 C CA . GLY A 1 357 ? -0.872 38.875 19.141 1 90.25 357 GLY A CA 1
ATOM 2666 C C . GLY A 1 357 ? -0.226 40.25 19.031 1 90.25 357 GLY A C 1
ATOM 2667 O O . GLY A 1 357 ? -0.495 41.125 19.844 1 90.25 357 GLY A O 1
ATOM 2668 N N . ALA A 1 358 ? 0.553 40.375 18.016 1 89.5 358 ALA A N 1
ATOM 2669 C CA . ALA A 1 358 ? 1.261 41.656 17.844 1 89.5 358 ALA A CA 1
ATOM 2670 C C . ALA A 1 358 ? 0.371 42.688 17.172 1 89.5 358 ALA A C 1
ATOM 2672 O O . ALA A 1 358 ? 0.75 43.844 17.062 1 89.5 358 ALA A O 1
ATOM 2673 N N . GLY A 1 359 ? -0.778 42.312 16.859 1 81.75 359 GLY A N 1
ATOM 2674 C CA . GLY A 1 359 ? -1.654 43.25 16.172 1 81.75 359 GLY A CA 1
ATOM 2675 C C . GLY A 1 359 ? -1.239 43.531 14.742 1 81.75 359 GLY A C 1
ATOM 2676 O O . GLY A 1 359 ? -0.557 42.719 14.117 1 81.75 359 GLY A O 1
ATOM 2677 N N . ILE A 1 360 ? -1.768 44.625 14.211 1 88.69 360 ILE A N 1
ATOM 2678 C CA . ILE A 1 360 ? -1.533 44.938 12.805 1 88.69 360 ILE A CA 1
ATOM 2679 C C . ILE A 1 360 ? -0.427 46 12.688 1 88.69 360 ILE A C 1
ATOM 2681 O O . ILE A 1 360 ? -0.205 46.781 13.617 1 88.69 360 ILE A O 1
ATOM 2685 N N . MET B 1 1 ? 21.359 -41.375 -27.625 1 70.12 1 MET B N 1
ATOM 2686 C CA . MET B 1 1 ? 20.75 -40.938 -26.359 1 70.12 1 MET B CA 1
ATOM 2687 C C . MET B 1 1 ? 19.234 -41 -26.453 1 70.12 1 MET B C 1
ATOM 2689 O O . MET B 1 1 ? 18.656 -40.812 -27.531 1 70.12 1 MET B O 1
ATOM 2693 N N . SER B 1 2 ? 18.531 -41.5 -25.453 1 92.12 2 SER B N 1
ATOM 2694 C CA . SER B 1 2 ? 17.078 -41.625 -25.5 1 92.12 2 SER B CA 1
ATOM 2695 C C . SER B 1 2 ? 16.406 -40.281 -25.688 1 92.12 2 SER B C 1
ATOM 2697 O O . SER B 1 2 ? 16.922 -39.25 -25.234 1 92.12 2 SER B O 1
ATOM 2699 N N . GLN B 1 3 ? 15.422 -40.219 -26.547 1 96.69 3 GLN B N 1
ATOM 2700 C CA . GLN B 1 3 ? 14.695 -38.969 -26.844 1 96.69 3 GLN B CA 1
ATOM 2701 C C . GLN B 1 3 ? 13.328 -38.969 -26.172 1 96.69 3 GLN B C 1
ATOM 2703 O O . GLN B 1 3 ? 12.812 -40.031 -25.781 1 96.69 3 GLN B O 1
ATOM 2708 N N . MET B 1 4 ? 12.844 -37.844 -26 1 97.06 4 MET B N 1
ATOM 2709 C CA . MET B 1 4 ? 11.516 -37.688 -25.406 1 97.06 4 MET B CA 1
ATOM 2710 C C . MET B 1 4 ? 10.758 -36.562 -26.078 1 97.06 4 MET B C 1
ATOM 2712 O O . MET B 1 4 ? 11.359 -35.688 -26.688 1 97.06 4 MET B O 1
ATOM 2716 N N . ASN B 1 5 ? 9.445 -36.625 -25.953 1 97.44 5 ASN B N 1
ATOM 2717 C CA . ASN B 1 5 ? 8.586 -35.531 -26.406 1 97.44 5 ASN B CA 1
ATOM 2718 C C . ASN B 1 5 ? 8.594 -34.375 -25.438 1 97.44 5 ASN B C 1
ATOM 2720 O O . ASN B 1 5 ? 8.586 -34.594 -24.219 1 97.44 5 ASN B O 1
ATOM 2724 N N . ALA B 1 6 ? 8.656 -33.188 -25.953 1 98.12 6 ALA B N 1
ATOM 2725 C CA . ALA B 1 6 ? 8.602 -31.969 -25.141 1 98.12 6 ALA B CA 1
ATOM 2726 C C . ALA B 1 6 ? 7.953 -30.812 -25.906 1 98.12 6 ALA B C 1
ATOM 2728 O O . ALA B 1 6 ? 8.203 -30.641 -27.094 1 98.12 6 ALA B O 1
ATOM 2729 N N . VAL B 1 7 ? 7.082 -30.094 -25.266 1 98.31 7 VAL B N 1
ATOM 2730 C CA . VAL B 1 7 ? 6.539 -28.875 -25.859 1 98.31 7 VAL B CA 1
ATOM 2731 C C . VAL B 1 7 ? 7.477 -27.703 -25.562 1 98.31 7 VAL B C 1
ATOM 2733 O O . VAL B 1 7 ? 7.695 -27.344 -24.406 1 98.31 7 VAL B O 1
ATOM 2736 N N . ARG B 1 8 ? 7.949 -27.109 -26.594 1 97.94 8 ARG B N 1
ATOM 2737 C CA . ARG B 1 8 ? 9 -26.094 -26.469 1 97.94 8 ARG B CA 1
ATOM 2738 C C . ARG B 1 8 ? 8.531 -24.75 -27 1 97.94 8 ARG B C 1
ATOM 2740 O O . ARG B 1 8 ? 7.801 -24.688 -28 1 97.94 8 ARG B O 1
ATOM 2747 N N . PHE B 1 9 ? 8.922 -23.734 -26.328 1 98.12 9 PHE B N 1
ATOM 2748 C CA . PHE B 1 9 ? 8.68 -22.344 -26.719 1 98.12 9 PHE B CA 1
ATOM 2749 C C . PHE B 1 9 ? 9.852 -21.812 -27.531 1 98.12 9 PHE B C 1
ATOM 2751 O O . PHE B 1 9 ? 10.992 -21.797 -27.062 1 98.12 9 PHE B O 1
ATOM 2758 N N . TYR B 1 10 ? 9.617 -21.344 -28.75 1 97.12 10 TYR B N 1
ATOM 2759 C CA . TYR B 1 10 ? 10.656 -20.844 -29.641 1 97.12 10 TYR B CA 1
ATOM 2760 C C . TYR B 1 10 ? 10.594 -19.328 -29.734 1 97.12 10 TYR B C 1
ATOM 2762 O O . TYR B 1 10 ? 11.516 -18.688 -30.266 1 97.12 10 TYR B O 1
ATOM 2770 N N . GLY B 1 11 ? 9.508 -18.75 -29.281 1 95.94 11 GLY B N 1
ATOM 2771 C CA . GLY B 1 11 ? 9.25 -17.312 -29.391 1 95.94 11 GLY B CA 1
ATOM 2772 C C . GLY B 1 11 ? 7.777 -16.984 -29.5 1 95.94 11 GLY B C 1
ATOM 2773 O O . GLY B 1 11 ? 6.922 -17.859 -29.328 1 95.94 11 GLY B O 1
ATOM 2774 N N . GLN B 1 12 ? 7.5 -15.758 -29.766 1 96 12 GLN B N 1
ATOM 2775 C CA . GLN B 1 12 ? 6.125 -15.273 -29.844 1 96 12 GLN B CA 1
ATOM 2776 C C . GLN B 1 12 ? 5.309 -16.094 -30.844 1 96 12 GLN B C 1
ATOM 2778 O O . GLN B 1 12 ? 5.66 -16.188 -32.031 1 96 12 GLN B O 1
ATOM 2783 N N . ARG B 1 13 ? 4.23 -16.766 -30.344 1 97 13 ARG B N 1
ATOM 2784 C CA . ARG B 1 13 ? 3.264 -17.547 -31.109 1 97 13 ARG B CA 1
ATOM 2785 C C . ARG B 1 13 ? 3.93 -18.734 -31.781 1 97 13 ARG B C 1
ATOM 2787 O O . ARG B 1 13 ? 3.516 -19.172 -32.844 1 97 13 ARG B O 1
ATOM 2794 N N . ASP B 1 14 ? 5.012 -19.203 -31.156 1 96.94 14 ASP B N 1
ATOM 2795 C CA . ASP B 1 14 ? 5.75 -20.328 -31.719 1 96.94 14 ASP B CA 1
ATOM 2796 C C . ASP B 1 14 ? 6.07 -21.375 -30.656 1 96.94 14 ASP B C 1
ATOM 2798 O O . ASP B 1 14 ? 7.133 -21.328 -30.031 1 96.94 14 ASP B O 1
ATOM 2802 N N . ILE B 1 15 ? 5.164 -22.328 -30.469 1 97.56 15 ILE B N 1
ATOM 2803 C CA . ILE B 1 15 ? 5.363 -23.484 -29.625 1 97.56 15 ILE B CA 1
ATOM 2804 C C . ILE B 1 15 ? 5.309 -24.766 -30.453 1 97.56 15 ILE B C 1
ATOM 2806 O O . ILE B 1 15 ? 4.504 -24.859 -31.391 1 97.56 15 ILE B O 1
ATOM 2810 N N . ARG B 1 16 ? 6.18 -25.703 -30.141 1 97.5 16 ARG B N 1
ATOM 2811 C CA . ARG B 1 16 ? 6.309 -26.906 -30.953 1 97.5 16 ARG B CA 1
ATOM 2812 C C . ARG B 1 16 ? 6.469 -28.141 -30.078 1 97.5 16 ARG B C 1
ATOM 2814 O O . ARG B 1 16 ? 6.957 -28.047 -28.938 1 97.5 16 ARG B O 1
ATOM 2821 N N . LEU B 1 17 ? 6.016 -29.25 -30.562 1 97.75 17 LEU B N 1
ATOM 2822 C CA . LEU B 1 17 ? 6.344 -30.531 -29.984 1 97.75 17 LEU B CA 1
ATOM 2823 C C . LEU B 1 17 ? 7.633 -31.094 -30.578 1 97.75 17 LEU B C 1
ATOM 2825 O O . LEU B 1 17 ? 7.668 -31.453 -31.75 1 97.75 17 LEU B O 1
ATOM 2829 N N . ASP B 1 18 ? 8.633 -31.188 -29.766 1 97.38 18 ASP B N 1
ATOM 2830 C CA . ASP B 1 18 ? 9.953 -31.625 -30.219 1 97.38 18 ASP B CA 1
ATOM 2831 C C . ASP B 1 18 ? 10.344 -32.969 -29.594 1 97.38 18 ASP B C 1
ATOM 2833 O O . ASP B 1 18 ? 9.766 -33.375 -28.594 1 97.38 18 ASP B O 1
ATOM 2837 N N . GLN B 1 19 ? 11.258 -33.531 -30.297 1 97.31 19 GLN B N 1
ATOM 2838 C CA . GLN B 1 19 ? 12.023 -34.625 -29.672 1 97.31 19 GLN B CA 1
ATOM 2839 C C . GLN B 1 19 ? 13.359 -34.094 -29.141 1 97.31 19 GLN B C 1
ATOM 2841 O O . GLN B 1 19 ? 14.172 -33.562 -29.906 1 97.31 19 GLN B O 1
ATOM 2846 N N . ILE B 1 20 ? 13.531 -34.25 -27.859 1 97.31 20 ILE B N 1
ATOM 2847 C CA . ILE B 1 20 ? 14.766 -33.781 -27.25 1 97.31 20 ILE B CA 1
ATOM 2848 C C . ILE B 1 20 ? 15.391 -34.875 -26.422 1 97.31 20 ILE B C 1
ATOM 2850 O O . ILE B 1 20 ? 14.719 -35.875 -26.078 1 97.31 20 ILE B O 1
ATOM 2854 N N . PRO B 1 21 ? 16.656 -34.75 -26.078 1 97.44 21 PRO B N 1
ATOM 2855 C CA . PRO B 1 21 ? 17.297 -35.812 -25.266 1 97.44 21 PRO B CA 1
ATOM 2856 C C . PRO B 1 21 ? 16.703 -35.906 -23.859 1 97.44 21 PRO B C 1
ATOM 2858 O O . PRO B 1 21 ? 16.359 -34.875 -23.266 1 97.44 21 PRO B O 1
ATOM 2861 N N . VAL B 1 22 ? 16.562 -37.156 -23.359 1 97.94 22 VAL B N 1
ATOM 2862 C CA . VAL B 1 22 ? 16.188 -37.375 -21.969 1 97.94 22 VAL B CA 1
ATOM 2863 C C . VAL B 1 22 ? 17.312 -36.938 -21.047 1 97.94 22 VAL B C 1
ATOM 2865 O O . VAL B 1 22 ? 18.469 -37.312 -21.219 1 97.94 22 VAL B O 1
ATOM 2868 N N . PRO B 1 23 ? 17.031 -36.062 -20.094 1 96.94 23 PRO B N 1
ATOM 2869 C CA . PRO B 1 23 ? 18.094 -35.562 -19.219 1 96.94 23 PRO B CA 1
ATOM 2870 C C . PRO B 1 23 ? 18.578 -36.625 -18.219 1 96.94 23 PRO B C 1
ATOM 2872 O O . PRO B 1 23 ? 17.797 -37.469 -17.766 1 96.94 23 PRO B O 1
ATOM 2875 N N . ALA B 1 24 ? 19.781 -36.594 -17.906 1 96.88 24 ALA B N 1
ATOM 2876 C CA . ALA B 1 24 ? 20.359 -37.438 -16.875 1 96.88 24 ALA B CA 1
ATOM 2877 C C . ALA B 1 24 ? 20.25 -36.812 -15.492 1 96.88 24 ALA B C 1
ATOM 2879 O O . ALA B 1 24 ? 20.297 -35.562 -15.367 1 96.88 24 ALA B O 1
ATOM 2880 N N . VAL B 1 25 ? 20.094 -37.656 -14.516 1 97.5 25 VAL B N 1
ATOM 2881 C CA . VAL B 1 25 ? 20 -37.156 -13.141 1 97.5 25 VAL B CA 1
ATOM 2882 C C . VAL B 1 25 ? 21.406 -36.969 -12.57 1 97.5 25 VAL B C 1
ATOM 2884 O O . VAL B 1 25 ? 22.297 -37.781 -12.789 1 97.5 25 VAL B O 1
ATOM 2887 N N . LYS B 1 26 ? 21.656 -35.844 -11.914 1 97.56 26 LYS B N 1
ATOM 2888 C CA . LYS B 1 26 ? 22.906 -35.531 -11.25 1 97.56 26 LYS B CA 1
ATOM 2889 C C . LYS B 1 26 ? 22.75 -35.5 -9.734 1 97.56 26 LYS B C 1
ATOM 2891 O O . LYS B 1 26 ? 21.641 -35.625 -9.227 1 97.56 26 LYS B O 1
ATOM 2896 N N . PRO B 1 27 ? 23.938 -35.469 -9.016 1 98.12 27 PRO B N 1
ATOM 2897 C CA . PRO B 1 27 ? 23.812 -35.375 -7.555 1 98.12 27 PRO B CA 1
ATOM 2898 C C . PRO B 1 27 ? 22.922 -34.25 -7.094 1 98.12 27 PRO B C 1
ATOM 2900 O O . PRO B 1 27 ? 22.984 -33.125 -7.645 1 98.12 27 PRO B O 1
ATOM 2903 N N . GLY B 1 28 ? 22.062 -34.531 -6.129 1 98.25 28 GLY B N 1
ATOM 2904 C CA . GLY B 1 28 ? 21.188 -33.531 -5.551 1 98.25 28 GLY B CA 1
ATOM 2905 C C . GLY B 1 28 ? 19.922 -33.312 -6.367 1 98.25 28 GLY B C 1
ATOM 2906 O O . GLY B 1 28 ? 19.094 -32.469 -6.008 1 98.25 28 GLY B O 1
ATOM 2907 N N . GLN B 1 29 ? 19.781 -34.062 -7.441 1 98.56 29 GLN B N 1
ATOM 2908 C CA . GLN B 1 29 ? 18.656 -33.844 -8.344 1 98.56 29 GLN B CA 1
ATOM 2909 C C . GLN B 1 29 ? 17.688 -35 -8.32 1 98.56 29 GLN B C 1
ATOM 2911 O O . GLN B 1 29 ? 18.016 -36.094 -7.836 1 98.56 29 GLN B O 1
ATOM 2916 N N . VAL B 1 30 ? 16.516 -34.781 -8.773 1 98.88 30 VAL B N 1
ATOM 2917 C CA . VAL B 1 30 ? 15.453 -35.75 -8.875 1 98.88 30 VAL B CA 1
ATOM 2918 C C . VAL B 1 30 ? 14.906 -35.781 -10.305 1 98.88 30 VAL B C 1
ATOM 2920 O O . VAL B 1 30 ? 14.594 -34.719 -10.875 1 98.88 30 VAL B O 1
ATOM 2923 N N . LYS B 1 31 ? 14.883 -36.875 -10.859 1 98.69 31 LYS B N 1
ATOM 2924 C CA . LYS B 1 31 ? 14.227 -37.062 -12.148 1 98.69 31 LYS B CA 1
ATOM 2925 C C . LYS B 1 31 ? 12.758 -37.438 -11.969 1 98.69 31 LYS B C 1
ATOM 2927 O O . LYS B 1 31 ? 12.43 -38.375 -11.211 1 98.69 31 LYS B O 1
ATOM 2932 N N . ILE B 1 32 ? 11.93 -36.75 -12.625 1 98.75 32 ILE B N 1
ATOM 2933 C CA . ILE B 1 32 ? 10.484 -36.906 -12.5 1 98.75 32 ILE B CA 1
ATOM 2934 C C . ILE B 1 32 ? 9.875 -37.219 -13.867 1 98.75 32 ILE B C 1
ATOM 2936 O O . ILE B 1 32 ? 10.312 -36.656 -14.883 1 98.75 32 ILE B O 1
ATOM 2940 N N . ALA B 1 33 ? 8.953 -38.094 -13.891 1 98.62 33 ALA B N 1
ATOM 2941 C CA . ALA B 1 33 ? 8.047 -38.281 -15.023 1 98.62 33 ALA B CA 1
ATOM 2942 C C . ALA B 1 33 ? 6.754 -37.5 -14.812 1 98.62 33 ALA B C 1
ATOM 2944 O O . ALA B 1 33 ? 5.84 -37.969 -14.133 1 98.62 33 ALA B O 1
ATOM 2945 N N . PRO B 1 34 ? 6.672 -36.25 -15.438 1 98.69 34 PRO B N 1
ATOM 2946 C CA . PRO B 1 34 ? 5.426 -35.5 -15.289 1 98.69 34 PRO B CA 1
ATOM 2947 C C . PRO B 1 34 ? 4.199 -36.281 -15.75 1 98.69 34 PRO B C 1
ATOM 2949 O O . PRO B 1 34 ? 4.262 -37 -16.766 1 98.69 34 PRO B O 1
ATOM 2952 N N . LYS B 1 35 ? 3.16 -36.188 -14.984 1 98.75 35 LYS B N 1
ATOM 2953 C CA . LYS B 1 35 ? 1.91 -36.875 -15.344 1 98.75 35 LYS B CA 1
ATOM 2954 C C . LYS B 1 35 ? 0.859 -35.844 -15.789 1 98.75 35 LYS B C 1
ATOM 2956 O O . LYS B 1 35 ? 0.187 -36.031 -16.812 1 98.75 35 LYS B O 1
ATOM 2961 N N . PHE B 1 36 ? 0.667 -34.812 -15.008 1 98.81 36 PHE B N 1
ATOM 2962 C CA . PHE B 1 36 ? -0.254 -33.75 -15.359 1 98.81 36 PHE B CA 1
ATOM 2963 C C . PHE B 1 36 ? 0.43 -32.375 -15.242 1 98.81 36 PHE B C 1
ATOM 2965 O O . PHE B 1 36 ? 1.217 -32.156 -14.32 1 98.81 36 PHE B O 1
ATOM 2972 N N . CYS B 1 37 ? 0.151 -31.5 -16.188 1 98.75 37 CYS B N 1
ATOM 2973 C CA . CYS B 1 37 ? 0.677 -30.141 -16.203 1 98.75 37 CYS B CA 1
ATOM 2974 C C . CYS B 1 37 ? -0.399 -29.156 -16.625 1 98.75 37 CYS B C 1
ATOM 2976 O O . CYS B 1 37 ? -1.066 -29.344 -17.641 1 98.75 37 CYS B O 1
ATOM 2978 N N . GLY B 1 38 ? -0.557 -28.172 -15.828 1 98.5 38 GLY B N 1
ATOM 2979 C CA . GLY B 1 38 ? -1.517 -27.125 -16.188 1 98.5 38 GLY B CA 1
ATOM 2980 C C . GLY B 1 38 ? -0.939 -26.078 -17.109 1 98.5 38 GLY B C 1
ATOM 2981 O O . GLY B 1 38 ? 0.268 -25.828 -17.094 1 98.5 38 GLY B O 1
ATOM 2982 N N . ILE B 1 39 ? -1.801 -25.484 -17.922 1 97.94 39 ILE B N 1
ATOM 2983 C CA . ILE B 1 39 ? -1.438 -24.312 -18.703 1 97.94 39 ILE B CA 1
ATOM 2984 C C . ILE B 1 39 ? -1.816 -23.047 -17.938 1 97.94 39 ILE B C 1
ATOM 2986 O O . ILE B 1 39 ? -2.947 -22.922 -17.453 1 97.94 39 ILE B O 1
ATOM 2990 N N . CYS B 1 40 ? -0.897 -22.172 -17.766 1 95.62 40 CYS B N 1
ATOM 2991 C CA . CYS B 1 40 ? -1.075 -20.984 -16.938 1 95.62 40 CYS B CA 1
ATOM 2992 C C . CYS B 1 40 ? -1.245 -19.734 -17.797 1 95.62 40 CYS B C 1
ATOM 2994 O O . CYS B 1 40 ? -0.828 -19.719 -18.953 1 95.62 40 CYS B O 1
ATOM 2996 N N . GLY B 1 41 ? -1.896 -18.719 -17.219 1 92.38 41 GLY B N 1
ATOM 2997 C CA . GLY B 1 41 ? -1.979 -17.438 -17.906 1 92.38 41 GLY B CA 1
ATOM 2998 C C . GLY B 1 41 ? -0.624 -16.875 -18.297 1 92.38 41 GLY B C 1
ATOM 2999 O O . GLY B 1 41 ? -0.494 -16.219 -19.328 1 92.38 41 GLY B O 1
ATOM 3000 N N . SER B 1 42 ? 0.383 -17.109 -17.516 1 93.06 42 SER B N 1
ATOM 3001 C CA . SER B 1 42 ? 1.725 -16.641 -17.844 1 93.06 42 SER B CA 1
ATOM 3002 C C . SER B 1 42 ? 2.244 -17.297 -19.125 1 93.06 42 SER B C 1
ATOM 3004 O O . SER B 1 42 ? 2.982 -16.672 -19.891 1 93.06 42 SER B O 1
ATOM 3006 N N . ASP B 1 43 ? 1.887 -18.547 -19.375 1 95.88 43 ASP B N 1
ATOM 3007 C CA . ASP B 1 43 ? 2.238 -19.188 -20.641 1 95.88 43 ASP B CA 1
ATOM 3008 C C . ASP B 1 43 ? 1.631 -18.438 -21.812 1 95.88 43 ASP B C 1
ATOM 3010 O O . ASP B 1 43 ? 2.303 -18.203 -22.828 1 95.88 43 ASP B O 1
ATOM 3014 N N . LEU B 1 44 ? 0.39 -18.078 -21.641 1 95.19 44 LEU B N 1
ATOM 3015 C CA . LEU B 1 44 ? -0.331 -17.375 -22.703 1 95.19 44 LEU B CA 1
ATOM 3016 C C . LEU B 1 44 ? 0.261 -15.992 -22.938 1 95.19 44 LEU B C 1
ATOM 3018 O O . LEU B 1 44 ? 0.36 -15.539 -24.078 1 95.19 44 LEU B O 1
ATOM 3022 N N . HIS B 1 45 ? 0.62 -15.352 -21.828 1 92.62 45 HIS B N 1
ATOM 3023 C CA . HIS B 1 45 ? 1.248 -14.039 -21.953 1 92.62 45 HIS B CA 1
ATOM 3024 C C . HIS B 1 45 ? 2.543 -14.125 -22.75 1 92.62 45 HIS B C 1
ATOM 3026 O O . HIS B 1 45 ? 2.793 -13.289 -23.625 1 92.62 45 HIS B O 1
ATOM 3032 N N . GLU B 1 46 ? 3.371 -15.125 -22.469 1 94.56 46 GLU B N 1
ATOM 3033 C CA . GLU B 1 46 ? 4.609 -15.328 -23.203 1 94.56 46 GLU B CA 1
ATOM 3034 C C . GLU B 1 46 ? 4.324 -15.664 -24.672 1 94.56 46 GLU B C 1
ATOM 3036 O O . GLU B 1 46 ? 4.973 -15.125 -25.578 1 94.56 46 GLU B O 1
ATOM 3041 N N . TYR B 1 47 ? 3.332 -16.5 -24.891 1 96.75 47 TYR B N 1
ATOM 3042 C CA . TYR B 1 47 ? 2.977 -16.953 -26.234 1 96.75 47 TYR B CA 1
ATOM 3043 C C . TYR B 1 47 ? 2.482 -15.789 -27.078 1 96.75 47 TYR B C 1
ATOM 3045 O O . TYR B 1 47 ? 2.91 -15.625 -28.219 1 96.75 47 TYR B O 1
ATOM 3053 N N . LEU B 1 48 ? 1.666 -14.914 -26.516 1 95.19 48 LEU B N 1
ATOM 3054 C CA . LEU B 1 48 ? 1.035 -13.82 -27.25 1 95.19 48 LEU B CA 1
ATOM 3055 C C . LEU B 1 48 ? 1.962 -12.617 -27.328 1 95.19 48 LEU B C 1
ATOM 3057 O O . LEU B 1 48 ? 2.008 -11.938 -28.359 1 95.19 48 LEU B O 1
ATOM 3061 N N . GLY B 1 49 ? 2.725 -12.398 -26.281 1 92.44 49 GLY B N 1
ATOM 3062 C CA . GLY B 1 49 ? 3.467 -11.148 -26.172 1 92.44 49 GLY B CA 1
ATOM 3063 C C . GLY B 1 49 ? 4.953 -11.32 -26.422 1 92.44 49 GLY B C 1
ATOM 3064 O O . GLY B 1 49 ? 5.668 -10.336 -26.625 1 92.44 49 GLY B O 1
ATOM 3065 N N . GLY B 1 50 ? 5.355 -12.492 -26.375 1 92.31 50 GLY B N 1
ATOM 3066 C CA . GLY B 1 50 ? 6.785 -12.75 -26.484 1 92.31 50 GLY B CA 1
ATOM 3067 C C . GLY B 1 50 ? 7.449 -12.984 -25.141 1 92.31 50 GLY B C 1
ATOM 3068 O O . GLY B 1 50 ? 6.812 -12.844 -24.094 1 92.31 50 GLY B O 1
ATOM 3069 N N . ALA B 1 51 ? 8.75 -13.297 -25.25 1 92.19 51 ALA B N 1
ATOM 3070 C CA . ALA B 1 51 ? 9.516 -13.727 -24.094 1 92.19 51 ALA B CA 1
ATOM 3071 C C . ALA B 1 51 ? 9.742 -12.562 -23.125 1 92.19 51 ALA B C 1
ATOM 3073 O O . ALA B 1 51 ? 10.266 -11.516 -23.516 1 92.19 51 ALA B O 1
ATOM 3074 N N . ASN B 1 52 ? 9.336 -12.742 -21.859 1 87.94 52 ASN B N 1
ATOM 3075 C CA . ASN B 1 52 ? 9.594 -11.82 -20.766 1 87.94 52 ASN B CA 1
ATOM 3076 C C . ASN B 1 52 ? 10.219 -12.531 -19.562 1 87.94 52 ASN B C 1
ATOM 3078 O O . ASN B 1 52 ? 11.359 -12.242 -19.203 1 87.94 52 ASN B O 1
ATOM 3082 N N . LEU B 1 53 ? 9.445 -13.477 -19 1 88.69 53 LEU B N 1
ATOM 3083 C CA . LEU B 1 53 ? 10.008 -14.359 -17.984 1 88.69 53 LEU B CA 1
ATOM 3084 C C . LEU B 1 53 ? 10.922 -15.406 -18.609 1 88.69 53 LEU B C 1
ATOM 3086 O O . LEU B 1 53 ? 11.867 -15.875 -17.969 1 88.69 53 LEU B O 1
ATOM 3090 N N . ILE B 1 54 ? 10.562 -15.766 -19.797 1 95.5 54 ILE B N 1
ATOM 3091 C CA . ILE B 1 54 ? 11.398 -16.656 -20.594 1 95.5 54 ILE B CA 1
ATOM 3092 C C . ILE B 1 54 ? 12.609 -15.883 -21.125 1 95.5 54 ILE B C 1
ATOM 3094 O O . ILE B 1 54 ? 12.461 -14.797 -21.672 1 95.5 54 ILE B O 1
ATOM 3098 N N . PRO B 1 55 ? 13.742 -16.438 -20.922 1 96.19 55 PRO B N 1
ATOM 3099 C CA . PRO B 1 55 ? 14.922 -15.734 -21.422 1 96.19 55 PRO B CA 1
ATOM 3100 C C . PRO B 1 55 ? 14.898 -15.547 -22.938 1 96.19 55 PRO B C 1
ATOM 3102 O O . PRO B 1 55 ? 14.461 -16.438 -23.656 1 96.19 55 PRO B O 1
ATOM 3105 N N . GLN B 1 56 ? 15.266 -14.422 -23.344 1 92.12 56 GLN B N 1
ATOM 3106 C CA . GLN B 1 56 ? 15.305 -14.109 -24.766 1 92.12 56 GLN B CA 1
ATOM 3107 C C . GLN B 1 56 ? 16.562 -14.68 -25.422 1 92.12 56 GLN B C 1
ATOM 3109 O O . GLN B 1 56 ? 17.531 -15 -24.734 1 92.12 56 GLN B O 1
ATOM 3114 N N . GLU B 1 57 ? 16.406 -14.719 -26.797 1 89.12 57 GLU B N 1
ATOM 3115 C CA . GLU B 1 57 ? 17.578 -15.172 -27.547 1 89.12 57 GLU B CA 1
ATOM 3116 C C . GLU B 1 57 ? 18.781 -14.281 -27.281 1 89.12 57 GLU B C 1
ATOM 3118 O O . GLU B 1 57 ? 18.688 -13.055 -27.328 1 89.12 57 GLU B O 1
ATOM 3123 N N . GLY B 1 58 ? 19.891 -14.844 -27 1 91.12 58 GLY B N 1
ATOM 3124 C CA . GLY B 1 58 ? 21.109 -14.094 -26.75 1 91.12 58 GLY B CA 1
ATOM 3125 C C . GLY B 1 58 ? 21.219 -13.578 -25.328 1 91.12 58 GLY B C 1
ATOM 3126 O O . GLY B 1 58 ? 22.234 -12.984 -24.953 1 91.12 58 GLY B O 1
ATOM 3127 N N . HIS B 1 59 ? 20.219 -13.805 -24.531 1 94.88 59 HIS B N 1
ATOM 3128 C CA . HIS B 1 59 ? 20.219 -13.352 -23.141 1 94.88 59 HIS B CA 1
ATOM 3129 C C . HIS B 1 59 ? 19.859 -14.492 -22.188 1 94.88 59 HIS B C 1
ATOM 3131 O O . HIS B 1 59 ? 18.781 -14.508 -21.609 1 94.88 59 HIS B O 1
ATOM 3137 N N . PRO B 1 60 ? 20.766 -15.344 -21.938 1 97.44 60 PRO B N 1
ATOM 3138 C CA . PRO B 1 60 ? 20.5 -16.516 -21.094 1 97.44 60 PRO B CA 1
ATOM 3139 C C . PRO B 1 60 ? 20.125 -16.156 -19.656 1 97.44 60 PRO B C 1
ATOM 3141 O O . PRO B 1 60 ? 20.594 -15.133 -19.141 1 97.44 60 PRO B O 1
ATOM 3144 N N . HIS B 1 61 ? 19.297 -16.875 -19.047 1 97.81 61 HIS B N 1
ATOM 3145 C CA . HIS B 1 61 ? 18.938 -16.672 -17.656 1 97.81 61 HIS B CA 1
ATOM 3146 C C . HIS B 1 61 ? 20.172 -16.734 -16.75 1 97.81 61 HIS B C 1
ATOM 3148 O O . HIS B 1 61 ? 21.016 -17.625 -16.906 1 97.81 61 HIS B O 1
ATOM 3154 N N . PRO B 1 62 ? 20.328 -15.93 -15.82 1 97.06 62 PRO B N 1
ATOM 3155 C CA . PRO B 1 62 ? 21.578 -15.812 -15.062 1 97.06 62 PRO B CA 1
ATOM 3156 C C . PRO B 1 62 ? 21.859 -17.047 -14.188 1 97.06 62 PRO B C 1
ATOM 3158 O O . PRO B 1 62 ? 23.016 -17.328 -13.859 1 97.06 62 PRO B O 1
ATOM 3161 N N . ILE B 1 63 ? 20.875 -17.797 -13.82 1 97.38 63 ILE B N 1
ATOM 3162 C CA . ILE B 1 63 ? 21.078 -18.953 -12.945 1 97.38 63 ILE B CA 1
ATOM 3163 C C . ILE B 1 63 ? 21.156 -20.219 -13.781 1 97.38 63 ILE B C 1
ATOM 3165 O O . ILE B 1 63 ? 22.094 -21.016 -13.625 1 97.38 63 ILE B O 1
ATOM 3169 N N . THR B 1 64 ? 20.219 -20.406 -14.742 1 96.94 64 THR B N 1
ATOM 3170 C CA . THR B 1 64 ? 20.141 -21.656 -15.469 1 96.94 64 THR B CA 1
ATOM 3171 C C . THR B 1 64 ? 21.078 -21.656 -16.672 1 96.94 64 THR B C 1
ATOM 3173 O O . THR B 1 64 ? 21.406 -22.703 -17.219 1 96.94 64 THR B O 1
ATOM 3176 N N . GLY B 1 65 ? 21.438 -20.438 -17.156 1 97.12 65 GLY B N 1
ATOM 3177 C CA . GLY B 1 65 ? 22.266 -20.297 -18.344 1 97.12 65 GLY B CA 1
ATOM 3178 C C . GLY B 1 65 ? 21.547 -20.672 -19.625 1 97.12 65 GLY B C 1
ATOM 3179 O O . GLY B 1 65 ? 22.172 -20.781 -20.688 1 97.12 65 GLY B O 1
ATOM 3180 N N . GLU B 1 66 ? 20.297 -20.906 -19.578 1 96.19 66 GLU B N 1
ATOM 3181 C CA . GLU B 1 66 ? 19.531 -21.391 -20.734 1 96.19 66 GLU B CA 1
ATOM 3182 C C . GLU B 1 66 ? 18.844 -20.219 -21.438 1 96.19 66 GLU B C 1
ATOM 3184 O O . GLU B 1 66 ? 18.609 -19.172 -20.844 1 96.19 66 GLU B O 1
ATOM 3189 N N . THR B 1 67 ? 18.547 -20.438 -22.703 1 95.31 67 THR B N 1
ATOM 3190 C CA . THR B 1 67 ? 17.781 -19.516 -23.531 1 95.31 67 THR B CA 1
ATOM 3191 C C . THR B 1 67 ? 16.844 -20.266 -24.469 1 95.31 67 THR B C 1
ATOM 3193 O O . THR B 1 67 ? 16.688 -21.484 -24.359 1 95.31 67 THR B O 1
ATOM 3196 N N . LEU B 1 68 ? 16.203 -19.625 -25.359 1 94.69 68 LEU B N 1
ATOM 3197 C CA . LEU B 1 68 ? 15.266 -20.234 -26.297 1 94.69 68 LEU B CA 1
ATOM 3198 C C . LEU B 1 68 ? 15.969 -21.25 -27.188 1 94.69 68 LEU B C 1
ATOM 3200 O O . LEU B 1 68 ? 17.141 -21.062 -27.531 1 94.69 68 LEU B O 1
ATOM 3204 N N . PRO B 1 69 ? 15.336 -22.266 -27.531 1 96.06 69 PRO B N 1
ATOM 3205 C CA . PRO B 1 69 ? 14.008 -22.719 -27.125 1 96.06 69 PRO B CA 1
ATOM 3206 C C . PRO B 1 69 ? 14 -23.344 -25.719 1 96.06 69 PRO B C 1
ATOM 3208 O O . PRO B 1 69 ? 15.023 -23.875 -25.281 1 96.06 69 PRO B O 1
ATOM 3211 N N . LEU B 1 70 ? 12.891 -23.297 -25.031 1 96.62 70 LEU B N 1
ATOM 3212 C CA . LEU B 1 70 ? 12.766 -23.828 -23.688 1 96.62 70 LEU B CA 1
ATOM 3213 C C . LEU B 1 70 ? 11.508 -24.688 -23.562 1 96.62 70 LEU B C 1
ATOM 3215 O O . LEU B 1 70 ? 10.492 -24.422 -24.203 1 96.62 70 LEU B O 1
ATOM 3219 N N . THR B 1 71 ? 11.586 -25.766 -22.75 1 98 71 THR B N 1
ATOM 3220 C CA . THR B 1 71 ? 10.43 -26.609 -22.453 1 98 71 THR B CA 1
ATOM 3221 C C . THR B 1 71 ? 9.477 -25.891 -21.5 1 98 71 THR B C 1
ATOM 3223 O O . THR B 1 71 ? 9.898 -25.375 -20.469 1 98 71 THR B O 1
ATOM 3226 N N . LEU B 1 72 ? 8.188 -25.891 -21.812 1 98.25 72 LEU B N 1
ATOM 3227 C CA . LEU B 1 72 ? 7.184 -25.188 -21.031 1 98.25 72 LEU B CA 1
ATOM 3228 C C . LEU B 1 72 ? 6.602 -26.094 -19.938 1 98.25 72 LEU B C 1
ATOM 3230 O O . LEU B 1 72 ? 6.773 -27.312 -19.984 1 98.25 72 LEU B O 1
ATOM 3234 N N . GLY B 1 73 ? 5.91 -25.422 -19 1 98.44 73 GLY B N 1
ATOM 3235 C CA . GLY B 1 73 ? 5.148 -26.109 -17.969 1 98.44 73 GLY B CA 1
ATOM 3236 C C . GLY B 1 73 ? 5.691 -25.891 -16.578 1 98.44 73 GLY B C 1
ATOM 3237 O O . GLY B 1 73 ? 6.672 -26.516 -16.172 1 98.44 73 GLY B O 1
ATOM 3238 N N . HIS B 1 74 ? 5.031 -25.047 -15.805 1 98.69 74 HIS B N 1
ATOM 3239 C CA . HIS B 1 74 ? 5.527 -24.781 -14.461 1 98.69 74 HIS B CA 1
ATOM 3240 C C . HIS B 1 74 ? 4.5 -25.172 -13.406 1 98.69 74 HIS B C 1
ATOM 3242 O O . HIS B 1 74 ? 4.73 -24.984 -12.211 1 98.69 74 HIS B O 1
ATOM 3248 N N . GLU B 1 75 ? 3.377 -25.719 -13.812 1 98.75 75 GLU B N 1
ATOM 3249 C CA . GLU B 1 75 ? 2.334 -26.266 -12.945 1 98.75 75 GLU B CA 1
ATOM 3250 C C . GLU B 1 75 ? 2.17 -27.766 -13.148 1 98.75 75 GLU B C 1
ATOM 3252 O O . GLU B 1 75 ? 1.337 -28.203 -13.953 1 98.75 75 GLU B O 1
ATOM 3257 N N . PHE B 1 76 ? 2.924 -28.594 -12.328 1 98.81 76 PHE B N 1
ATOM 3258 C CA . PHE B 1 76 ? 2.807 -29.984 -12.711 1 98.81 76 PHE B CA 1
ATOM 3259 C C . PHE B 1 76 ? 3.08 -30.906 -11.516 1 98.81 76 PHE B C 1
ATOM 3261 O O . PHE B 1 76 ? 3.637 -30.469 -10.508 1 98.81 76 PHE B O 1
ATOM 3268 N N . SER B 1 77 ? 2.619 -32.094 -11.664 1 98.88 77 SER B N 1
ATOM 3269 C CA . SER B 1 77 ? 2.85 -33.25 -10.773 1 98.88 77 SER B CA 1
ATOM 3270 C C . SER B 1 77 ? 3.305 -34.469 -11.555 1 98.88 77 SER B C 1
ATOM 3272 O O . SER B 1 77 ? 3.215 -34.5 -12.781 1 98.88 77 SER B O 1
ATOM 3274 N N . GLY B 1 78 ? 3.865 -35.375 -10.859 1 98.75 78 GLY B N 1
ATOM 3275 C CA . GLY B 1 78 ? 4.348 -36.594 -11.5 1 98.75 78 GLY B CA 1
ATOM 3276 C C . GLY B 1 78 ? 4.891 -37.594 -10.516 1 98.75 78 GLY B C 1
ATOM 3277 O O . GLY B 1 78 ? 4.52 -37.594 -9.344 1 98.75 78 GLY B O 1
ATOM 3278 N N . VAL B 1 79 ? 5.656 -38.5 -11.109 1 98.81 79 VAL B N 1
ATOM 3279 C CA . VAL B 1 79 ? 6.215 -39.594 -10.32 1 98.81 79 VAL B CA 1
ATOM 3280 C C . VAL B 1 79 ? 7.742 -39.562 -10.414 1 98.81 79 VAL B C 1
ATOM 3282 O O . VAL B 1 79 ? 8.297 -39.375 -11.5 1 98.81 79 VAL B O 1
ATOM 3285 N N . VAL B 1 80 ? 8.375 -39.75 -9.258 1 98.88 80 VAL B N 1
ATOM 3286 C CA . VAL B 1 80 ? 9.836 -39.781 -9.227 1 98.88 80 VAL B CA 1
ATOM 3287 C C . VAL B 1 80 ? 10.32 -41.031 -9.953 1 98.88 80 VAL B C 1
ATOM 3289 O O . VAL B 1 80 ? 9.852 -42.156 -9.672 1 98.88 80 VAL B O 1
ATOM 3292 N N . GLU B 1 81 ? 11.211 -40.812 -10.867 1 98.5 81 GLU B N 1
ATOM 3293 C CA . GLU B 1 81 ? 11.773 -41.938 -11.617 1 98.5 81 GLU B CA 1
ATOM 3294 C C . GLU B 1 81 ? 13.117 -42.375 -11.031 1 98.5 81 GLU B C 1
ATOM 3296 O O . GLU B 1 81 ? 13.406 -43.562 -10.961 1 98.5 81 GLU B O 1
ATOM 3301 N N . GLU B 1 82 ? 13.922 -41.438 -10.781 1 98.44 82 GLU B N 1
ATOM 3302 C CA . GLU B 1 82 ? 15.297 -41.625 -10.32 1 98.44 82 GLU B CA 1
ATOM 3303 C C . GLU B 1 82 ? 15.727 -40.469 -9.398 1 98.44 82 GLU B C 1
ATOM 3305 O O . GLU B 1 82 ? 15.211 -39.375 -9.492 1 98.44 82 GLU B O 1
ATOM 3310 N N . VAL B 1 83 ? 16.625 -40.844 -8.438 1 98.69 83 VAL B N 1
ATOM 3311 C CA . VAL B 1 83 ? 17.156 -39.781 -7.566 1 98.69 83 VAL B CA 1
ATOM 3312 C C . VAL B 1 83 ? 18.688 -39.812 -7.633 1 98.69 83 VAL B C 1
ATOM 3314 O O . VAL B 1 83 ? 19.297 -40.875 -7.734 1 98.69 83 VAL B O 1
ATOM 3317 N N . GLY B 1 84 ? 19.25 -38.625 -7.66 1 98.44 84 GLY B N 1
ATOM 3318 C CA . GLY B 1 84 ? 20.688 -38.531 -7.633 1 98.44 84 GLY B CA 1
ATOM 3319 C C . GLY B 1 84 ? 21.281 -38.719 -6.25 1 98.44 84 GLY B C 1
ATOM 3320 O O . GLY B 1 84 ? 20.547 -38.812 -5.266 1 98.44 84 GLY B O 1
ATOM 3321 N N . GLU B 1 85 ? 22.609 -38.781 -6.246 1 98 85 GLU B N 1
ATOM 3322 C CA . GLU B 1 85 ? 23.328 -38.906 -4.984 1 98 85 GLU B CA 1
ATOM 3323 C C . GLU B 1 85 ? 22.969 -37.781 -4.016 1 98 85 GLU B C 1
ATOM 3325 O O . GLU B 1 85 ? 22.875 -36.625 -4.418 1 98 85 GLU B O 1
ATOM 3330 N N . GLY B 1 86 ? 22.703 -38.125 -2.748 1 97.88 86 GLY B N 1
ATOM 3331 C CA . GLY B 1 86 ? 22.469 -37.125 -1.716 1 97.88 86 GLY B CA 1
ATOM 3332 C C . GLY B 1 86 ? 20.984 -36.812 -1.514 1 97.88 86 GLY B C 1
ATOM 3333 O O . GLY B 1 86 ? 20.625 -36.125 -0.553 1 97.88 86 GLY B O 1
ATOM 3334 N N . VAL B 1 87 ? 20.188 -37.25 -2.479 1 98.25 87 VAL B N 1
ATOM 3335 C CA . VAL B 1 87 ? 18.75 -37.062 -2.334 1 98.25 87 VAL B CA 1
ATOM 3336 C C . VAL B 1 87 ? 18.203 -38.031 -1.289 1 98.25 87 VAL B C 1
ATOM 3338 O O . VAL B 1 87 ? 18.438 -39.219 -1.356 1 98.25 87 VAL B O 1
ATOM 3341 N N . GLU B 1 88 ? 17.453 -37.438 -0.299 1 95.88 88 GLU B N 1
ATOM 3342 C CA . GLU B 1 88 ? 16.984 -38.281 0.798 1 95.88 88 GLU B CA 1
ATOM 3343 C C . GLU B 1 88 ? 15.484 -38.094 1.02 1 95.88 88 GLU B C 1
ATOM 3345 O O . GLU B 1 88 ? 14.844 -38.938 1.679 1 95.88 88 GLU B O 1
ATOM 3350 N N . LYS B 1 89 ? 14.922 -37.094 0.485 1 94.62 89 LYS B N 1
ATOM 3351 C CA . LYS B 1 89 ? 13.555 -36.75 0.854 1 94.62 89 LYS B CA 1
ATOM 3352 C C . LYS B 1 89 ? 12.531 -37.5 0.006 1 94.62 89 LYS B C 1
ATOM 3354 O O . LYS B 1 89 ? 11.359 -37.562 0.368 1 94.62 89 LYS B O 1
ATOM 3359 N N . VAL B 1 90 ? 13 -38 -1.164 1 98.44 90 VAL B N 1
ATOM 3360 C CA . VAL B 1 90 ? 12.094 -38.75 -2.051 1 98.44 90 VAL B CA 1
ATOM 3361 C C . VAL B 1 90 ? 12.812 -39.969 -2.631 1 98.44 90 VAL B C 1
ATOM 3363 O O . VAL B 1 90 ? 14.039 -40.062 -2.561 1 98.44 90 VAL B O 1
ATOM 3366 N N . LYS B 1 91 ? 12 -40.875 -3.166 1 98.38 91 LYS B N 1
ATOM 3367 C CA . LYS B 1 91 ? 12.5 -42.094 -3.82 1 98.38 91 LYS B CA 1
ATOM 3368 C C . LYS B 1 91 ? 11.68 -42.438 -5.059 1 98.38 91 LYS B C 1
ATOM 3370 O O . LYS B 1 91 ? 10.555 -41.938 -5.215 1 98.38 91 LYS B O 1
ATOM 3375 N N . PRO B 1 92 ? 12.266 -43.25 -5.945 1 98.62 92 PRO B N 1
ATOM 3376 C CA . PRO B 1 92 ? 11.5 -43.656 -7.129 1 98.62 92 PRO B CA 1
ATOM 3377 C C . PRO B 1 92 ? 10.133 -44.219 -6.777 1 98.62 92 PRO B C 1
ATOM 3379 O O . PRO B 1 92 ? 10.008 -45 -5.836 1 98.62 92 PRO B O 1
ATOM 3382 N N . GLY B 1 93 ? 9.133 -43.75 -7.449 1 98.56 93 GLY B N 1
ATOM 3383 C CA . GLY B 1 93 ? 7.773 -44.188 -7.207 1 98.56 93 GLY B CA 1
ATOM 3384 C C . GLY B 1 93 ? 6.934 -43.188 -6.438 1 98.56 93 GLY B C 1
ATOM 3385 O O . GLY B 1 93 ? 5.703 -43.25 -6.453 1 98.56 93 GLY B O 1
ATOM 3386 N N . ASP B 1 94 ? 7.57 -42.281 -5.781 1 98.69 94 ASP B N 1
ATOM 3387 C CA . ASP B 1 94 ? 6.84 -41.281 -5.012 1 98.69 94 ASP B CA 1
ATOM 3388 C C . ASP B 1 94 ? 6.066 -40.344 -5.93 1 98.69 94 ASP B C 1
ATOM 3390 O O . ASP B 1 94 ? 6.562 -39.938 -6.984 1 98.69 94 ASP B O 1
ATOM 3394 N N . ARG B 1 95 ? 4.816 -40 -5.543 1 98.81 95 ARG B N 1
ATOM 3395 C CA . ARG B 1 95 ? 4.031 -38.938 -6.191 1 98.81 95 ARG B CA 1
ATOM 3396 C C . ARG B 1 95 ? 4.426 -37.562 -5.668 1 98.81 95 ARG B C 1
ATOM 3398 O O . ARG B 1 95 ? 4.535 -37.344 -4.461 1 98.81 95 ARG B O 1
ATOM 3405 N N . VAL B 1 96 ? 4.668 -36.625 -6.602 1 98.94 96 VAL B N 1
ATOM 3406 C CA . VAL B 1 96 ? 5.195 -35.344 -6.18 1 98.94 96 VAL B CA 1
ATOM 3407 C C . VAL B 1 96 ? 4.59 -34.25 -7.035 1 98.94 96 VAL B C 1
ATOM 3409 O O . VAL B 1 96 ? 4.016 -34.5 -8.094 1 98.94 96 VAL B O 1
ATOM 3412 N N . CYS B 1 97 ? 4.551 -33.094 -6.586 1 98.88 97 CYS B N 1
ATOM 3413 C CA . CYS B 1 97 ? 4.434 -31.859 -7.383 1 98.88 97 CYS B CA 1
ATOM 3414 C C . CYS B 1 97 ? 5.684 -31 -7.242 1 98.88 97 CYS B C 1
ATOM 3416 O O . CYS B 1 97 ? 6.547 -31.281 -6.41 1 98.88 97 CYS B O 1
ATOM 3418 N N . VAL B 1 98 ? 5.832 -30.031 -8.117 1 98.81 98 VAL B N 1
ATOM 3419 C CA . VAL B 1 98 ? 7.086 -29.281 -8.18 1 98.81 98 VAL B CA 1
ATOM 3420 C C . VAL B 1 98 ? 6.82 -27.812 -7.871 1 98.81 98 VAL B C 1
ATOM 3422 O O . VAL B 1 98 ? 5.906 -27.203 -8.438 1 98.81 98 VAL B O 1
ATOM 3425 N N . GLN B 1 99 ? 7.512 -27.188 -6.871 1 98.69 99 GLN B N 1
ATOM 3426 C CA . GLN B 1 99 ? 7.617 -25.75 -6.691 1 98.69 99 GLN B CA 1
ATOM 3427 C C . GLN B 1 99 ? 8.672 -25.156 -7.613 1 98.69 99 GLN B C 1
ATOM 3429 O O . GLN B 1 99 ? 9.867 -25.234 -7.328 1 98.69 99 GLN B O 1
ATOM 3434 N N . PRO B 1 100 ? 8.266 -24.516 -8.641 1 98.5 100 PRO B N 1
ATOM 3435 C CA . PRO B 1 100 ? 9.148 -24.219 -9.773 1 98.5 100 PRO B CA 1
ATOM 3436 C C . PRO B 1 100 ? 10.031 -23 -9.523 1 98.5 100 PRO B C 1
ATOM 3438 O O . PRO B 1 100 ? 10.805 -22.609 -10.398 1 98.5 100 PRO B O 1
ATOM 3441 N N . THR B 1 101 ? 10.125 -22.453 -8.359 1 98 101 THR B N 1
ATOM 3442 C CA . THR B 1 101 ? 10.875 -21.234 -8.094 1 98 101 THR B CA 1
ATOM 3443 C C . THR B 1 101 ? 12.375 -21.469 -8.258 1 98 101 THR B C 1
ATOM 3445 O O . THR B 1 101 ? 12.93 -22.391 -7.656 1 98 101 THR B O 1
ATOM 3448 N N . ILE B 1 102 ? 13 -20.688 -9.125 1 98.12 102 ILE B N 1
ATOM 3449 C CA . ILE B 1 102 ? 14.453 -20.641 -9.273 1 98.12 102 ILE B CA 1
ATOM 3450 C C . ILE B 1 102 ? 15 -19.375 -8.617 1 98.12 102 ILE B C 1
ATOM 3452 O O . ILE B 1 102 ? 14.547 -18.266 -8.922 1 98.12 102 ILE B O 1
ATOM 3456 N N . TYR B 1 103 ? 15.914 -19.516 -7.668 1 97.88 103 TYR B N 1
ATOM 3457 C CA . TYR B 1 103 ? 16.469 -18.359 -6.965 1 97.88 103 TYR B CA 1
ATOM 3458 C C . TYR B 1 103 ? 17.953 -18.547 -6.676 1 97.88 103 TYR B C 1
ATOM 3460 O O . TYR B 1 103 ? 18.438 -19.672 -6.68 1 97.88 103 TYR B O 1
ATOM 3468 N N . ASP B 1 104 ? 18.688 -17.531 -6.422 1 97.12 104 ASP B N 1
ATOM 3469 C CA . ASP B 1 104 ? 20.141 -17.578 -6.359 1 97.12 104 ASP B CA 1
ATOM 3470 C C . ASP B 1 104 ? 20.625 -17.906 -4.945 1 97.12 104 ASP B C 1
ATOM 3472 O O . ASP B 1 104 ? 21.75 -18.375 -4.758 1 97.12 104 ASP B O 1
ATOM 3476 N N . GLY B 1 105 ? 19.844 -17.625 -3.98 1 96.62 105 GLY B N 1
ATOM 3477 C CA . GLY B 1 105 ? 20.203 -17.922 -2.604 1 96.62 105 GLY B CA 1
ATOM 3478 C C . GLY B 1 105 ? 21.203 -16.953 -2.014 1 96.62 105 GLY B C 1
ATOM 3479 O O . GLY B 1 105 ? 21.5 -17 -0.817 1 96.62 105 GLY B O 1
ATOM 3480 N N . SER B 1 106 ? 21.656 -15.961 -2.842 1 95 106 SER B N 1
ATOM 3481 C CA . SER B 1 106 ? 22.766 -15.141 -2.385 1 95 106 SER B CA 1
ATOM 3482 C C . SER B 1 106 ? 22.391 -13.664 -2.34 1 95 106 SER B C 1
ATOM 3484 O O . SER B 1 106 ? 23.062 -12.859 -1.693 1 95 106 SER B O 1
ATOM 3486 N N . CYS B 1 107 ? 21.375 -13.32 -3.059 1 94.19 107 CYS B N 1
ATOM 3487 C CA . CYS B 1 107 ? 21.016 -11.914 -3.07 1 94.19 107 CYS B CA 1
ATOM 3488 C C . CYS B 1 107 ? 20.375 -11.5 -1.752 1 94.19 107 CYS B C 1
ATOM 3490 O O . CYS B 1 107 ? 20.125 -12.344 -0.889 1 94.19 107 CYS B O 1
ATOM 3492 N N . ARG B 1 108 ? 20.078 -10.289 -1.596 1 91.12 108 ARG B N 1
ATOM 3493 C CA . ARG B 1 108 ? 19.609 -9.742 -0.329 1 91.12 108 ARG B CA 1
ATOM 3494 C C . ARG B 1 108 ? 18.25 -10.344 0.049 1 91.12 108 ARG B C 1
ATOM 3496 O O . ARG B 1 108 ? 18.031 -10.695 1.208 1 91.12 108 ARG B O 1
ATOM 3503 N N . ALA B 1 109 ? 17.406 -10.461 -0.895 1 95.19 109 ALA B N 1
ATOM 3504 C CA . ALA B 1 109 ? 16.078 -11.047 -0.64 1 95.19 109 ALA B CA 1
ATOM 3505 C C . ALA B 1 109 ? 16.203 -12.516 -0.231 1 95.19 109 ALA B C 1
ATOM 3507 O O . ALA B 1 109 ? 15.594 -12.945 0.745 1 95.19 109 ALA B O 1
ATOM 3508 N N . CYS B 1 110 ? 17.047 -13.211 -0.881 1 96.5 110 CYS B N 1
ATOM 3509 C CA . CYS B 1 110 ? 17.219 -14.633 -0.602 1 96.5 110 CYS B CA 1
ATOM 3510 C C . CYS B 1 110 ? 17.844 -14.852 0.772 1 96.5 110 CYS B C 1
ATOM 3512 O O . CYS B 1 110 ? 17.469 -15.781 1.488 1 96.5 110 CYS B O 1
ATOM 3514 N N . LYS B 1 111 ? 18.734 -13.969 1.112 1 95.44 111 LYS B N 1
ATOM 3515 C CA . LYS B 1 111 ? 19.375 -14.086 2.416 1 95.44 111 LYS B CA 1
ATOM 3516 C C . LYS B 1 111 ? 18.375 -13.867 3.547 1 95.44 111 LYS B C 1
ATOM 3518 O O . LYS B 1 111 ? 18.609 -14.32 4.672 1 95.44 111 LYS B O 1
ATOM 3523 N N . ARG B 1 112 ? 17.266 -13.211 3.23 1 94.62 112 ARG B N 1
ATOM 3524 C CA . ARG B 1 112 ? 16.219 -12.961 4.211 1 94.62 112 ARG B CA 1
ATOM 3525 C C . ARG B 1 112 ? 15.102 -13.984 4.086 1 94.62 112 ARG B C 1
ATOM 3527 O O . ARG B 1 112 ? 14.031 -13.82 4.676 1 94.62 112 ARG B O 1
ATOM 3534 N N . GLY B 1 113 ? 15.281 -14.992 3.215 1 96.12 113 GLY B N 1
ATOM 3535 C CA . GLY B 1 113 ? 14.297 -16.047 3.035 1 96.12 113 GLY B CA 1
ATOM 3536 C C . GLY B 1 113 ? 13.203 -15.68 2.047 1 96.12 113 GLY B C 1
ATOM 3537 O O . GLY B 1 113 ? 12.234 -16.422 1.887 1 96.12 113 GLY B O 1
ATOM 3538 N N . LEU B 1 114 ? 13.32 -14.516 1.39 1 97.38 114 LEU B N 1
ATOM 3539 C CA . LEU B 1 114 ? 12.328 -14.062 0.419 1 97.38 114 LEU B CA 1
ATOM 3540 C C . LEU B 1 114 ? 12.711 -14.484 -0.993 1 97.38 114 LEU B C 1
ATOM 3542 O O . LEU B 1 114 ? 12.914 -13.641 -1.868 1 97.38 114 LEU B O 1
ATOM 3546 N N . VAL B 1 115 ? 12.664 -15.766 -1.256 1 97.69 115 VAL B N 1
ATOM 3547 C CA . VAL B 1 115 ? 13.195 -16.312 -2.498 1 97.69 115 VAL B CA 1
ATOM 3548 C C . VAL B 1 115 ? 12.289 -15.938 -3.664 1 97.69 115 VAL B C 1
ATOM 3550 O O . VAL B 1 115 ? 12.742 -15.82 -4.805 1 97.69 115 VAL B O 1
ATOM 3553 N N . ASN B 1 116 ? 10.984 -15.719 -3.361 1 97.69 116 ASN B N 1
ATOM 3554 C CA . ASN B 1 116 ? 10.055 -15.281 -4.398 1 97.69 116 ASN B CA 1
ATOM 3555 C C . ASN B 1 116 ? 10.375 -13.867 -4.875 1 97.69 116 ASN B C 1
ATOM 3557 O O . ASN B 1 116 ? 9.891 -13.438 -5.926 1 97.69 116 ASN B O 1
ATOM 3561 N N . CYS B 1 117 ? 11.234 -13.141 -4.133 1 97.5 117 CYS B N 1
ATOM 3562 C CA . CYS B 1 117 ? 11.656 -11.781 -4.48 1 97.5 117 CYS B CA 1
ATOM 3563 C C . CYS B 1 117 ? 13.117 -11.766 -4.922 1 97.5 117 CYS B C 1
ATOM 3565 O O . CYS B 1 117 ? 13.773 -10.727 -4.855 1 97.5 117 CYS B O 1
ATOM 3567 N N . CYS B 1 118 ? 13.656 -12.852 -5.367 1 97.06 118 CYS B N 1
ATOM 3568 C CA . CYS B 1 118 ? 15.055 -12.984 -5.762 1 97.06 118 CYS B CA 1
ATOM 3569 C C . CYS B 1 118 ? 15.391 -12.055 -6.922 1 97.06 118 CYS B C 1
ATOM 3571 O O . CYS B 1 118 ? 14.594 -11.906 -7.852 1 97.06 118 CYS B O 1
ATOM 3573 N N . ASP B 1 119 ? 16.625 -11.523 -6.926 1 94.12 119 ASP B N 1
ATOM 3574 C CA . ASP B 1 119 ? 17.094 -10.617 -7.973 1 94.12 119 ASP B CA 1
ATOM 3575 C C . ASP B 1 119 ? 17.203 -11.336 -9.312 1 94.12 119 ASP B C 1
ATOM 3577 O O . ASP B 1 119 ? 17.047 -10.719 -10.367 1 94.12 119 ASP B O 1
ATOM 3581 N N . LYS B 1 120 ? 17.438 -12.633 -9.273 1 95.81 120 LYS B N 1
ATOM 3582 C CA . LYS B 1 120 ? 17.625 -13.438 -10.477 1 95.81 120 LYS B CA 1
ATOM 3583 C C . LYS B 1 120 ? 16.5 -14.461 -10.617 1 95.81 120 LYS B C 1
ATOM 3585 O O . LYS B 1 120 ? 16.719 -15.57 -11.117 1 95.81 120 LYS B O 1
ATOM 3590 N N . ASN B 1 121 ? 15.406 -14.102 -10.234 1 96.19 121 ASN B N 1
ATOM 3591 C CA . ASN B 1 121 ? 14.258 -15 -10.125 1 96.19 121 ASN B CA 1
ATOM 3592 C C . ASN B 1 121 ? 13.953 -15.688 -11.445 1 96.19 121 ASN B C 1
ATOM 3594 O O . ASN B 1 121 ? 14.281 -15.164 -12.516 1 96.19 121 ASN B O 1
ATOM 3598 N N . GLY B 1 122 ? 13.469 -16.891 -11.375 1 96.5 122 GLY B N 1
ATOM 3599 C CA . GLY B 1 122 ? 12.961 -17.656 -12.5 1 96.5 122 GLY B CA 1
ATOM 3600 C C . GLY B 1 122 ? 12.062 -18.797 -12.094 1 96.5 122 GLY B C 1
ATOM 3601 O O . GLY B 1 122 ? 11.789 -18.984 -10.906 1 96.5 122 GLY B O 1
ATOM 3602 N N . PHE B 1 123 ? 11.641 -19.531 -13.125 1 97.88 123 PHE B N 1
ATOM 3603 C CA . PHE B 1 123 ? 10.742 -20.641 -12.867 1 97.88 123 PHE B CA 1
ATOM 3604 C C . PHE B 1 123 ? 11.086 -21.828 -13.773 1 97.88 123 PHE B C 1
ATOM 3606 O O . PHE B 1 123 ? 11.344 -21.656 -14.969 1 97.88 123 PHE B O 1
ATOM 3613 N N . VAL B 1 124 ? 11.086 -23 -13.156 1 98.38 124 VAL B N 1
ATOM 3614 C CA . VAL B 1 124 ? 11.094 -24.219 -13.961 1 98.38 124 VAL B CA 1
ATOM 3615 C C . VAL B 1 124 ? 9.93 -24.188 -14.945 1 98.38 124 VAL B C 1
ATOM 3617 O O . VAL B 1 124 ? 8.797 -23.875 -14.57 1 98.38 124 VAL B O 1
ATOM 3620 N N . GLY B 1 125 ? 10.242 -24.422 -16.172 1 98.06 125 GLY B N 1
ATOM 3621 C CA . GLY B 1 125 ? 9.18 -24.422 -17.172 1 98.06 125 GLY B CA 1
ATOM 3622 C C . GLY B 1 125 ? 8.984 -23.078 -17.844 1 98.06 125 GLY B C 1
ATOM 3623 O O . GLY B 1 125 ? 8.188 -22.953 -18.766 1 98.06 125 GLY B O 1
ATOM 3624 N N . LEU B 1 126 ? 9.727 -22.016 -17.359 1 97.56 126 LEU B N 1
ATOM 3625 C CA . LEU B 1 126 ? 9.695 -20.703 -17.984 1 97.56 126 LEU B CA 1
ATOM 3626 C C . LEU B 1 126 ? 11.102 -20.141 -18.172 1 97.56 126 LEU B C 1
ATOM 3628 O O . LEU B 1 126 ? 11.352 -19.359 -19.094 1 97.56 126 LEU B O 1
ATOM 3632 N N . SER B 1 127 ? 12.016 -20.531 -17.234 1 97.69 127 SER B N 1
ATOM 3633 C CA . SER B 1 127 ? 13.344 -19.922 -17.219 1 97.69 127 SER B CA 1
ATOM 3634 C C . SER B 1 127 ? 14.438 -20.984 -17.359 1 97.69 127 SER B C 1
ATOM 3636 O O . SER B 1 127 ? 15.617 -20.688 -17.172 1 97.69 127 SER B O 1
ATOM 3638 N N . GLY B 1 128 ? 14.055 -22.203 -17.531 1 96.31 128 GLY B N 1
ATOM 3639 C CA . GLY B 1 128 ? 15.008 -23.281 -17.688 1 96.31 128 GLY B CA 1
ATOM 3640 C C . GLY B 1 128 ? 14.758 -24.453 -16.75 1 96.31 128 GLY B C 1
ATOM 3641 O O . GLY B 1 128 ? 13.703 -24.516 -16.109 1 96.31 128 GLY B O 1
ATOM 3642 N N . TRP B 1 129 ? 15.672 -25.453 -16.797 1 96.62 129 TRP B N 1
ATOM 3643 C CA . TRP B 1 129 ? 15.648 -26.672 -15.992 1 96.62 129 TRP B CA 1
ATOM 3644 C C . TRP B 1 129 ? 14.508 -27.594 -16.422 1 96.62 129 TRP B C 1
ATOM 3646 O O . TRP B 1 129 ? 13.961 -28.328 -15.602 1 96.62 129 TRP B O 1
ATOM 3656 N N . GLY B 1 130 ? 14.078 -27.438 -17.672 1 96.19 130 GLY B N 1
ATOM 3657 C CA . GLY B 1 130 ? 12.977 -28.234 -18.188 1 96.19 130 GLY B CA 1
ATOM 3658 C C . GLY B 1 130 ? 11.617 -27.656 -17.891 1 96.19 130 GLY B C 1
ATOM 3659 O O . GLY B 1 130 ? 11.453 -26.422 -17.844 1 96.19 130 GLY B O 1
ATOM 3660 N N . GLY B 1 131 ? 10.609 -28.562 -17.812 1 97.62 131 GLY B N 1
ATOM 3661 C CA . GLY B 1 131 ? 9.227 -28.219 -17.531 1 97.62 131 GLY B CA 1
ATOM 3662 C C . GLY B 1 131 ? 8.305 -29.422 -17.5 1 97.62 131 GLY B C 1
ATOM 3663 O O . GLY B 1 131 ? 8.719 -30.531 -17.797 1 97.62 131 GLY B O 1
ATOM 3664 N N . GLY B 1 132 ? 7.148 -29.094 -17.141 1 98.31 132 GLY B N 1
ATOM 3665 C CA . GLY B 1 132 ? 6.188 -30.172 -16.953 1 98.31 132 GLY B CA 1
ATOM 3666 C C . GLY B 1 132 ? 5.582 -30.656 -18.25 1 98.31 132 GLY B C 1
ATOM 3667 O O . GLY B 1 132 ? 4.938 -31.703 -18.281 1 98.31 132 GLY B O 1
ATOM 3668 N N . LEU B 1 133 ? 5.832 -29.953 -19.359 1 98.5 133 LEU B N 1
ATOM 3669 C CA . LEU B 1 133 ? 5.293 -30.375 -20.656 1 98.5 133 LEU B CA 1
ATOM 3670 C C . LEU B 1 133 ? 6.32 -31.203 -21.422 1 98.5 133 LEU B C 1
ATOM 3672 O O . LEU B 1 133 ? 6.59 -30.922 -22.594 1 98.5 133 LEU B O 1
ATOM 3676 N N . CYS B 1 134 ? 6.914 -32.156 -20.781 1 98 134 CYS B N 1
ATOM 3677 C CA . CYS B 1 134 ? 7.797 -33.156 -21.359 1 98 134 CYS B CA 1
ATOM 3678 C C . CYS B 1 134 ? 7.676 -34.469 -20.594 1 98 134 CYS B C 1
ATOM 3680 O O . CYS B 1 134 ? 7.082 -34.531 -19.516 1 98 134 CYS B O 1
ATOM 3682 N N . GLU B 1 135 ? 8.219 -35.5 -21.094 1 98.12 135 GLU B N 1
ATOM 3683 C CA . GLU B 1 135 ? 7.988 -36.844 -20.562 1 98.12 135 GLU B CA 1
ATOM 3684 C C . GLU B 1 135 ? 8.891 -37.125 -19.359 1 98.12 135 GLU B C 1
ATOM 3686 O O . GLU B 1 135 ? 8.555 -37.938 -18.5 1 98.12 135 GLU B O 1
ATOM 3691 N N . HIS B 1 136 ? 10.102 -36.531 -19.375 1 98 136 HIS B N 1
ATOM 3692 C CA . HIS B 1 136 ? 11.07 -36.656 -18.297 1 98 136 HIS B CA 1
ATOM 3693 C C . HIS B 1 136 ? 11.758 -35.312 -18.016 1 98 136 HIS B C 1
ATOM 3695 O O . HIS B 1 136 ? 12.094 -34.562 -18.938 1 98 136 HIS B O 1
ATOM 3701 N N . MET B 1 137 ? 11.914 -35.031 -16.75 1 97.62 137 MET B N 1
ATOM 3702 C CA . MET B 1 137 ? 12.648 -33.812 -16.422 1 97.62 137 MET B CA 1
ATOM 3703 C C . MET B 1 137 ? 13.406 -34 -15.109 1 97.62 137 MET B C 1
ATOM 3705 O O . MET B 1 137 ? 13.125 -34.906 -14.336 1 97.62 137 MET B O 1
ATOM 3709 N N . VAL B 1 138 ? 14.383 -33.125 -14.922 1 98.31 138 VAL B N 1
ATOM 3710 C CA . VAL B 1 138 ? 15.227 -33.188 -13.727 1 98.31 138 VAL B CA 1
ATOM 3711 C C . VAL B 1 138 ? 15.227 -31.828 -13.039 1 98.31 138 VAL B C 1
ATOM 3713 O O . VAL B 1 138 ? 15.32 -30.781 -13.695 1 98.31 138 VAL B O 1
ATOM 3716 N N . VAL B 1 139 ? 15.055 -31.812 -11.742 1 98.19 139 VAL B N 1
ATOM 3717 C CA . VAL B 1 139 ? 15.086 -30.594 -10.945 1 98.19 139 VAL B CA 1
ATOM 3718 C C . VAL B 1 139 ? 15.828 -30.844 -9.633 1 98.19 139 VAL B C 1
ATOM 3720 O O . VAL B 1 139 ? 15.945 -32 -9.195 1 98.19 139 VAL B O 1
ATOM 3723 N N . PRO B 1 140 ? 16.328 -29.75 -9.023 1 97.69 140 PRO B N 1
ATOM 3724 C CA . PRO B 1 140 ? 16.891 -29.922 -7.68 1 97.69 140 PRO B CA 1
ATOM 3725 C C . PRO B 1 140 ? 15.883 -30.484 -6.684 1 97.69 140 PRO B C 1
ATOM 3727 O O . PRO B 1 140 ? 14.695 -30.156 -6.758 1 97.69 140 PRO B O 1
ATOM 3730 N N . GLU B 1 141 ? 16.328 -31.266 -5.742 1 98.12 141 GLU B N 1
ATOM 3731 C CA . GLU B 1 141 ? 15.469 -31.859 -4.727 1 98.12 141 GLU B CA 1
ATOM 3732 C C . GLU B 1 141 ? 14.625 -30.812 -4.02 1 98.12 141 GLU B C 1
ATOM 3734 O O . GLU B 1 141 ? 13.484 -31.078 -3.641 1 98.12 141 GLU B O 1
ATOM 3739 N N . SER B 1 142 ? 15.141 -29.562 -3.887 1 96.25 142 SER B N 1
ATOM 3740 C CA . SER B 1 142 ? 14.469 -28.5 -3.146 1 96.25 142 SER B CA 1
ATOM 3741 C C . SER B 1 142 ? 13.156 -28.094 -3.812 1 96.25 142 SER B C 1
ATOM 3743 O O . SER B 1 142 ? 12.281 -27.516 -3.172 1 96.25 142 SER B O 1
ATOM 3745 N N . CYS B 1 143 ? 12.984 -28.438 -5.078 1 98.12 143 CYS B N 1
ATOM 3746 C CA . CYS B 1 143 ? 11.789 -28.078 -5.832 1 98.12 143 CYS B CA 1
ATOM 3747 C C . CYS B 1 143 ? 10.688 -29.125 -5.641 1 98.12 143 CYS B C 1
ATOM 3749 O O . CYS B 1 143 ? 9.531 -28.875 -5.988 1 98.12 143 CYS B O 1
ATOM 3751 N N . VAL B 1 144 ? 11.023 -30.234 -5.137 1 98.81 144 VAL B N 1
ATOM 3752 C CA . VAL B 1 144 ? 10.156 -31.406 -5.203 1 98.81 144 VAL B CA 1
ATOM 3753 C C . VAL B 1 144 ? 9.359 -31.531 -3.906 1 98.81 144 VAL B C 1
ATOM 3755 O O . VAL B 1 144 ? 9.938 -31.547 -2.816 1 98.81 144 VAL B O 1
ATOM 3758 N N . LYS B 1 145 ? 8.031 -31.578 -3.969 1 98.88 145 LYS B N 1
ATOM 3759 C CA . LYS B 1 145 ? 7.133 -31.719 -2.826 1 98.88 145 LYS B CA 1
ATOM 3760 C C . LYS B 1 145 ? 6.355 -33.031 -2.893 1 98.88 145 LYS B C 1
ATOM 3762 O O . LYS B 1 145 ? 5.59 -33.25 -3.832 1 98.88 145 LYS B O 1
ATOM 3767 N N . PRO B 1 146 ? 6.516 -33.844 -1.922 1 98.75 146 PRO B N 1
ATOM 3768 C CA . PRO B 1 146 ? 5.75 -35.094 -1.917 1 98.75 146 PRO B CA 1
ATOM 3769 C C . PRO B 1 146 ? 4.246 -34.875 -1.786 1 98.75 146 PRO B C 1
ATOM 3771 O O . PRO B 1 146 ? 3.816 -33.969 -1.059 1 98.75 146 PRO B O 1
ATOM 3774 N N . LEU B 1 147 ? 3.496 -35.688 -2.465 1 98.81 147 LEU B N 1
ATOM 3775 C CA . LEU B 1 147 ? 2.041 -35.656 -2.363 1 98.81 147 LEU B CA 1
ATOM 3776 C C . LEU B 1 147 ? 1.534 -36.844 -1.548 1 98.81 147 LEU B C 1
ATOM 3778 O O . LEU B 1 147 ? 1.932 -37.969 -1.789 1 98.81 147 LEU B O 1
ATOM 3782 N N . PRO B 1 148 ? 0.693 -36.562 -0.605 1 98.19 148 PRO B N 1
ATOM 3783 C CA . PRO B 1 148 ? 0.04 -37.656 0.076 1 98.19 148 PRO B CA 1
ATOM 3784 C C . PRO B 1 148 ? -0.8 -38.531 -0.87 1 98.19 148 PRO B C 1
ATOM 3786 O O . PRO B 1 148 ? -1.191 -38.062 -1.944 1 98.19 148 PRO B O 1
ATOM 3789 N N . ASP B 1 149 ? -1.134 -39.688 -0.419 1 97.38 149 ASP B N 1
ATOM 3790 C CA . ASP B 1 149 ? -1.811 -40.688 -1.25 1 97.38 149 ASP B CA 1
ATOM 3791 C C . ASP B 1 149 ? -3.217 -40.219 -1.622 1 97.38 149 ASP B C 1
ATOM 3793 O O . ASP B 1 149 ? -3.742 -40.594 -2.672 1 97.38 149 ASP B O 1
ATOM 3797 N N . ASN B 1 150 ? -3.744 -39.406 -0.783 1 98.19 150 ASN B N 1
ATOM 3798 C CA . ASN B 1 150 ? -5.137 -39 -1.007 1 98.19 150 ASN B CA 1
ATOM 3799 C C . ASN B 1 150 ? -5.246 -37.812 -1.951 1 98.19 150 ASN B C 1
ATOM 3801 O O . ASN B 1 150 ? -6.34 -37.281 -2.17 1 98.19 150 ASN B O 1
ATOM 3805 N N . ILE B 1 151 ? -4.176 -37.344 -2.523 1 98.56 151 ILE B N 1
ATOM 3806 C CA . ILE B 1 151 ? -4.211 -36.281 -3.51 1 98.56 151 ILE B CA 1
ATOM 3807 C C . ILE B 1 151 ? -3.873 -36.844 -4.891 1 98.56 151 ILE B C 1
ATOM 3809 O O . ILE B 1 151 ? -2.732 -37.219 -5.145 1 98.56 151 ILE B O 1
ATOM 3813 N N . PRO B 1 152 ? -4.879 -36.875 -5.738 1 98.56 152 PRO B N 1
ATOM 3814 C CA . PRO B 1 152 ? -4.594 -37.312 -7.102 1 98.56 152 PRO B CA 1
ATOM 3815 C C . PRO B 1 152 ? -3.602 -36.406 -7.824 1 98.56 152 PRO B C 1
ATOM 3817 O O . PRO B 1 152 ? -3.525 -35.219 -7.527 1 98.56 152 PRO B O 1
ATOM 3820 N N . LEU B 1 153 ? -2.887 -36.969 -8.766 1 98.69 153 LEU B N 1
ATOM 3821 C CA . LEU B 1 153 ? -1.855 -36.219 -9.477 1 98.69 153 LEU B CA 1
ATOM 3822 C C . LEU B 1 153 ? -2.465 -35.062 -10.266 1 98.69 153 LEU B C 1
ATOM 3824 O O . LEU B 1 153 ? -1.831 -34.031 -10.43 1 98.69 153 LEU B O 1
ATOM 3828 N N . GLU B 1 154 ? -3.748 -35.25 -10.75 1 98.5 154 GLU B N 1
ATOM 3829 C CA . GLU B 1 154 ? -4.418 -34.156 -11.422 1 98.5 154 GLU B CA 1
ATOM 3830 C C . GLU B 1 154 ? -4.551 -32.938 -10.508 1 98.5 154 GLU B C 1
ATOM 3832 O O . GLU B 1 154 ? -4.305 -31.797 -10.922 1 98.5 154 GLU B O 1
ATOM 3837 N N . VAL B 1 155 ? -4.867 -33.219 -9.289 1 98.69 155 VAL B N 1
ATOM 3838 C CA . VAL B 1 155 ? -5.008 -32.156 -8.297 1 98.69 155 VAL B CA 1
ATOM 3839 C C . VAL B 1 155 ? -3.633 -31.609 -7.918 1 98.69 155 VAL B C 1
ATOM 3841 O O . VAL B 1 155 ? -3.479 -30.422 -7.66 1 98.69 155 VAL B O 1
ATOM 3844 N N . GLY B 1 156 ? -2.615 -32.5 -7.938 1 98.81 156 GLY B N 1
ATOM 3845 C CA . GLY B 1 156 ? -1.251 -32.094 -7.676 1 98.81 156 GLY B CA 1
ATOM 3846 C C . GLY B 1 156 ? -0.785 -30.969 -8.609 1 98.81 156 GLY B C 1
ATOM 3847 O O . GLY B 1 156 ? -0.022 -30.094 -8.195 1 98.81 156 GLY B O 1
ATOM 3848 N N . ALA B 1 157 ? -1.259 -30.984 -9.836 1 98.75 157 ALA B N 1
ATOM 3849 C CA . ALA B 1 157 ? -0.865 -30 -10.844 1 98.75 157 ALA B CA 1
ATOM 3850 C C . ALA B 1 157 ? -1.48 -28.641 -10.547 1 98.75 157 ALA B C 1
ATOM 3852 O O . ALA B 1 157 ? -1.074 -27.625 -11.117 1 98.75 157 ALA B O 1
ATOM 3853 N N . LEU B 1 158 ? -2.457 -28.578 -9.641 1 98.81 158 LEU B N 1
ATOM 3854 C CA . LEU B 1 158 ? -3.137 -27.328 -9.305 1 98.81 158 LEU B CA 1
ATOM 3855 C C . LEU B 1 158 ? -2.455 -26.641 -8.125 1 98.81 158 LEU B C 1
ATOM 3857 O O . LEU B 1 158 ? -2.754 -25.484 -7.824 1 98.81 158 LEU B O 1
ATOM 3861 N N . ILE B 1 159 ? -1.491 -27.328 -7.508 1 98.88 159 ILE B N 1
ATOM 3862 C CA . ILE B 1 159 ? -0.963 -26.828 -6.238 1 98.88 159 ILE B CA 1
ATOM 3863 C C . ILE B 1 159 ? -0.207 -25.516 -6.469 1 98.88 159 ILE B C 1
ATOM 3865 O O . ILE B 1 159 ? -0.274 -24.609 -5.648 1 98.88 159 ILE B O 1
ATOM 3869 N N . GLU B 1 160 ? 0.44 -25.422 -7.566 1 98.75 160 GLU B N 1
ATOM 3870 C CA . GLU B 1 160 ? 1.219 -24.219 -7.848 1 98.75 160 GLU B CA 1
ATOM 3871 C C . GLU B 1 160 ? 0.326 -22.984 -7.902 1 98.75 160 GLU B C 1
ATOM 3873 O O . GLU B 1 160 ? 0.535 -22.016 -7.152 1 98.75 160 GLU B O 1
ATOM 3878 N N . PRO B 1 161 ? -0.735 -22.906 -8.734 1 98.44 161 PRO B N 1
ATOM 3879 C CA . PRO B 1 161 ? -1.59 -21.719 -8.75 1 98.44 161 PRO B CA 1
ATOM 3880 C C . PRO B 1 161 ? -2.348 -21.531 -7.438 1 98.44 161 PRO B C 1
ATOM 3882 O O . PRO B 1 161 ? -2.623 -20.391 -7.047 1 98.44 161 PRO B O 1
ATOM 3885 N N . LEU B 1 162 ? -2.693 -22.625 -6.754 1 98.81 162 LEU B N 1
ATOM 3886 C CA . LEU B 1 162 ? -3.359 -22.5 -5.461 1 98.81 162 LEU B CA 1
ATOM 3887 C C . LEU B 1 162 ? -2.43 -21.859 -4.43 1 98.81 162 LEU B C 1
ATOM 3889 O O . LEU B 1 162 ? -2.879 -21.109 -3.559 1 98.81 162 LEU B O 1
ATOM 3893 N N . ALA B 1 163 ? -1.126 -22.156 -4.594 1 98.88 163 ALA B N 1
ATOM 3894 C CA . ALA B 1 163 ? -0.143 -21.578 -3.684 1 98.88 163 ALA B CA 1
ATOM 3895 C C . ALA B 1 163 ? -0.05 -20.062 -3.867 1 98.88 163 ALA B C 1
ATOM 3897 O O . ALA B 1 163 ? 0.207 -19.328 -2.908 1 98.88 163 ALA B O 1
ATOM 3898 N N . VAL B 1 164 ? -0.318 -19.609 -5.074 1 98.62 164 VAL B N 1
ATOM 3899 C CA . VAL B 1 164 ? -0.34 -18.172 -5.328 1 98.62 164 VAL B CA 1
ATOM 3900 C C . VAL B 1 164 ? -1.438 -17.516 -4.492 1 98.62 164 VAL B C 1
ATOM 3902 O O . VAL B 1 164 ? -1.182 -16.547 -3.768 1 98.62 164 VAL B O 1
ATOM 3905 N N . GLY B 1 165 ? -2.678 -18.047 -4.59 1 98.69 165 GLY B N 1
ATOM 3906 C CA . GLY B 1 165 ? -3.785 -17.516 -3.809 1 98.69 165 GLY B CA 1
ATOM 3907 C C . GLY B 1 165 ? -3.576 -17.656 -2.312 1 98.69 165 GLY B C 1
ATOM 3908 O O . GLY B 1 165 ? -3.9 -16.734 -1.552 1 98.69 165 GLY B O 1
ATOM 3909 N N . TRP B 1 166 ? -2.986 -18.812 -1.928 1 98.81 166 TRP B N 1
ATOM 3910 C CA . TRP B 1 166 ? -2.725 -19.062 -0.514 1 98.81 166 TRP B CA 1
ATOM 3911 C C . TRP B 1 166 ? -1.767 -18.016 0.055 1 98.81 166 TRP B C 1
ATOM 3913 O O . TRP B 1 166 ? -2.031 -17.422 1.106 1 98.81 166 TRP B O 1
ATOM 3923 N N . HIS B 1 167 ? -0.703 -17.812 -0.658 1 98.81 167 HIS B N 1
ATOM 3924 C CA . HIS B 1 167 ? 0.307 -16.859 -0.214 1 98.81 167 HIS B CA 1
ATOM 3925 C C . HIS B 1 167 ? -0.27 -15.445 -0.12 1 98.81 167 HIS B C 1
ATOM 3927 O O . HIS B 1 167 ? -0.001 -14.719 0.842 1 98.81 167 HIS B O 1
ATOM 3933 N N . ALA B 1 168 ? -1.062 -15.055 -1.089 1 98.81 168 ALA B N 1
ATOM 3934 C CA . ALA B 1 168 ? -1.67 -13.727 -1.114 1 98.81 168 ALA B CA 1
ATOM 3935 C C . ALA B 1 168 ? -2.518 -13.492 0.131 1 98.81 168 ALA B C 1
ATOM 3937 O O . ALA B 1 168 ? -2.402 -12.445 0.776 1 98.81 168 ALA B O 1
ATOM 3938 N N . VAL B 1 169 ? -3.32 -14.461 0.495 1 98.81 169 VAL B N 1
ATOM 3939 C CA . VAL B 1 169 ? -4.176 -14.312 1.668 1 98.81 169 VAL B CA 1
ATOM 3940 C C . VAL B 1 169 ? -3.326 -14.336 2.936 1 98.81 169 VAL B C 1
ATOM 3942 O O . VAL B 1 169 ? -3.545 -13.539 3.85 1 98.81 169 VAL B O 1
ATOM 3945 N N . ASP B 1 170 ? -2.336 -15.203 2.916 1 98.31 170 ASP B N 1
ATOM 3946 C CA . ASP B 1 170 ? -1.515 -15.391 4.109 1 98.31 170 ASP B CA 1
ATOM 3947 C C . ASP B 1 170 ? -0.754 -14.109 4.457 1 98.31 170 ASP B C 1
ATOM 3949 O O . ASP B 1 170 ? -0.628 -13.766 5.633 1 98.31 170 ASP B O 1
ATOM 3953 N N . ILE B 1 171 ? -0.219 -13.445 3.49 1 97.81 171 ILE B N 1
ATOM 3954 C CA . ILE B 1 171 ? 0.632 -12.297 3.764 1 97.81 171 ILE B CA 1
ATOM 3955 C C . ILE B 1 171 ? -0.224 -11.031 3.861 1 97.81 171 ILE B C 1
ATOM 3957 O O . ILE B 1 171 ? 0.257 -9.984 4.285 1 97.81 171 ILE B O 1
ATOM 3961 N N . SER B 1 172 ? -1.532 -11.133 3.445 1 98.38 172 SER B N 1
ATOM 3962 C CA . SER B 1 172 ? -2.43 -9.984 3.488 1 98.38 172 SER B CA 1
ATOM 3963 C C . SER B 1 172 ? -2.801 -9.625 4.922 1 98.38 172 SER B C 1
ATOM 3965 O O . SER B 1 172 ? -2.529 -10.391 5.848 1 98.38 172 SER B O 1
ATOM 3967 N N . PRO B 1 173 ? -3.453 -8.477 5.133 1 98.06 173 PRO B N 1
ATOM 3968 C CA . PRO B 1 173 ? -3.891 -8.125 6.488 1 98.06 173 PRO B CA 1
ATOM 3969 C C . PRO B 1 173 ? -5.223 -8.773 6.863 1 98.06 173 PRO B C 1
ATOM 3971 O O . PRO B 1 173 ? -5.82 -8.414 7.879 1 98.06 173 PRO B O 1
ATOM 3974 N N . TYR B 1 174 ? -5.727 -9.719 6.086 1 98.62 174 TYR B N 1
ATOM 3975 C CA . TYR B 1 174 ? -7 -10.383 6.352 1 98.62 174 TYR B CA 1
ATOM 3976 C C . TYR B 1 174 ? -7.031 -10.961 7.762 1 98.62 174 TYR B C 1
ATOM 3978 O O . TYR B 1 174 ? -6.043 -11.531 8.227 1 98.62 174 TYR B O 1
ATOM 3986 N N . LYS B 1 175 ? -8.188 -10.812 8.406 1 97.94 175 LYS B N 1
ATOM 3987 C CA . LYS B 1 175 ? -8.508 -11.406 9.703 1 97.94 175 LYS B CA 1
ATOM 3988 C C . LYS B 1 175 ? -9.906 -12.008 9.695 1 97.94 175 LYS B C 1
ATOM 3990 O O . LYS B 1 175 ? -10.758 -11.609 8.891 1 97.94 175 LYS B O 1
ATOM 3995 N N . ASP B 1 176 ? -10.008 -12.93 10.625 1 97.5 176 ASP B N 1
ATOM 3996 C CA . ASP B 1 176 ? -11.344 -13.508 10.781 1 97.5 176 ASP B CA 1
ATOM 3997 C C . ASP B 1 176 ? -12.391 -12.422 11 1 97.5 176 ASP B C 1
ATOM 3999 O O . ASP B 1 176 ? -12.172 -11.492 11.789 1 97.5 176 ASP B O 1
ATOM 4003 N N . GLY B 1 177 ? -13.461 -12.547 10.289 1 97.19 177 GLY B N 1
ATOM 4004 C CA . GLY B 1 177 ? -14.531 -11.57 10.414 1 97.19 177 GLY B CA 1
ATOM 4005 C C . GLY B 1 177 ? -14.523 -10.523 9.32 1 97.19 177 GLY B C 1
ATOM 4006 O O . GLY B 1 177 ? -15.5 -9.797 9.133 1 97.19 177 GLY B O 1
ATOM 4007 N N . ASP B 1 178 ? -13.484 -10.438 8.5 1 98.38 178 ASP B N 1
ATOM 4008 C CA . ASP B 1 178 ? -13.344 -9.445 7.445 1 98.38 178 ASP B CA 1
ATOM 4009 C C . ASP B 1 178 ? -14.258 -9.773 6.262 1 98.38 178 ASP B C 1
ATOM 4011 O O . ASP B 1 178 ? -14.555 -10.938 6.004 1 98.38 178 ASP B O 1
ATOM 4015 N N . SER B 1 179 ? -14.688 -8.727 5.59 1 98.69 179 SER B N 1
ATOM 4016 C CA . SER B 1 179 ? -15.281 -8.828 4.262 1 98.69 179 SER B CA 1
ATOM 4017 C C . SER B 1 179 ? -14.227 -8.656 3.172 1 98.69 179 SER B C 1
ATOM 4019 O O . SER B 1 179 ? -13.398 -7.746 3.248 1 98.69 179 SER B O 1
ATOM 4021 N N . VAL B 1 180 ? -14.312 -9.531 2.184 1 98.94 180 VAL B N 1
ATOM 4022 C CA . VAL B 1 180 ? -13.242 -9.547 1.188 1 98.94 180 VAL B CA 1
ATOM 4023 C C . VAL B 1 180 ? -13.836 -9.359 -0.208 1 98.94 180 VAL B C 1
ATOM 4025 O O . VAL B 1 180 ? -14.828 -10.008 -0.556 1 98.94 180 VAL B O 1
ATOM 4028 N N . LEU B 1 181 ? -13.266 -8.438 -0.964 1 98.94 181 LEU B N 1
ATOM 4029 C CA . LEU B 1 181 ? -13.609 -8.234 -2.367 1 98.94 181 LEU B CA 1
ATOM 4030 C C . LEU B 1 181 ? -12.531 -8.812 -3.279 1 98.94 181 LEU B C 1
ATOM 4032 O O . LEU B 1 181 ? -11.367 -8.43 -3.197 1 98.94 181 LEU B O 1
ATOM 4036 N N . VAL B 1 182 ? -12.867 -9.781 -4.07 1 98.94 182 VAL B N 1
ATOM 4037 C CA . VAL B 1 182 ? -11.961 -10.359 -5.059 1 98.94 182 VAL B CA 1
ATOM 4038 C C . VAL B 1 182 ? -12.328 -9.852 -6.449 1 98.94 182 VAL B C 1
ATOM 4040 O O . VAL B 1 182 ? -13.453 -10.055 -6.918 1 98.94 182 VAL B O 1
ATOM 4043 N N . LEU B 1 183 ? -11.406 -9.18 -7.078 1 98.81 183 LEU B N 1
ATOM 4044 C CA . LEU B 1 183 ? -11.602 -8.672 -8.43 1 98.81 183 LEU B CA 1
ATOM 4045 C C . LEU B 1 183 ? -11.008 -9.625 -9.461 1 98.81 183 LEU B C 1
ATOM 4047 O O . LEU B 1 183 ? -9.781 -9.742 -9.57 1 98.81 183 LEU B O 1
ATOM 4051 N N . GLY B 1 184 ? -11.867 -10.258 -10.25 1 97.62 184 GLY B N 1
ATOM 4052 C CA . GLY B 1 184 ? -11.461 -11.297 -11.188 1 97.62 184 GLY B CA 1
ATOM 4053 C C . GLY B 1 184 ? -11.734 -12.703 -10.68 1 97.62 184 GLY B C 1
ATOM 4054 O O . GLY B 1 184 ? -11.266 -13.078 -9.609 1 97.62 184 GLY B O 1
ATOM 4055 N N . GLY B 1 185 ? -12.469 -13.414 -11.445 1 97.06 185 GLY B N 1
ATOM 4056 C CA . GLY B 1 185 ? -12.828 -14.773 -11.07 1 97.06 185 GLY B CA 1
ATOM 4057 C C . GLY B 1 185 ? -12.125 -15.828 -11.898 1 97.06 185 GLY B C 1
ATOM 4058 O O . GLY B 1 185 ? -12.688 -16.891 -12.164 1 97.06 185 GLY B O 1
ATOM 4059 N N . GLY B 1 186 ? -10.969 -15.453 -12.406 1 96.38 186 GLY B N 1
ATOM 4060 C CA . GLY B 1 186 ? -10.148 -16.438 -13.086 1 96.38 186 GLY B CA 1
ATOM 4061 C C . GLY B 1 186 ? -9.469 -17.406 -12.133 1 96.38 186 GLY B C 1
ATOM 4062 O O . GLY B 1 186 ? -9.836 -17.5 -10.961 1 96.38 186 GLY B O 1
ATOM 4063 N N . PRO B 1 187 ? -8.492 -18.141 -12.625 1 96.81 187 PRO B N 1
ATOM 4064 C CA . PRO B 1 187 ? -7.848 -19.172 -11.812 1 96.81 187 PRO B CA 1
ATOM 4065 C C . PRO B 1 187 ? -7.266 -18.625 -10.508 1 96.81 187 PRO B C 1
ATOM 4067 O O . PRO B 1 187 ? -7.441 -19.219 -9.445 1 96.81 187 PRO B O 1
ATOM 4070 N N . ILE B 1 188 ? -6.609 -17.5 -10.539 1 97.88 188 ILE B N 1
ATOM 4071 C CA . ILE B 1 188 ? -5.98 -16.938 -9.352 1 97.88 188 ILE B CA 1
ATOM 4072 C C . ILE B 1 188 ? -7.051 -16.406 -8.406 1 97.88 188 ILE B C 1
ATOM 4074 O O . ILE B 1 188 ? -6.953 -16.562 -7.188 1 97.88 188 ILE B O 1
ATOM 4078 N N . GLY B 1 189 ? -8.055 -15.734 -9.008 1 98.5 189 GLY B N 1
ATOM 4079 C CA . GLY B 1 189 ? -9.172 -15.328 -8.172 1 98.5 189 GLY B CA 1
ATOM 4080 C C . GLY B 1 189 ? -9.82 -16.484 -7.438 1 98.5 189 GLY B C 1
ATOM 4081 O O . GLY B 1 189 ? -10.117 -16.375 -6.246 1 98.5 189 GLY B O 1
ATOM 4082 N N . LEU B 1 190 ? -10.031 -17.562 -8.125 1 98.69 190 LEU B N 1
ATOM 4083 C CA . LEU B 1 190 ? -10.633 -18.75 -7.523 1 98.69 190 LEU B CA 1
ATOM 4084 C C . LEU B 1 190 ? -9.711 -19.344 -6.469 1 98.69 190 LEU B C 1
ATOM 4086 O O . LEU B 1 190 ? -10.18 -19.891 -5.465 1 98.69 190 LEU B O 1
ATOM 4090 N N . ALA B 1 191 ? -8.414 -19.266 -6.73 1 98.75 191 ALA B N 1
ATOM 4091 C CA . ALA B 1 191 ? -7.453 -19.719 -5.723 1 98.75 191 ALA B CA 1
ATOM 4092 C C . ALA B 1 191 ? -7.582 -18.906 -4.441 1 98.75 191 ALA B C 1
ATOM 4094 O O . ALA B 1 191 ? -7.555 -19.453 -3.34 1 98.75 191 ALA B O 1
ATOM 4095 N N . VAL B 1 192 ? -7.762 -17.609 -4.547 1 98.88 192 VAL B N 1
ATOM 4096 C CA . VAL B 1 192 ? -7.945 -16.734 -3.398 1 98.88 192 VAL B CA 1
ATOM 4097 C C . VAL B 1 192 ? -9.234 -17.094 -2.666 1 98.88 192 VAL B C 1
ATOM 4099 O O . VAL B 1 192 ? -9.242 -17.234 -1.44 1 98.88 192 VAL B O 1
ATOM 4102 N N . VAL B 1 193 ? -10.305 -17.312 -3.424 1 98.88 193 VAL B N 1
ATOM 4103 C CA . VAL B 1 193 ? -11.594 -17.688 -2.842 1 98.88 193 VAL B CA 1
ATOM 4104 C C . VAL B 1 193 ? -11.43 -18.953 -2.008 1 98.88 193 VAL B C 1
ATOM 4106 O O . VAL B 1 193 ? -11.859 -19 -0.851 1 98.88 193 VAL B O 1
ATOM 4109 N N . GLN B 1 194 ? -10.758 -19.906 -2.545 1 98.81 194 GLN B N 1
ATOM 4110 C CA . GLN B 1 194 ? -10.609 -21.172 -1.854 1 98.81 194 GLN B CA 1
ATOM 4111 C C . GLN B 1 194 ? -9.727 -21.031 -0.615 1 98.81 194 GLN B C 1
ATOM 4113 O O . GLN B 1 194 ? -9.984 -21.656 0.413 1 98.81 194 GLN B O 1
ATOM 4118 N N . ALA B 1 195 ? -8.664 -20.234 -0.733 1 98.75 195 ALA B N 1
ATOM 4119 C CA . ALA B 1 195 ? -7.832 -19.969 0.436 1 98.75 195 ALA B CA 1
ATOM 4120 C C . ALA B 1 195 ? -8.641 -19.328 1.557 1 98.75 195 ALA B C 1
ATOM 4122 O O . ALA B 1 195 ? -8.484 -19.688 2.727 1 98.75 195 ALA B O 1
ATOM 4123 N N . LEU B 1 196 ? -9.531 -18.391 1.196 1 98.81 196 LEU B N 1
ATOM 4124 C CA . LEU B 1 196 ? -10.367 -17.688 2.162 1 98.81 196 LEU B CA 1
ATOM 4125 C C . LEU B 1 196 ? -11.391 -18.641 2.783 1 98.81 196 LEU B C 1
ATOM 4127 O O . LEU B 1 196 ? -11.617 -18.609 3.994 1 98.81 196 LEU B O 1
ATOM 4131 N N . VAL B 1 197 ? -11.984 -19.516 1.941 1 98.31 197 VAL B N 1
ATOM 4132 C CA . VAL B 1 197 ? -12.93 -20.5 2.432 1 98.31 197 VAL B CA 1
ATOM 4133 C C . VAL B 1 197 ? -12.242 -21.422 3.445 1 98.31 197 VAL B C 1
ATOM 4135 O O . VAL B 1 197 ? -12.781 -21.672 4.523 1 98.31 197 VAL B O 1
ATOM 4138 N N . GLY B 1 198 ? -11.094 -21.844 3.098 1 96.56 198 GLY B N 1
ATOM 4139 C CA . GLY B 1 198 ? -10.344 -22.719 3.984 1 96.56 198 GLY B CA 1
ATOM 4140 C C . GLY B 1 198 ? -10.016 -22.062 5.32 1 96.56 198 GLY B C 1
ATOM 4141 O O . GLY B 1 198 ? -9.781 -22.766 6.309 1 96.56 198 GLY B O 1
ATOM 4142 N N . ARG B 1 199 ? -10.055 -20.781 5.387 1 96.25 199 ARG B N 1
ATOM 4143 C CA . ARG B 1 199 ? -9.734 -20.047 6.609 1 96.25 199 ARG B CA 1
ATOM 4144 C C . ARG B 1 199 ? -11 -19.625 7.34 1 96.25 199 ARG B C 1
ATOM 4146 O O . ARG B 1 199 ? -10.93 -18.953 8.367 1 96.25 199 ARG B O 1
ATOM 4153 N N . GLY B 1 200 ? -12.141 -19.906 6.746 1 97 200 GLY B N 1
ATOM 4154 C CA . GLY B 1 200 ? -13.406 -19.688 7.422 1 97 200 GLY B CA 1
ATOM 4155 C C . GLY B 1 200 ? -13.984 -18.297 7.152 1 97 200 GLY B C 1
ATOM 4156 O O . GLY B 1 200 ? -14.828 -17.812 7.91 1 97 200 GLY B O 1
ATOM 4157 N N . CYS B 1 201 ? -13.547 -17.641 6.09 1 98.25 201 CYS B N 1
ATOM 4158 C CA . CYS B 1 201 ? -14.102 -16.328 5.746 1 98.25 201 CYS B CA 1
ATOM 4159 C C . CYS B 1 201 ? -15.594 -16.438 5.473 1 98.25 201 CYS B C 1
ATOM 4161 O O . CYS B 1 201 ? -16.047 -17.328 4.75 1 98.25 201 CYS B O 1
ATOM 4163 N N . LYS B 1 202 ? -16.359 -15.484 5.969 1 98.31 202 LYS B N 1
ATOM 4164 C CA . LYS B 1 202 ? -17.812 -15.625 5.918 1 98.31 202 LYS B CA 1
ATOM 4165 C C . LYS B 1 202 ? -18.422 -14.641 4.918 1 98.31 202 LYS B C 1
ATOM 4167 O O . LYS B 1 202 ? -19.625 -14.672 4.672 1 98.31 202 LYS B O 1
ATOM 4172 N N . ASN B 1 203 ? -17.609 -13.75 4.395 1 98.75 203 ASN B N 1
ATOM 4173 C CA . ASN B 1 203 ? -18.109 -12.781 3.43 1 98.75 203 ASN B CA 1
ATOM 4174 C C . ASN B 1 203 ? -17.125 -12.555 2.293 1 98.75 203 ASN B C 1
ATOM 4176 O O . ASN B 1 203 ? -16.297 -11.641 2.352 1 98.75 203 ASN B O 1
ATOM 4180 N N . ILE B 1 204 ? -17.234 -13.352 1.3 1 98.94 204 ILE B N 1
ATOM 4181 C CA . ILE B 1 204 ? -16.406 -13.281 0.097 1 98.94 204 ILE B CA 1
ATOM 4182 C C . ILE B 1 204 ? -17.234 -12.742 -1.066 1 98.94 204 ILE B C 1
ATOM 4184 O O . ILE B 1 204 ? -18.203 -13.383 -1.491 1 98.94 204 ILE B O 1
ATOM 4188 N N . ILE B 1 205 ? -16.859 -11.602 -1.605 1 98.94 205 ILE B N 1
ATOM 4189 C CA . ILE B 1 205 ? -17.531 -10.953 -2.727 1 98.94 205 ILE B CA 1
ATOM 4190 C C . ILE B 1 205 ? -16.625 -10.984 -3.959 1 98.94 205 ILE B C 1
ATOM 4192 O O . ILE B 1 205 ? -15.516 -10.469 -3.934 1 98.94 205 ILE B O 1
ATOM 4196 N N . VAL B 1 206 ? -17.109 -11.594 -5.055 1 98.94 206 VAL B N 1
ATOM 4197 C CA . VAL B 1 206 ? -16.312 -11.68 -6.273 1 98.94 206 VAL B CA 1
ATOM 4198 C C . VAL B 1 206 ? -16.922 -10.805 -7.359 1 98.94 206 VAL B C 1
ATOM 4200 O O . VAL B 1 206 ? -18.125 -10.906 -7.648 1 98.94 206 VAL B O 1
ATOM 4203 N N . SER B 1 207 ? -16.156 -9.898 -7.887 1 98.88 207 SER B N 1
ATOM 4204 C CA . SER B 1 207 ? -16.516 -9.117 -9.062 1 98.88 207 SER B CA 1
ATOM 4205 C C . SER B 1 207 ? -15.922 -9.711 -10.328 1 98.88 207 SER B C 1
ATOM 4207 O O . SER B 1 207 ? -14.703 -9.789 -10.469 1 98.88 207 SER B O 1
ATOM 4209 N N . GLU B 1 208 ? -16.734 -10.133 -11.25 1 98.19 208 GLU B N 1
ATOM 4210 C CA . GLU B 1 208 ? -16.312 -10.852 -12.445 1 98.19 208 GLU B CA 1
ATOM 4211 C C . GLU B 1 208 ? -17.312 -10.656 -13.586 1 98.19 208 GLU B C 1
ATOM 4213 O O . GLU B 1 208 ? -18.516 -10.797 -13.391 1 98.19 208 GLU B O 1
ATOM 4218 N N . VAL B 1 209 ? -16.797 -10.312 -14.766 1 96.56 209 VAL B N 1
ATOM 4219 C CA . VAL B 1 209 ? -17.625 -9.969 -15.914 1 96.56 209 VAL B CA 1
ATOM 4220 C C . VAL B 1 209 ? -18.266 -11.234 -16.484 1 96.56 209 VAL B C 1
ATOM 4222 O O . VAL B 1 209 ? -19.406 -11.219 -16.922 1 96.56 209 VAL B O 1
ATOM 4225 N N . SER B 1 210 ? -17.547 -12.367 -16.516 1 96.62 210 SER B N 1
ATOM 4226 C CA . SER B 1 210 ? -18 -13.609 -17.156 1 96.62 210 SER B CA 1
ATOM 4227 C C . SER B 1 210 ? -19.016 -14.328 -16.281 1 96.62 210 SER B C 1
ATOM 4229 O O . SER B 1 210 ? -18.75 -14.633 -15.117 1 96.62 210 SER B O 1
ATOM 4231 N N . GLY B 1 211 ? -20.094 -14.625 -16.922 1 97.12 211 GLY B N 1
ATOM 4232 C CA . GLY B 1 211 ? -21.109 -15.367 -16.203 1 97.12 211 GLY B CA 1
ATOM 4233 C C . GLY B 1 211 ? -20.641 -16.734 -15.727 1 97.12 211 GLY B C 1
ATOM 4234 O O . GLY B 1 211 ? -20.859 -17.109 -14.57 1 97.12 211 GLY B O 1
ATOM 4235 N N . ARG B 1 212 ? -19.984 -17.391 -16.578 1 96.75 212 ARG B N 1
ATOM 4236 C CA . ARG B 1 212 ? -19.484 -18.719 -16.234 1 96.75 212 ARG B CA 1
ATOM 4237 C C . ARG B 1 212 ? -18.469 -18.656 -15.102 1 96.75 212 ARG B C 1
ATOM 4239 O O . ARG B 1 212 ? -18.5 -19.484 -14.195 1 96.75 212 ARG B O 1
ATOM 4246 N N . ARG B 1 213 ? -17.641 -17.703 -15.078 1 96.94 213 ARG B N 1
ATOM 4247 C CA . ARG B 1 213 ? -16.656 -17.562 -14.023 1 96.94 213 ARG B CA 1
ATOM 4248 C C . ARG B 1 213 ? -17.312 -17.188 -12.695 1 96.94 213 ARG B C 1
ATOM 4250 O O . ARG B 1 213 ? -16.844 -17.594 -11.633 1 96.94 213 ARG B O 1
ATOM 4257 N N . ARG B 1 214 ? -18.359 -16.438 -12.75 1 98.19 214 ARG B N 1
ATOM 4258 C CA . ARG B 1 214 ? -19.109 -16.156 -11.531 1 98.19 214 ARG B CA 1
ATOM 4259 C C . ARG B 1 214 ? -19.719 -17.438 -10.953 1 98.19 214 ARG B C 1
ATOM 4261 O O . ARG B 1 214 ? -19.734 -17.609 -9.734 1 98.19 214 ARG B O 1
ATOM 4268 N N . GLU B 1 215 ? -20.156 -18.266 -11.867 1 98 215 GLU B N 1
ATOM 4269 C CA . GLU B 1 215 ? -20.688 -19.547 -11.414 1 98 215 GLU B CA 1
ATOM 4270 C C . GLU B 1 215 ? -19.609 -20.391 -10.75 1 98 215 GLU B C 1
ATOM 4272 O O . GLU B 1 215 ? -19.844 -21 -9.695 1 98 215 GLU B O 1
ATOM 4277 N N . PHE B 1 216 ? -18.469 -20.391 -11.359 1 97.56 216 PHE B N 1
ATOM 4278 C CA . PHE B 1 216 ? -17.344 -21.094 -10.75 1 97.56 216 PHE B CA 1
ATOM 4279 C C . PHE B 1 216 ? -17.016 -20.516 -9.383 1 97.56 216 PHE B C 1
ATOM 4281 O O . PHE B 1 216 ? -16.766 -21.25 -8.43 1 97.56 216 PHE B O 1
ATOM 4288 N N . ALA B 1 217 ? -17.016 -19.188 -9.266 1 98.5 217 ALA B N 1
ATOM 4289 C CA . ALA B 1 217 ? -16.703 -18.531 -7.996 1 98.5 217 ALA B CA 1
ATOM 4290 C C . ALA B 1 217 ? -17.656 -18.984 -6.898 1 98.5 217 ALA B C 1
ATOM 4292 O O . ALA B 1 217 ? -17.234 -19.297 -5.785 1 98.5 217 ALA B O 1
ATOM 4293 N N . LYS B 1 218 ? -18.922 -19.094 -7.242 1 98.44 218 LYS B N 1
ATOM 4294 C CA . LYS B 1 218 ? -19.922 -19.578 -6.289 1 98.44 218 LYS B CA 1
ATOM 4295 C C . LYS B 1 218 ? -19.641 -21.031 -5.902 1 98.44 218 LYS B C 1
ATOM 4297 O O . LYS B 1 218 ? -19.703 -21.391 -4.727 1 98.44 218 LYS B O 1
ATOM 4302 N N . GLN B 1 219 ? -19.344 -21.75 -6.875 1 97.88 219 GLN B N 1
ATOM 4303 C CA . GLN B 1 219 ? -19.062 -23.172 -6.656 1 97.88 219 GLN B CA 1
ATOM 4304 C C . GLN B 1 219 ? -17.891 -23.359 -5.691 1 97.88 219 GLN B C 1
ATOM 4306 O O . GLN B 1 219 ? -17.891 -24.297 -4.887 1 97.88 219 GLN B O 1
ATOM 4311 N N . PHE B 1 220 ? -16.969 -22.438 -5.73 1 98.19 220 PHE B N 1
ATOM 4312 C CA . PHE B 1 220 ? -15.758 -22.625 -4.941 1 98.19 220 PHE B CA 1
ATOM 4313 C C . PHE B 1 220 ? -15.844 -21.875 -3.621 1 98.19 220 PHE B C 1
ATOM 4315 O O . PHE B 1 220 ? -14.898 -21.859 -2.838 1 98.19 220 PHE B O 1
ATOM 4322 N N . GLY B 1 221 ? -16.984 -21.172 -3.391 1 98.31 221 GLY B N 1
ATOM 4323 C CA . GLY B 1 221 ? -17.203 -20.734 -2.023 1 98.31 221 GLY B CA 1
ATOM 4324 C C . GLY B 1 221 ? -17.438 -19.234 -1.908 1 98.31 221 GLY B C 1
ATOM 4325 O O . GLY B 1 221 ? -17.609 -18.703 -0.805 1 98.31 221 GLY B O 1
ATOM 4326 N N . ALA B 1 222 ? -17.5 -18.531 -3.035 1 98.81 222 ALA B N 1
ATOM 4327 C CA . ALA B 1 222 ? -17.891 -17.125 -2.951 1 98.81 222 ALA B CA 1
ATOM 4328 C C . ALA B 1 222 ? -19.297 -16.953 -2.4 1 98.81 222 ALA B C 1
ATOM 4330 O O . ALA B 1 222 ? -20.219 -17.688 -2.801 1 98.81 222 ALA B O 1
ATOM 4331 N N . HIS B 1 223 ? -19.469 -16.094 -1.508 1 98.88 223 HIS B N 1
ATOM 4332 C CA . HIS B 1 223 ? -20.781 -15.852 -0.935 1 98.88 223 HIS B CA 1
ATOM 4333 C C . HIS B 1 223 ? -21.625 -14.969 -1.848 1 98.88 223 HIS B C 1
ATOM 4335 O O . HIS B 1 223 ? -22.844 -15.117 -1.908 1 98.88 223 HIS B O 1
ATOM 4341 N N . HIS B 1 224 ? -20.969 -14.031 -2.529 1 98.88 224 HIS B N 1
ATOM 4342 C CA . HIS B 1 224 ? -21.625 -13.102 -3.453 1 98.88 224 HIS B CA 1
ATOM 4343 C C . HIS B 1 224 ? -20.797 -12.922 -4.723 1 98.88 224 HIS B C 1
ATOM 4345 O O . HIS B 1 224 ? -19.562 -12.984 -4.68 1 98.88 224 HIS B O 1
ATOM 4351 N N . VAL B 1 225 ? -21.516 -12.758 -5.84 1 98.81 225 VAL B N 1
ATOM 4352 C CA . VAL B 1 225 ? -20.875 -12.445 -7.105 1 98.81 225 VAL B CA 1
ATOM 4353 C C . VAL B 1 225 ? -21.547 -11.234 -7.746 1 98.81 225 VAL B C 1
ATOM 4355 O O . VAL B 1 225 ? -22.766 -11.078 -7.664 1 98.81 225 VAL B O 1
ATOM 4358 N N . ILE B 1 226 ? -20.734 -10.367 -8.312 1 98.81 226 ILE B N 1
ATOM 4359 C CA . ILE B 1 226 ? -21.219 -9.141 -8.93 1 98.81 226 ILE B CA 1
ATOM 4360 C C . ILE B 1 226 ? -20.719 -9.055 -10.375 1 98.81 226 ILE B C 1
ATOM 4362 O O . ILE B 1 226 ? -19.531 -9.297 -10.641 1 98.81 226 ILE B O 1
ATOM 4366 N N . ASP B 1 227 ? -21.609 -8.82 -11.344 1 98.5 227 ASP B N 1
ATOM 4367 C CA . ASP B 1 227 ? -21.234 -8.414 -12.695 1 98.5 227 ASP B CA 1
ATOM 4368 C C . ASP B 1 227 ? -20.969 -6.91 -12.758 1 98.5 227 ASP B C 1
ATOM 4370 O O . ASP B 1 227 ? -21.891 -6.102 -12.742 1 98.5 227 ASP B O 1
ATOM 4374 N N . PRO B 1 228 ? -19.703 -6.562 -12.867 1 97.88 228 PRO B N 1
ATOM 4375 C CA . PRO B 1 228 ? -19.375 -5.133 -12.789 1 97.88 228 PRO B CA 1
ATOM 4376 C C . PRO B 1 228 ? -19.875 -4.352 -14 1 97.88 228 PRO B C 1
ATOM 4378 O O . PRO B 1 228 ? -19.875 -3.117 -13.992 1 97.88 228 PRO B O 1
ATOM 4381 N N . VAL B 1 229 ? -20.297 -5.02 -15.039 1 96.75 229 VAL B N 1
ATOM 4382 C CA . VAL B 1 229 ? -20.844 -4.379 -16.219 1 96.75 229 VAL B CA 1
ATOM 4383 C C . VAL B 1 229 ? -22.312 -4.004 -15.977 1 96.75 229 VAL B C 1
ATOM 4385 O O . VAL B 1 229 ? -22.797 -3.008 -16.516 1 96.75 229 VAL B O 1
ATOM 4388 N N . LYS B 1 230 ? -22.969 -4.734 -15.125 1 97.44 230 LYS B N 1
ATOM 4389 C CA . LYS B 1 230 ? -24.422 -4.586 -14.945 1 97.44 230 LYS B CA 1
ATOM 4390 C C . LYS B 1 230 ? -24.734 -3.873 -13.633 1 97.44 230 LYS B C 1
ATOM 4392 O O . LYS B 1 230 ? -25.844 -3.381 -13.438 1 97.44 230 LYS B O 1
ATOM 4397 N N . ALA B 1 231 ? -23.828 -3.902 -12.742 1 97.69 231 ALA B N 1
ATOM 4398 C CA . ALA B 1 231 ? -24.078 -3.322 -11.43 1 97.69 231 ALA B CA 1
ATOM 4399 C C . ALA B 1 231 ? -22.891 -2.496 -10.953 1 97.69 231 ALA B C 1
ATOM 4401 O O . ALA B 1 231 ? -21.75 -2.742 -11.367 1 97.69 231 ALA B O 1
ATOM 4402 N N . ASP B 1 232 ? -23.172 -1.508 -10.102 1 98.25 232 ASP B N 1
ATOM 4403 C CA . ASP B 1 232 ? -22.109 -0.739 -9.445 1 98.25 232 ASP B CA 1
ATOM 4404 C C . ASP B 1 232 ? -21.484 -1.533 -8.305 1 98.25 232 ASP B C 1
ATOM 4406 O O . ASP B 1 232 ? -22.094 -1.697 -7.242 1 98.25 232 ASP B O 1
ATOM 4410 N N . VAL B 1 233 ? -20.297 -1.953 -8.477 1 98.62 233 VAL B N 1
ATOM 4411 C CA . VAL B 1 233 ? -19.625 -2.832 -7.531 1 98.62 233 VAL B CA 1
ATOM 4412 C C . VAL B 1 233 ? -19.5 -2.137 -6.176 1 98.62 233 VAL B C 1
ATOM 4414 O O . VAL B 1 233 ? -19.703 -2.762 -5.129 1 98.62 233 VAL B O 1
ATOM 4417 N N . VAL B 1 234 ? -19.203 -0.857 -6.148 1 98.31 234 VAL B N 1
ATOM 4418 C CA . VAL B 1 234 ? -19.016 -0.1 -4.914 1 98.31 234 VAL B CA 1
ATOM 4419 C C . VAL B 1 234 ? -20.312 -0.1 -4.113 1 98.31 234 VAL B C 1
ATOM 4421 O O . VAL B 1 234 ? -20.312 -0.394 -2.914 1 98.31 234 VAL B O 1
ATOM 4424 N N . GLU B 1 235 ? -21.375 0.189 -4.746 1 98.12 235 GLU B N 1
ATOM 4425 C CA . GLU B 1 235 ? -22.688 0.202 -4.09 1 98.12 235 GLU B CA 1
ATOM 4426 C C . GLU B 1 235 ? -23.047 -1.182 -3.562 1 98.12 235 GLU B C 1
ATOM 4428 O O . GLU B 1 235 ? -23.562 -1.311 -2.449 1 98.12 235 GLU B O 1
ATOM 4433 N N . GLU B 1 236 ? -22.812 -2.201 -4.395 1 98.69 236 GLU B N 1
ATOM 4434 C CA . GLU B 1 236 ? -23.141 -3.562 -3.977 1 98.69 236 GLU B CA 1
ATOM 4435 C C . GLU B 1 236 ? -22.312 -3.979 -2.764 1 98.69 236 GLU B C 1
ATOM 4437 O O . GLU B 1 236 ? -22.828 -4.613 -1.841 1 98.69 236 GLU B O 1
ATOM 4442 N N . VAL B 1 237 ? -21.047 -3.639 -2.75 1 98.69 237 VAL B N 1
ATOM 4443 C CA . VAL B 1 237 ? -20.172 -3.965 -1.628 1 98.69 237 VAL B CA 1
ATOM 4444 C C . VAL B 1 237 ? -20.656 -3.244 -0.371 1 98.69 237 VAL B C 1
ATOM 4446 O O . VAL B 1 237 ? -20.656 -3.824 0.718 1 98.69 237 VAL B O 1
ATOM 4449 N N . GLU B 1 238 ? -21.031 -2 -0.523 1 96.94 238 GLU B N 1
ATOM 4450 C CA . GLU B 1 238 ? -21.562 -1.25 0.61 1 96.94 238 GLU B CA 1
ATOM 4451 C C . GLU B 1 238 ? -22.781 -1.945 1.208 1 96.94 238 GLU B C 1
ATOM 4453 O O . GLU B 1 238 ? -22.891 -2.084 2.428 1 96.94 238 GLU B O 1
ATOM 4458 N N . LYS B 1 239 ? -23.672 -2.389 0.343 1 97.75 239 LYS B N 1
ATOM 4459 C CA . LYS B 1 239 ? -24.859 -3.098 0.799 1 97.75 239 LYS B CA 1
ATOM 4460 C C . LYS B 1 239 ? -24.484 -4.383 1.529 1 97.75 239 LYS B C 1
ATOM 4462 O O . LYS B 1 239 ? -25.031 -4.676 2.598 1 97.75 239 LYS B O 1
ATOM 4467 N N . LEU B 1 240 ? -23.5 -5.066 1.02 1 98.44 240 LEU B N 1
ATOM 4468 C CA . LEU B 1 240 ? -23.141 -6.391 1.518 1 98.44 240 LEU B CA 1
ATOM 4469 C C . LEU B 1 240 ? -22.297 -6.281 2.773 1 98.44 240 LEU B C 1
ATOM 4471 O O . LEU B 1 240 ? -22.016 -7.289 3.43 1 98.44 240 LEU B O 1
ATOM 4475 N N . THR B 1 241 ? -21.859 -5.098 3.123 1 97.25 241 THR B N 1
ATOM 4476 C CA . THR B 1 241 ? -21 -4.887 4.281 1 97.25 241 THR B CA 1
ATOM 4477 C C . THR B 1 241 ? -21.641 -3.906 5.258 1 97.25 241 THR B C 1
ATOM 4479 O O . THR B 1 241 ? -20.953 -3.273 6.055 1 97.25 241 THR B O 1
ATOM 4482 N N . SER B 1 242 ? -22.891 -3.652 5.121 1 93.06 242 SER B N 1
ATOM 4483 C CA . SER B 1 242 ? -23.656 -2.754 5.98 1 93.06 242 SER B CA 1
ATOM 4484 C C . SER B 1 242 ? -23.078 -1.342 5.953 1 93.06 242 SER B C 1
ATOM 4486 O O . SER B 1 242 ? -22.938 -0.707 7 1 93.06 242 SER B O 1
ATOM 4488 N N . GLY B 1 243 ? -22.594 -1.004 4.781 1 92 243 GLY B N 1
ATOM 4489 C CA . GLY B 1 243 ? -22.141 0.36 4.547 1 92 243 GLY B CA 1
ATOM 4490 C C . GLY B 1 243 ? -20.672 0.564 4.855 1 92 243 GLY B C 1
ATOM 4491 O O . GLY B 1 243 ? -20.125 1.646 4.621 1 92 243 GLY B O 1
ATOM 4492 N N . GLU B 1 244 ? -19.922 -0.356 5.301 1 91.88 244 GLU B N 1
ATOM 4493 C CA . GLU B 1 244 ? -18.562 -0.186 5.777 1 91.88 244 GLU B CA 1
ATOM 4494 C C . GLU B 1 244 ? -17.562 -0.246 4.621 1 91.88 244 GLU B C 1
ATOM 4496 O O . GLU B 1 244 ? -16.547 0.443 4.641 1 91.88 244 GLU B O 1
ATOM 4501 N N . GLY B 1 245 ? -17.875 -1.095 3.596 1 96.88 245 GLY B N 1
ATOM 4502 C CA . GLY B 1 245 ? -16.891 -1.436 2.572 1 96.88 245 GLY B CA 1
ATOM 4503 C C . GLY B 1 245 ? -16.078 -2.662 2.916 1 96.88 245 GLY B C 1
ATOM 4504 O O . GLY B 1 245 ? -16.109 -3.148 4.047 1 96.88 245 GLY B O 1
ATOM 4505 N N . ALA B 1 246 ? -15.383 -3.156 1.974 1 98.62 246 ALA B N 1
ATOM 4506 C CA . ALA B 1 246 ? -14.562 -4.352 2.188 1 98.62 246 ALA B CA 1
ATOM 4507 C C . ALA B 1 246 ? -13.328 -4.027 3.025 1 98.62 246 ALA B C 1
ATOM 4509 O O . ALA B 1 246 ? -12.789 -2.924 2.945 1 98.62 246 ALA B O 1
ATOM 4510 N N . ASP B 1 247 ? -12.891 -5.008 3.848 1 98.5 247 ASP B N 1
ATOM 4511 C CA . ASP B 1 247 ? -11.672 -4.879 4.641 1 98.5 247 ASP B CA 1
ATOM 4512 C C . ASP B 1 247 ? -10.43 -5.059 3.77 1 98.5 247 ASP B C 1
ATOM 4514 O O . ASP B 1 247 ? -9.445 -4.34 3.932 1 98.5 247 ASP B O 1
ATOM 4518 N N . VAL B 1 248 ? -10.5 -6.023 2.883 1 98.81 248 VAL B N 1
ATOM 4519 C CA . VAL B 1 248 ? -9.375 -6.367 2.014 1 98.81 248 VAL B CA 1
ATOM 4520 C C . VAL B 1 248 ? -9.883 -6.625 0.596 1 98.81 248 VAL B C 1
ATOM 4522 O O . VAL B 1 248 ? -10.93 -7.25 0.407 1 98.81 248 VAL B O 1
ATOM 4525 N N . GLY B 1 249 ? -9.273 -6.074 -0.359 1 98.88 249 GLY B N 1
ATOM 4526 C CA . GLY B 1 249 ? -9.469 -6.41 -1.76 1 98.88 249 GLY B CA 1
ATOM 4527 C C . GLY B 1 249 ? -8.312 -7.199 -2.354 1 98.88 249 GLY B C 1
ATOM 4528 O O . GLY B 1 249 ? -7.156 -6.965 -2.012 1 98.88 249 GLY B O 1
ATOM 4529 N N . PHE B 1 250 ? -8.594 -8.133 -3.209 1 98.94 250 PHE B N 1
ATOM 4530 C CA . PHE B 1 250 ? -7.594 -8.852 -3.982 1 98.94 250 PHE B CA 1
ATOM 4531 C C . PHE B 1 250 ? -7.773 -8.602 -5.473 1 98.94 250 PHE B C 1
ATOM 4533 O O . PHE B 1 250 ? -8.836 -8.891 -6.031 1 98.94 250 PHE B O 1
ATOM 4540 N N . ASP B 1 251 ? -6.781 -8.062 -6.078 1 98.44 251 ASP B N 1
ATOM 4541 C CA . ASP B 1 251 ? -6.816 -7.816 -7.516 1 98.44 251 ASP B CA 1
ATOM 4542 C C . ASP B 1 251 ? -6.195 -8.977 -8.289 1 98.44 251 ASP B C 1
ATOM 4544 O O . ASP B 1 251 ? -4.973 -9.086 -8.383 1 98.44 251 ASP B O 1
ATOM 4548 N N . ALA B 1 252 ? -6.98 -9.797 -8.852 1 97.62 252 ALA B N 1
ATOM 4549 C CA . ALA B 1 252 ? -6.559 -10.898 -9.711 1 97.62 252 ALA B CA 1
ATOM 4550 C C . ALA B 1 252 ? -6.938 -10.633 -11.164 1 97.62 252 ALA B C 1
ATOM 4552 O O . ALA B 1 252 ? -6.969 -11.547 -11.984 1 97.62 252 ALA B O 1
ATOM 4553 N N . ALA B 1 253 ? -7.305 -9.359 -11.461 1 95.31 253 ALA B N 1
ATOM 4554 C CA . ALA B 1 253 ? -7.734 -8.977 -12.805 1 95.31 253 ALA B CA 1
ATOM 4555 C C . ALA B 1 253 ? -6.629 -8.227 -13.547 1 95.31 253 ALA B C 1
ATOM 4557 O O . ALA B 1 253 ? -6.383 -8.477 -14.727 1 95.31 253 ALA B O 1
ATOM 4558 N N . GLY B 1 254 ? -5.977 -7.301 -12.898 1 94.62 254 GLY B N 1
ATOM 4559 C CA . GLY B 1 254 ? -4.863 -6.582 -13.5 1 94.62 254 GLY B CA 1
ATOM 4560 C C . GLY B 1 254 ? -5.301 -5.562 -14.531 1 94.62 254 GLY B C 1
ATOM 4561 O O . GLY B 1 254 ? -4.672 -5.426 -15.586 1 94.62 254 GLY B O 1
ATOM 4562 N N . VAL B 1 255 ? -6.434 -4.875 -14.266 1 95.38 255 VAL B N 1
ATOM 4563 C CA . VAL B 1 255 ? -6.898 -3.852 -15.195 1 95.38 255 VAL B CA 1
ATOM 4564 C C . VAL B 1 255 ? -7.262 -2.582 -14.422 1 95.38 255 VAL B C 1
ATOM 4566 O O . VAL B 1 255 ? -7.633 -2.645 -13.25 1 95.38 255 VAL B O 1
ATOM 4569 N N . GLN B 1 256 ? -7.234 -1.438 -15.086 1 97 256 GLN B N 1
ATOM 4570 C CA . GLN B 1 256 ? -7.395 -0.116 -14.492 1 97 256 GLN B CA 1
ATOM 4571 C C . GLN B 1 256 ? -8.734 0.003 -13.773 1 97 256 GLN B C 1
ATOM 4573 O O . GLN B 1 256 ? -8.789 0.446 -12.625 1 97 256 GLN B O 1
ATOM 4578 N N . VAL B 1 257 ? -9.812 -0.431 -14.398 1 96.25 257 VAL B N 1
ATOM 4579 C CA . VAL B 1 257 ? -11.156 -0.244 -13.859 1 96.25 257 VAL B CA 1
ATOM 4580 C C . VAL B 1 257 ? -11.297 -1.022 -12.547 1 96.25 257 VAL B C 1
ATOM 4582 O O . VAL B 1 257 ? -11.992 -0.58 -11.633 1 96.25 257 VAL B O 1
ATOM 4585 N N . ALA B 1 258 ? -10.656 -2.152 -12.438 1 95.69 258 ALA B N 1
ATOM 4586 C CA . ALA B 1 258 ? -10.742 -2.975 -11.234 1 95.69 258 ALA B CA 1
ATOM 4587 C C . ALA B 1 258 ? -10.07 -2.285 -10.047 1 95.69 258 ALA B C 1
ATOM 4589 O O . ALA B 1 258 ? -10.602 -2.287 -8.938 1 95.69 258 ALA B O 1
ATOM 4590 N N . VAL B 1 259 ? -8.953 -1.695 -10.305 1 96.25 259 VAL B N 1
ATOM 4591 C CA . VAL B 1 259 ? -8.211 -1.007 -9.258 1 96.25 259 VAL B CA 1
ATOM 4592 C C . VAL B 1 259 ? -8.984 0.229 -8.797 1 96.25 259 VAL B C 1
ATOM 4594 O O . VAL B 1 259 ? -9.094 0.491 -7.598 1 96.25 259 VAL B O 1
ATOM 4597 N N . ASP B 1 260 ? -9.523 0.958 -9.75 1 97.06 260 ASP B N 1
ATOM 4598 C CA . ASP B 1 260 ? -10.336 2.127 -9.414 1 97.06 260 ASP B CA 1
ATOM 4599 C C . ASP B 1 260 ? -11.523 1.742 -8.547 1 97.06 260 ASP B C 1
ATOM 4601 O O . ASP B 1 260 ? -11.797 2.391 -7.535 1 97.06 260 ASP B O 1
ATOM 4605 N N . THR B 1 261 ? -12.148 0.72 -8.922 1 97.25 261 THR B N 1
ATOM 4606 C CA . THR B 1 261 ? -13.32 0.226 -8.203 1 97.25 261 THR B CA 1
ATOM 4607 C C . THR B 1 261 ? -12.945 -0.24 -6.801 1 97.25 261 THR B C 1
ATOM 4609 O O . THR B 1 261 ? -13.641 0.066 -5.832 1 97.25 261 THR B O 1
ATOM 4612 N N . ALA B 1 262 ? -11.859 -0.954 -6.742 1 97.81 262 ALA B N 1
ATOM 4613 C CA . ALA B 1 262 ? -11.422 -1.517 -5.465 1 97.81 262 ALA B CA 1
ATOM 4614 C C . ALA B 1 262 ? -11.18 -0.417 -4.434 1 97.81 262 ALA B C 1
ATOM 4616 O O . ALA B 1 262 ? -11.648 -0.51 -3.297 1 97.81 262 ALA B O 1
ATOM 4617 N N . PHE B 1 263 ? -10.531 0.653 -4.797 1 97.38 263 PHE B N 1
ATOM 4618 C CA . PHE B 1 263 ? -10.172 1.693 -3.844 1 97.38 263 PHE B CA 1
ATOM 4619 C C . PHE B 1 263 ? -11.391 2.506 -3.436 1 97.38 263 PHE B C 1
ATOM 4621 O O . PHE B 1 263 ? -11.375 3.193 -2.414 1 97.38 263 PHE B O 1
ATOM 4628 N N . LYS B 1 264 ? -12.469 2.443 -4.191 1 96.94 264 LYS B N 1
ATOM 4629 C CA . LYS B 1 264 ? -13.711 3.082 -3.787 1 96.94 264 LYS B CA 1
ATOM 4630 C C . LYS B 1 264 ? -14.555 2.15 -2.916 1 96.94 264 LYS B C 1
ATOM 4632 O O . LYS B 1 264 ? -15.422 2.605 -2.168 1 96.94 264 LYS B O 1
ATOM 4637 N N . ALA B 1 265 ? -14.234 0.855 -3.002 1 98.19 265 ALA B N 1
ATOM 4638 C CA . ALA B 1 265 ? -15.07 -0.137 -2.332 1 98.19 265 ALA B CA 1
ATOM 4639 C C . ALA B 1 265 ? -14.453 -0.567 -1.004 1 98.19 265 ALA B C 1
ATOM 4641 O O . ALA B 1 265 ? -15.141 -1.14 -0.151 1 98.19 265 ALA B O 1
ATOM 4642 N N . ILE B 1 266 ? -13.172 -0.363 -0.859 1 98 266 ILE B N 1
ATOM 4643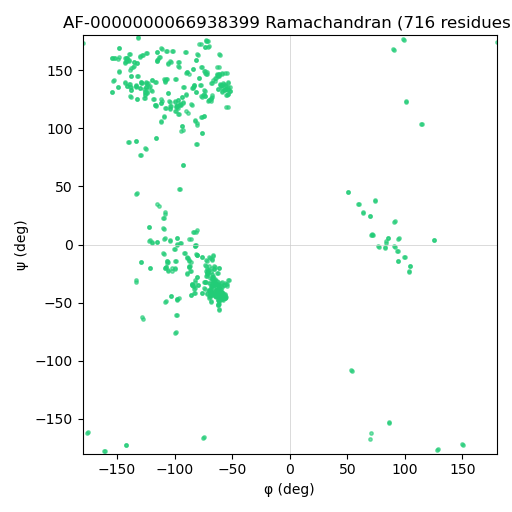 C CA . ILE B 1 266 ? -12.469 -0.748 0.358 1 98 266 ILE B CA 1
ATOM 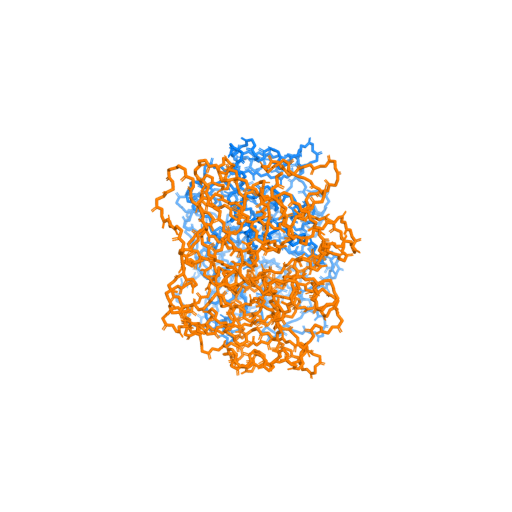4644 C C . ILE B 1 266 ? -12.641 0.336 1.42 1 98 266 ILE B C 1
ATOM 4646 O O . ILE B 1 266 ? -12.562 1.528 1.116 1 98 266 ILE B O 1
ATOM 4650 N N . LYS B 1 267 ? -12.883 -0.059 2.635 1 97.5 267 LYS B N 1
ATOM 4651 C CA . LYS B 1 267 ? -13.148 0.888 3.713 1 97.5 267 LYS B CA 1
ATOM 4652 C C . LYS B 1 267 ? -11.875 1.604 4.145 1 97.5 267 LYS B C 1
ATOM 4654 O O . LYS B 1 267 ? -10.781 1.252 3.703 1 97.5 267 LYS B O 1
ATOM 4659 N N . ALA B 1 268 ? -12.016 2.641 4.977 1 97.25 268 ALA B N 1
ATOM 4660 C CA . ALA B 1 268 ? -10.852 3.312 5.555 1 97.25 268 ALA B CA 1
ATOM 4661 C C . ALA B 1 268 ? -9.93 2.316 6.254 1 97.25 268 ALA B C 1
ATOM 4663 O O . ALA B 1 268 ? -10.398 1.448 6.996 1 97.25 268 ALA B O 1
ATOM 4664 N N . ARG B 1 269 ? -8.578 2.395 5.883 1 97.69 269 ARG B N 1
ATOM 4665 C CA . ARG B 1 269 ? -7.512 1.55 6.406 1 97.69 269 ARG B CA 1
ATOM 4666 C C . ARG B 1 269 ? -7.629 0.127 5.871 1 97.69 269 ARG B C 1
ATOM 4668 O O . ARG B 1 269 ? -6.988 -0.791 6.391 1 97.69 269 ARG B O 1
ATOM 4675 N N . GLY B 1 270 ? -8.516 -0.085 4.914 1 98.19 270 GLY B N 1
ATOM 4676 C CA . GLY B 1 270 ? -8.461 -1.333 4.172 1 98.19 270 GLY B CA 1
ATOM 4677 C C . GLY B 1 270 ? -7.277 -1.415 3.227 1 98.19 270 GLY B C 1
ATOM 4678 O O . GLY B 1 270 ? -6.531 -0.447 3.076 1 98.19 270 GLY B O 1
ATOM 4679 N N . THR B 1 271 ? -7.109 -2.594 2.588 1 98.69 271 THR B N 1
ATOM 4680 C CA . THR B 1 271 ? -5.93 -2.799 1.752 1 98.69 271 THR B CA 1
ATOM 4681 C C . THR B 1 271 ? -6.305 -3.521 0.46 1 98.69 271 THR B C 1
ATOM 4683 O O . THR B 1 271 ? -7.102 -4.461 0.475 1 98.69 271 THR B O 1
ATOM 4686 N N . LEU B 1 272 ? -5.766 -3.025 -0.648 1 98.69 272 LEU B N 1
ATOM 4687 C CA . LEU B 1 272 ? -5.832 -3.75 -1.912 1 98.69 272 LEU B CA 1
ATOM 4688 C C . LEU B 1 272 ? -4.562 -4.57 -2.135 1 98.69 272 LEU B C 1
ATOM 4690 O O . LEU B 1 272 ? -3.459 -4.02 -2.143 1 98.69 272 LEU B O 1
ATOM 4694 N N . VAL B 1 273 ? -4.707 -5.867 -2.275 1 98.81 273 VAL B N 1
ATOM 4695 C CA . VAL B 1 273 ? -3.615 -6.801 -2.537 1 98.81 273 VAL B CA 1
ATOM 4696 C C . VAL B 1 273 ? -3.566 -7.133 -4.027 1 98.81 273 VAL B C 1
ATOM 4698 O O . VAL B 1 273 ? -4.48 -7.77 -4.555 1 98.81 273 VAL B O 1
ATOM 4701 N N . ASN B 1 274 ? -2.51 -6.738 -4.652 1 98.44 274 ASN B N 1
ATOM 4702 C CA . ASN B 1 274 ? -2.367 -6.977 -6.086 1 98.44 274 ASN B CA 1
ATOM 4703 C C . ASN B 1 274 ? -1.579 -8.25 -6.363 1 98.44 274 ASN B C 1
ATOM 4705 O O . ASN B 1 274 ? -0.403 -8.352 -6.012 1 98.44 274 ASN B O 1
ATOM 4709 N N . ILE B 1 275 ? -2.201 -9.156 -7.035 1 97.88 275 ILE B N 1
ATOM 4710 C CA . ILE B 1 275 ? -1.583 -10.422 -7.41 1 97.88 275 ILE B CA 1
ATOM 4711 C C . ILE B 1 275 ? -1.316 -10.438 -8.914 1 97.88 275 ILE B C 1
ATOM 4713 O O . ILE B 1 275 ? -0.481 -11.211 -9.391 1 97.88 275 ILE B O 1
ATOM 4717 N N . ALA B 1 276 ? -1.964 -9.641 -9.641 1 94.69 276 ALA B N 1
ATOM 4718 C CA . ALA B 1 276 ? -1.99 -9.672 -11.102 1 94.69 276 ALA B CA 1
ATOM 4719 C C . ALA B 1 276 ? -0.728 -9.047 -11.688 1 94.69 276 ALA B C 1
ATOM 4721 O O . ALA B 1 276 ? -0.179 -8.102 -11.125 1 94.69 276 ALA B O 1
ATOM 4722 N N . VAL B 1 277 ? -0.292 -9.641 -12.781 1 88.56 277 VAL B N 1
ATOM 4723 C CA . VAL B 1 277 ? 0.755 -9.039 -13.602 1 88.56 277 VAL B CA 1
ATOM 4724 C C . VAL B 1 277 ? 0.14 -8.023 -14.562 1 88.56 277 VAL B C 1
ATOM 4726 O O . VAL B 1 277 ? -0.907 -8.281 -15.156 1 88.56 277 VAL B O 1
ATOM 4729 N N . TRP B 1 278 ? 0.771 -6.891 -14.672 1 90.31 278 TRP B N 1
ATOM 4730 C CA . TRP B 1 278 ? 0.216 -5.812 -15.484 1 90.31 278 TRP B CA 1
ATOM 4731 C C . TRP B 1 278 ? 1.024 -5.621 -16.766 1 90.31 278 TRP B C 1
ATOM 4733 O O . TRP B 1 278 ? 2.252 -5.727 -16.75 1 90.31 278 TRP B O 1
ATOM 4743 N N . GLU B 1 279 ? 0.354 -5.352 -17.844 1 82.94 279 GLU B N 1
ATOM 4744 C CA . GLU B 1 279 ? 1.019 -5.07 -19.109 1 82.94 279 GLU B CA 1
ATOM 4745 C C . GLU B 1 279 ? 1.469 -3.613 -19.188 1 82.94 279 GLU B C 1
ATOM 474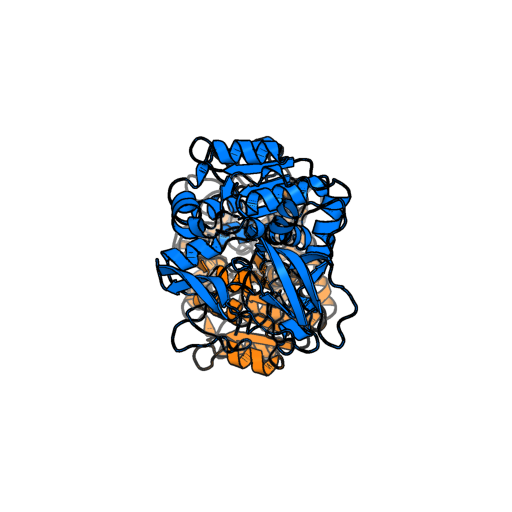7 O O . GLU B 1 279 ? 2.484 -3.303 -19.812 1 82.94 279 GLU B O 1
ATOM 4752 N N . LYS B 1 280 ? 0.666 -2.736 -18.656 1 89.81 280 LYS B N 1
ATOM 4753 C CA . LYS B 1 280 ? 0.929 -1.3 -18.656 1 89.81 280 LYS B CA 1
ATOM 4754 C C . LYS B 1 280 ? 0.893 -0.741 -17.234 1 89.81 280 LYS B C 1
ATOM 4756 O O . LYS B 1 280 ? 0.411 -1.402 -16.312 1 89.81 280 LYS B O 1
ATOM 4761 N N . ARG B 1 281 ? 1.418 0.434 -17.109 1 94.19 281 ARG B N 1
ATOM 4762 C CA . ARG B 1 281 ? 1.331 1.127 -15.836 1 94.19 281 ARG B CA 1
ATOM 4763 C C . ARG B 1 281 ? -0.122 1.373 -15.445 1 94.19 281 ARG B C 1
ATOM 4765 O O . ARG B 1 281 ? -0.982 1.553 -16.312 1 94.19 281 ARG B O 1
ATOM 4772 N N . ALA B 1 282 ? -0.353 1.336 -14.227 1 96.06 282 ALA B N 1
ATOM 4773 C CA . ALA B 1 282 ? -1.651 1.759 -13.703 1 96.06 282 ALA B CA 1
ATOM 4774 C C . ALA B 1 282 ? -1.599 3.199 -13.203 1 96.06 282 ALA B C 1
ATOM 4776 O O . ALA B 1 282 ? -0.532 3.699 -12.844 1 96.06 282 ALA B O 1
ATOM 4777 N N . THR B 1 283 ? -2.701 3.859 -13.211 1 96.62 283 THR B N 1
ATOM 4778 C CA . THR B 1 283 ? -2.818 5.18 -12.602 1 96.62 283 THR B CA 1
ATOM 4779 C C . THR B 1 283 ? -3.646 5.117 -11.328 1 96.62 283 THR B C 1
ATOM 4781 O O . THR B 1 283 ? -4.621 4.367 -11.25 1 96.62 283 THR B O 1
ATOM 4784 N N . LEU B 1 284 ? -3.25 5.852 -10.328 1 96 284 LEU B N 1
ATOM 4785 C CA . LEU B 1 284 ? -3.953 5.863 -9.047 1 96 284 LEU B CA 1
ATOM 4786 C C . LEU B 1 284 ? -4.34 7.285 -8.656 1 96 284 LEU B C 1
ATOM 4788 O O . LEU B 1 284 ? -3.555 8.219 -8.844 1 96 284 LEU B O 1
ATOM 4792 N N . GLN B 1 285 ? -5.551 7.445 -8.203 1 94.81 285 GLN B N 1
ATOM 4793 C CA . GLN B 1 285 ? -5.938 8.68 -7.52 1 94.81 285 GLN B CA 1
ATOM 4794 C C . GLN B 1 285 ? -5.387 8.711 -6.094 1 94.81 285 GLN B C 1
ATOM 4796 O O . GLN B 1 285 ? -6.062 8.281 -5.156 1 94.81 285 GLN B O 1
ATOM 4801 N N . MET B 1 286 ? -4.254 9.352 -5.918 1 94.81 286 MET B N 1
ATOM 4802 C CA . MET B 1 286 ? -3.49 9.25 -4.68 1 94.81 286 MET B CA 1
ATOM 4803 C C . MET B 1 286 ? -4.297 9.773 -3.496 1 94.81 286 MET B C 1
ATOM 4805 O O . MET B 1 286 ? -4.273 9.188 -2.412 1 94.81 286 MET B O 1
ATOM 4809 N N . ASN B 1 287 ? -5.055 10.805 -3.705 1 92.75 287 ASN B N 1
ATOM 4810 C CA . ASN B 1 287 ? -5.781 11.438 -2.609 1 92.75 287 ASN B CA 1
ATOM 4811 C C . ASN B 1 287 ? -6.879 10.531 -2.066 1 92.75 287 ASN B C 1
ATOM 4813 O O . ASN B 1 287 ? -7.184 10.562 -0.873 1 92.75 287 ASN B O 1
ATOM 4817 N N . ASP B 1 288 ? -7.461 9.641 -2.947 1 92.25 288 ASP B N 1
ATOM 4818 C CA . ASP B 1 288 ? -8.461 8.672 -2.508 1 92.25 288 ASP B CA 1
ATOM 4819 C C . ASP B 1 288 ? -7.855 7.66 -1.536 1 92.25 288 ASP B C 1
ATOM 4821 O O . ASP B 1 288 ? -8.539 7.164 -0.639 1 92.25 288 ASP B O 1
ATOM 4825 N N . ILE B 1 289 ? -6.605 7.41 -1.721 1 96.31 289 ILE B N 1
ATOM 4826 C CA . ILE B 1 289 ? -5.895 6.465 -0.865 1 96.31 289 ILE B CA 1
ATOM 4827 C C . ILE B 1 289 ? -5.457 7.16 0.42 1 96.31 289 ILE B C 1
ATOM 4829 O O . ILE B 1 289 ? -5.691 6.656 1.521 1 96.31 289 ILE B O 1
ATOM 4833 N N . VAL B 1 290 ? -4.98 8.359 0.303 1 96.62 290 VAL B N 1
ATOM 4834 C CA . VAL B 1 290 ? -4.398 9.109 1.414 1 96.62 290 VAL B CA 1
ATOM 4835 C C . VAL B 1 290 ? -5.496 9.5 2.402 1 96.62 290 VAL B C 1
ATOM 4837 O O . VAL B 1 290 ? -5.387 9.219 3.6 1 96.62 290 VAL B O 1
ATOM 4840 N N . PHE B 1 291 ? -6.633 10 1.966 1 94.94 291 PHE B N 1
ATOM 4841 C CA . PHE B 1 291 ? -7.629 10.594 2.846 1 94.94 291 PHE B CA 1
ATOM 4842 C C . PHE B 1 291 ? -8.406 9.516 3.59 1 94.94 291 PHE B C 1
ATOM 4844 O O . PHE B 1 291 ? -9.141 9.805 4.539 1 94.94 291 PHE B O 1
ATOM 4851 N N . ARG B 1 292 ? -8.219 8.242 3.16 1 96.75 292 ARG B N 1
ATOM 4852 C CA . ARG B 1 292 ? -8.867 7.125 3.844 1 96.75 292 ARG B CA 1
ATOM 4853 C C . ARG B 1 292 ? -7.836 6.199 4.48 1 96.75 292 ARG B C 1
ATOM 4855 O O . ARG B 1 292 ? -8.188 5.145 5.016 1 96.75 292 ARG B O 1
ATOM 4862 N N . GLU B 1 293 ? -6.551 6.625 4.328 1 98.19 293 GLU B N 1
ATOM 4863 C CA . GLU B 1 293 ? -5.43 5.848 4.844 1 98.19 293 GLU B CA 1
ATOM 4864 C C . GLU B 1 293 ? -5.512 4.391 4.391 1 98.19 293 GLU B C 1
ATOM 4866 O O . GLU B 1 293 ? -5.336 3.475 5.195 1 98.19 293 GLU B O 1
ATOM 4871 N N . ARG B 1 294 ? -5.805 4.211 3.133 1 98.12 294 ARG B N 1
ATOM 4872 C CA . ARG B 1 294 ? -5.848 2.871 2.555 1 98.12 294 ARG B CA 1
ATOM 4873 C C . ARG B 1 294 ? -4.445 2.385 2.203 1 98.12 294 ARG B C 1
ATOM 4875 O O . ARG B 1 294 ? -3.51 3.182 2.115 1 98.12 294 ARG B O 1
ATOM 4882 N N . GLY B 1 295 ? -4.312 1.052 2.088 1 98.06 295 GLY B N 1
ATOM 4883 C CA . GLY B 1 295 ? -3.053 0.426 1.718 1 98.06 295 GLY B CA 1
ATOM 4884 C C . GLY B 1 295 ? -3.111 -0.288 0.38 1 98.06 295 GLY B C 1
ATOM 4885 O O . GLY B 1 295 ? -4.195 -0.528 -0.154 1 98.06 295 GLY B O 1
ATOM 4886 N N . TYR B 1 296 ? -2.01 -0.462 -0.183 1 97.81 296 TYR B N 1
ATOM 4887 C CA . TYR B 1 296 ? -1.754 -1.275 -1.366 1 97.81 296 TYR B CA 1
ATOM 4888 C C . TYR B 1 296 ? -0.535 -2.166 -1.162 1 97.81 296 TYR B C 1
ATOM 4890 O O . TYR B 1 296 ? 0.461 -1.741 -0.572 1 97.81 296 TYR B O 1
ATOM 4898 N N . MET B 1 297 ? -0.599 -3.459 -1.577 1 97.88 297 MET B N 1
ATOM 4899 C CA . MET B 1 297 ? 0.58 -4.316 -1.515 1 97.88 297 MET B CA 1
ATOM 4900 C C . MET B 1 297 ? 0.629 -5.262 -2.711 1 97.88 297 MET B C 1
ATOM 4902 O O . MET B 1 297 ? -0.406 -5.762 -3.156 1 97.88 297 MET B O 1
ATOM 4906 N N . GLY B 1 298 ? 1.803 -5.426 -3.223 1 98 298 GLY B N 1
ATOM 4907 C CA . GLY B 1 298 ? 2.041 -6.441 -4.238 1 98 298 GLY B CA 1
ATOM 4908 C C . GLY B 1 298 ? 2.418 -7.789 -3.656 1 98 298 GLY B C 1
ATOM 4909 O O . GLY B 1 298 ? 3.082 -7.863 -2.621 1 98 298 GLY B O 1
ATOM 4910 N N . VAL B 1 299 ? 2.02 -8.805 -4.363 1 98 299 VAL B N 1
ATOM 4911 C CA . VAL B 1 299 ? 2.371 -10.164 -3.957 1 98 299 VAL B CA 1
ATOM 4912 C C . VAL B 1 299 ? 2.955 -10.922 -5.148 1 98 299 VAL B C 1
ATOM 4914 O O . VAL B 1 299 ? 2.385 -10.906 -6.242 1 98 299 VAL B O 1
ATOM 4917 N N . ALA B 1 300 ? 4.043 -11.602 -4.859 1 96.12 300 ALA B N 1
ATOM 4918 C CA . ALA B 1 300 ? 4.746 -12.336 -5.906 1 96.12 300 ALA B CA 1
ATOM 4919 C C . ALA B 1 300 ? 4.625 -13.844 -5.695 1 96.12 300 ALA B C 1
ATOM 4921 O O . ALA B 1 300 ? 5.332 -14.414 -4.863 1 96.12 300 ALA B O 1
ATOM 4922 N N . THR B 1 301 ? 3.814 -14.422 -6.492 1 96.25 301 THR B N 1
ATOM 4923 C CA . THR B 1 301 ? 3.709 -15.875 -6.605 1 96.25 301 THR B CA 1
ATOM 4924 C C . THR B 1 301 ? 3.463 -16.5 -5.238 1 96.25 301 THR B C 1
ATOM 4926 O O . THR B 1 301 ? 2.361 -16.406 -4.691 1 96.25 301 THR B O 1
ATOM 4929 N N . TYR B 1 302 ? 4.512 -17.234 -4.637 1 98.38 302 TYR B N 1
ATOM 4930 C CA . TYR B 1 302 ? 4.453 -17.938 -3.365 1 98.38 302 TYR B CA 1
ATOM 4931 C C . TYR B 1 302 ? 5.832 -18.016 -2.721 1 98.38 302 TYR B C 1
ATOM 4933 O O . TYR B 1 302 ? 6.848 -17.781 -3.383 1 98.38 302 TYR B O 1
ATOM 4941 N N . ALA B 1 303 ? 5.801 -18.266 -1.411 1 97.56 303 ALA B N 1
ATOM 4942 C CA . ALA B 1 303 ? 7.023 -18.422 -0.627 1 97.56 303 ALA B CA 1
ATOM 4943 C C . ALA B 1 303 ? 7.246 -19.875 -0.233 1 97.56 303 ALA B C 1
ATOM 4945 O O . ALA B 1 303 ? 6.387 -20.719 -0.474 1 97.56 303 ALA B O 1
ATOM 4946 N N . LEU B 1 304 ? 8.5 -20.141 0.241 1 97.5 304 LEU B N 1
ATOM 4947 C CA . LEU B 1 304 ? 8.75 -21.469 0.788 1 97.5 304 LEU B CA 1
ATOM 4948 C C . LEU B 1 304 ? 7.781 -21.781 1.923 1 97.5 304 LEU B C 1
ATOM 4950 O O . LEU B 1 304 ? 7.512 -20.922 2.768 1 97.5 304 LEU B O 1
ATOM 4954 N N . GLY B 1 305 ? 7.207 -22.953 1.885 1 98.25 305 GLY B N 1
ATOM 4955 C CA . GLY B 1 305 ? 6.238 -23.344 2.896 1 98.25 305 GLY B CA 1
ATOM 4956 C C . GLY B 1 305 ? 4.805 -23.281 2.404 1 98.25 305 GLY B C 1
ATOM 4957 O O . GLY B 1 305 ? 3.941 -24 2.908 1 98.25 305 GLY B O 1
ATOM 4958 N N . ASP B 1 306 ? 4.555 -22.484 1.382 1 98.56 306 ASP B N 1
ATOM 4959 C CA . ASP B 1 306 ? 3.188 -22.312 0.899 1 98.56 306 ASP B CA 1
ATOM 4960 C C . ASP B 1 306 ? 2.686 -23.578 0.207 1 98.56 306 ASP B C 1
ATOM 4962 O O . ASP B 1 306 ? 1.513 -23.938 0.336 1 98.56 306 ASP B O 1
ATOM 4966 N N . PHE B 1 307 ? 3.531 -24.25 -0.566 1 98.81 307 PHE B N 1
ATOM 4967 C CA . PHE B 1 307 ? 3.125 -25.5 -1.208 1 98.81 307 PHE B CA 1
ATOM 4968 C C . PHE B 1 307 ? 2.695 -26.531 -0.169 1 98.81 307 PHE B C 1
ATOM 4970 O O . PHE B 1 307 ? 1.639 -27.141 -0.305 1 98.81 307 PHE B O 1
ATOM 4977 N N . GLU B 1 308 ? 3.498 -26.672 0.853 1 98.75 308 GLU B N 1
ATOM 4978 C CA . GLU B 1 308 ? 3.18 -27.625 1.918 1 98.75 308 GLU B CA 1
ATOM 4979 C C . GLU B 1 308 ? 1.854 -27.266 2.59 1 98.75 308 GLU B C 1
ATOM 4981 O O . GLU B 1 308 ? 1.064 -28.156 2.918 1 98.75 308 GLU B O 1
ATOM 4986 N N . ALA B 1 309 ? 1.636 -25.984 2.775 1 98.69 309 ALA B N 1
ATOM 4987 C CA . ALA B 1 309 ? 0.392 -25.547 3.398 1 98.69 309 ALA B CA 1
ATOM 4988 C C . ALA B 1 309 ? -0.812 -25.891 2.527 1 98.69 309 ALA B C 1
ATOM 4990 O O . ALA B 1 309 ? -1.839 -26.359 3.029 1 98.69 309 ALA B O 1
ATOM 4991 N N . VAL B 1 310 ? -0.678 -25.672 1.262 1 98.81 310 VAL B N 1
ATOM 4992 C CA . VAL B 1 310 ? -1.762 -25.969 0.335 1 98.81 310 VAL B CA 1
ATOM 4993 C C . VAL B 1 310 ? -1.989 -27.484 0.282 1 98.81 310 VAL B C 1
ATOM 4995 O O . VAL B 1 310 ? -3.133 -27.938 0.288 1 98.81 310 VAL B O 1
ATOM 4998 N N . ILE B 1 311 ? -0.918 -28.266 0.234 1 98.88 311 ILE B N 1
ATOM 4999 C CA . ILE B 1 311 ? -1.019 -29.719 0.242 1 98.88 311 ILE B CA 1
ATOM 5000 C C . ILE B 1 311 ? -1.798 -30.172 1.474 1 98.88 311 ILE B C 1
ATOM 5002 O O . ILE B 1 311 ? -2.715 -31 1.368 1 98.88 311 ILE B O 1
ATOM 5006 N N . LYS B 1 312 ? -1.461 -29.609 2.592 1 98.75 312 LYS B N 1
ATOM 5007 C CA . LYS B 1 312 ? -2.162 -29.953 3.826 1 98.75 312 LYS B CA 1
ATOM 5008 C C . LYS B 1 312 ? -3.637 -29.578 3.746 1 98.75 312 LYS B C 1
ATOM 5010 O O . LYS B 1 312 ? -4.508 -30.344 4.141 1 98.75 312 LYS B O 1
ATOM 5015 N N . ALA B 1 313 ? -3.891 -28.422 3.229 1 98.5 313 ALA B N 1
ATOM 5016 C CA . ALA B 1 313 ? -5.266 -27.938 3.125 1 98.5 313 ALA B CA 1
ATOM 5017 C C . ALA B 1 313 ? -6.102 -28.859 2.23 1 98.5 313 ALA B C 1
ATOM 5019 O O . ALA B 1 313 ? -7.262 -29.141 2.533 1 98.5 313 ALA B O 1
ATOM 5020 N N . ILE B 1 314 ? -5.535 -29.297 1.148 1 98.62 314 ILE B N 1
ATOM 5021 C CA . ILE B 1 314 ? -6.246 -30.188 0.248 1 98.62 314 ILE B CA 1
ATOM 5022 C C . ILE B 1 314 ? -6.422 -31.562 0.911 1 98.62 314 ILE B C 1
ATOM 5024 O O . ILE B 1 314 ? -7.512 -32.125 0.888 1 98.62 314 ILE B O 1
ATOM 5028 N N . SER B 1 315 ? -5.371 -32.062 1.531 1 98.56 315 SER B N 1
ATOM 5029 C CA . SER B 1 315 ? -5.371 -33.375 2.141 1 98.56 315 SER B CA 1
ATOM 5030 C C . SER B 1 315 ? -6.414 -33.469 3.248 1 98.56 315 SER B C 1
ATOM 5032 O O . SER B 1 315 ? -7.031 -34.531 3.436 1 98.56 315 SER B O 1
ATOM 5034 N N . THR B 1 316 ? -6.625 -32.375 3.969 1 97.94 316 THR B N 1
ATOM 5035 C CA . THR B 1 316 ? -7.551 -32.344 5.094 1 97.94 316 THR B CA 1
ATOM 5036 C C . THR B 1 316 ? -8.961 -31.984 4.633 1 97.94 316 THR B C 1
ATOM 5038 O O . THR B 1 316 ? -9.898 -31.984 5.43 1 97.94 316 THR B O 1
ATOM 5041 N N . GLY B 1 317 ? -9.094 -31.531 3.396 1 97.19 317 GLY B N 1
ATOM 5042 C CA . GLY B 1 317 ? -10.406 -31.219 2.85 1 97.19 317 GLY B CA 1
ATOM 5043 C C . GLY B 1 317 ? -10.789 -29.766 2.996 1 97.19 317 GLY B C 1
ATOM 5044 O O . GLY B 1 317 ? -11.875 -29.359 2.574 1 97.19 317 GLY B O 1
ATOM 5045 N N . ALA B 1 318 ? -9.906 -28.953 3.484 1 96.75 318 ALA B N 1
ATOM 5046 C CA . ALA B 1 318 ? -10.172 -27.531 3.648 1 96.75 318 ALA B CA 1
ATOM 5047 C C . ALA B 1 318 ? -10.219 -26.828 2.297 1 96.75 318 ALA B C 1
ATOM 5049 O O . ALA B 1 318 ? -10.836 -25.766 2.162 1 96.75 318 ALA B O 1
ATOM 5050 N N . MET B 1 319 ? -9.555 -27.391 1.335 1 97.25 319 MET B N 1
ATOM 5051 C CA . MET B 1 319 ? -9.578 -26.922 -0.051 1 97.25 319 MET B CA 1
ATOM 5052 C C . MET B 1 319 ? -9.961 -28.062 -0.995 1 97.25 319 MET B C 1
ATOM 5054 O O . MET B 1 319 ? -9.445 -29.172 -0.879 1 97.25 319 MET B O 1
ATOM 5058 N N . LYS B 1 320 ? -10.891 -27.797 -1.859 1 97.69 320 LYS B N 1
ATOM 5059 C CA . LYS B 1 320 ? -11.367 -28.797 -2.822 1 97.69 320 LYS B CA 1
ATOM 5060 C C . LYS B 1 320 ? -11.266 -28.266 -4.25 1 97.69 320 LYS B C 1
ATOM 5062 O O . LYS B 1 320 ? -12.266 -27.844 -4.84 1 97.69 320 LYS B O 1
ATOM 5067 N N . PRO B 1 321 ? -10.102 -28.359 -4.875 1 98.44 321 PRO B N 1
ATOM 5068 C CA . PRO B 1 321 ? -9.852 -27.609 -6.105 1 98.44 321 PRO B CA 1
ATOM 5069 C C . PRO B 1 321 ? -10.125 -28.438 -7.363 1 98.44 321 PRO B C 1
ATOM 5071 O O . PRO B 1 321 ? -9.961 -27.922 -8.477 1 98.44 321 PRO B O 1
ATOM 5074 N N . ALA B 1 322 ? -10.547 -29.641 -7.234 1 98.31 322 ALA B N 1
ATOM 5075 C CA . ALA B 1 322 ? -10.633 -30.547 -8.375 1 98.31 322 ALA B CA 1
ATOM 5076 C C . ALA B 1 322 ? -11.508 -29.969 -9.477 1 98.31 322 ALA B C 1
ATOM 5078 O O . ALA B 1 322 ? -11.227 -30.141 -10.664 1 98.31 322 ALA B O 1
ATOM 5079 N N . GLY B 1 323 ? -12.562 -29.234 -9.062 1 97.62 323 GLY B N 1
ATOM 5080 C CA . GLY B 1 323 ? -13.516 -28.672 -10.008 1 97.62 323 GLY B CA 1
ATOM 5081 C C . GLY B 1 323 ? -12.914 -27.609 -10.898 1 97.62 323 GLY B C 1
ATOM 5082 O O . GLY B 1 323 ? -13.516 -27.203 -11.891 1 97.62 323 GLY B O 1
ATOM 5083 N N . MET B 1 324 ? -11.688 -27.141 -10.641 1 98 324 MET B N 1
ATOM 5084 C CA . MET B 1 324 ? -11.016 -26.156 -11.469 1 98 324 MET B CA 1
ATOM 5085 C C . MET B 1 324 ? -10.586 -26.766 -12.805 1 98 324 MET B C 1
ATOM 5087 O O . MET B 1 324 ? -10.297 -26.047 -13.758 1 98 324 MET B O 1
ATOM 5091 N N . ILE B 1 325 ? -10.414 -28.094 -12.82 1 98.31 325 ILE B N 1
ATOM 5092 C CA . ILE B 1 325 ? -10.016 -28.781 -14.047 1 98.31 325 ILE B CA 1
ATOM 5093 C C . ILE B 1 325 ? -11.203 -28.844 -15 1 98.31 325 ILE B C 1
ATOM 5095 O O . ILE B 1 325 ? -12.148 -29.609 -14.773 1 98.31 325 ILE B O 1
ATOM 5099 N N . THR B 1 326 ? -11.117 -28.109 -16.078 1 97.44 326 THR B N 1
ATOM 5100 C CA . THR B 1 326 ? -12.281 -28.031 -16.953 1 97.44 326 THR B CA 1
ATOM 5101 C C . THR B 1 326 ? -12.047 -28.812 -18.25 1 97.44 326 THR B C 1
ATOM 5103 O O . THR B 1 326 ? -12.984 -29.094 -18.984 1 97.44 326 THR B O 1
ATOM 5106 N N . LYS B 1 327 ? -10.812 -29.062 -18.547 1 97.69 327 LYS B N 1
ATOM 5107 C CA . LYS B 1 327 ? -10.438 -29.828 -19.734 1 97.69 327 LYS B CA 1
ATOM 5108 C C . LYS B 1 327 ? -9.102 -30.547 -19.531 1 97.69 327 LYS B C 1
ATOM 5110 O O . LYS B 1 327 ? -8.234 -30.062 -18.812 1 97.69 327 LYS B O 1
ATOM 5115 N N . THR B 1 328 ? -8.969 -31.75 -20.031 1 98.38 328 THR B N 1
ATOM 5116 C CA . THR B 1 328 ? -7.715 -32.5 -20.078 1 98.38 328 THR B CA 1
ATOM 5117 C C . THR B 1 328 ? -7.352 -32.844 -21.516 1 98.38 328 THR B C 1
ATOM 5119 O O . THR B 1 328 ? -8.203 -33.312 -22.266 1 98.38 328 THR B O 1
ATOM 5122 N N . ILE B 1 329 ? -6.152 -32.625 -21.906 1 98.44 329 ILE B N 1
ATOM 5123 C CA . ILE B 1 329 ? -5.711 -32.875 -23.281 1 98.44 329 ILE B CA 1
ATOM 5124 C C . ILE B 1 329 ? -4.402 -33.656 -23.266 1 98.44 329 ILE B C 1
ATOM 5126 O O . ILE B 1 329 ? -3.82 -33.875 -22.203 1 98.44 329 ILE B O 1
ATOM 5130 N N . LYS B 1 330 ? -3.916 -33.969 -24.453 1 97.94 330 LYS B N 1
ATOM 5131 C CA . LYS B 1 330 ? -2.658 -34.688 -24.578 1 97.94 330 LYS B CA 1
ATOM 5132 C C . LYS B 1 330 ? -1.515 -33.75 -24.953 1 97.94 330 LYS B C 1
ATOM 5134 O O . LYS B 1 330 ? -1.745 -32.594 -25.297 1 97.94 330 LYS B O 1
ATOM 5139 N N . LEU B 1 331 ? -0.38 -34.25 -24.812 1 97.62 331 LEU B N 1
ATOM 5140 C CA . LEU B 1 331 ? 0.829 -33.469 -25 1 97.62 331 LEU B CA 1
ATOM 5141 C C . LEU B 1 331 ? 0.901 -32.875 -26.406 1 97.62 331 LEU B C 1
ATOM 5143 O O . LEU B 1 331 ? 1.368 -31.766 -26.594 1 97.62 331 LEU B O 1
ATOM 5147 N N . ASP B 1 332 ? 0.438 -33.594 -27.422 1 97.44 332 ASP B N 1
ATOM 5148 C CA . ASP B 1 332 ? 0.538 -33.156 -28.812 1 97.44 332 ASP B CA 1
ATOM 5149 C C . ASP B 1 332 ? -0.583 -32.188 -29.172 1 97.44 332 ASP B C 1
ATOM 5151 O O . ASP B 1 332 ? -0.629 -31.672 -30.281 1 97.44 332 ASP B O 1
ATOM 5155 N N . GLN B 1 333 ? -1.445 -31.922 -28.219 1 97.88 333 GLN B N 1
ATOM 5156 C CA . GLN B 1 333 ? -2.6 -31.062 -28.469 1 97.88 333 GLN B CA 1
ATOM 5157 C C . GLN B 1 333 ? -2.438 -29.703 -27.766 1 97.88 333 GLN B C 1
ATOM 5159 O O . GLN B 1 333 ? -3.336 -28.859 -27.828 1 97.88 333 GLN B O 1
ATOM 5164 N N . VAL B 1 334 ? -1.324 -29.453 -27.172 1 97.88 334 VAL B N 1
ATOM 5165 C CA . VAL B 1 334 ? -1.117 -28.312 -26.297 1 97.88 334 VAL B CA 1
ATOM 5166 C C . VAL B 1 334 ? -1.361 -27.016 -27.062 1 97.88 334 VAL B C 1
ATOM 5168 O O . VAL B 1 334 ? -2.049 -26.109 -26.578 1 97.88 334 VAL B O 1
ATOM 5171 N N . ALA B 1 335 ? -0.883 -26.875 -28.266 1 96.62 335 ALA B N 1
ATOM 5172 C CA . ALA B 1 335 ? -1.01 -25.641 -29.031 1 96.62 335 ALA B CA 1
ATOM 5173 C C . ALA B 1 335 ? -2.463 -25.375 -29.422 1 96.62 335 ALA B C 1
ATOM 5175 O O . ALA B 1 335 ? -3.004 -24.312 -29.141 1 96.62 335 ALA B O 1
ATOM 5176 N N . GLU B 1 336 ? -3.127 -26.391 -29.969 1 96.31 336 GLU B N 1
ATOM 5177 C CA . GLU B 1 336 ? -4.438 -26.203 -30.578 1 96.31 336 GLU B CA 1
ATOM 5178 C C . GLU B 1 336 ? -5.555 -26.297 -29.547 1 96.31 336 GLU B C 1
ATOM 5180 O O . GLU B 1 336 ? -6.465 -25.469 -29.531 1 96.31 336 GLU B O 1
ATOM 5185 N N . GLU B 1 337 ? -5.418 -27.297 -28.672 1 97.06 337 GLU B N 1
ATOM 5186 C CA . GLU B 1 337 ? -6.523 -27.547 -27.75 1 97.06 337 GLU B CA 1
ATOM 5187 C C . GLU B 1 337 ? -6.254 -26.922 -26.375 1 97.06 337 GLU B C 1
ATOM 5189 O O . GLU B 1 337 ? -7.152 -26.844 -25.531 1 97.06 337 GLU B O 1
ATOM 5194 N N . GLY B 1 338 ? -5.051 -26.547 -26.156 1 97.44 338 GLY B N 1
ATOM 5195 C CA . GLY B 1 338 ? -4.688 -25.859 -24.922 1 97.44 338 GLY B CA 1
ATOM 5196 C C . GLY B 1 338 ? -4.613 -24.359 -25.078 1 97.44 338 GLY B C 1
ATOM 5197 O O . GLY B 1 338 ? -5.574 -23.656 -24.766 1 97.44 338 GLY B O 1
ATOM 5198 N N . PHE B 1 339 ? -3.525 -23.828 -25.719 1 97.44 339 PHE B N 1
ATOM 5199 C CA . PHE B 1 339 ? -3.254 -22.391 -25.828 1 97.44 339 PHE B CA 1
ATOM 5200 C C . PHE B 1 339 ? -4.363 -21.703 -26.609 1 97.44 339 PHE B C 1
ATOM 5202 O O . PHE B 1 339 ? -4.945 -20.719 -26.125 1 97.44 339 PHE B O 1
ATOM 5209 N N . LYS B 1 340 ? -4.703 -22.203 -27.766 1 96.56 340 LYS B N 1
ATOM 5210 C CA . LYS B 1 340 ? -5.727 -21.578 -28.594 1 96.56 340 LYS B CA 1
ATOM 5211 C C . LYS B 1 340 ? -7.07 -21.531 -27.875 1 96.56 340 LYS B C 1
ATOM 5213 O O . LYS B 1 340 ? -7.754 -20.516 -27.891 1 96.56 340 LYS B O 1
ATOM 5218 N N . THR B 1 341 ? -7.375 -22.641 -27.234 1 96.75 341 THR B N 1
ATOM 5219 C CA . THR B 1 341 ? -8.641 -22.719 -26.516 1 96.75 341 THR B CA 1
ATOM 5220 C C . THR B 1 341 ? -8.695 -21.672 -25.406 1 96.75 341 THR B C 1
ATOM 5222 O O . THR B 1 341 ? -9.68 -20.953 -25.266 1 96.75 341 THR B O 1
ATOM 5225 N N . LEU B 1 342 ? -7.641 -21.516 -24.641 1 95.69 342 LEU B N 1
ATOM 5226 C CA . LEU B 1 342 ? -7.613 -20.594 -23.516 1 95.69 342 LEU B CA 1
ATOM 5227 C C . LEU B 1 342 ? -7.59 -19.141 -23.984 1 95.69 342 LEU B C 1
ATOM 5229 O O . LEU B 1 342 ? -7.938 -18.234 -23.219 1 95.69 342 LEU B O 1
ATOM 5233 N N . ILE B 1 343 ? -7.156 -18.891 -25.219 1 94 343 ILE B N 1
ATOM 5234 C CA . ILE B 1 343 ? -7.129 -17.547 -25.781 1 94 343 ILE B CA 1
ATOM 5235 C C . ILE B 1 343 ? -8.508 -17.188 -26.328 1 94 343 ILE B C 1
ATOM 5237 O O . ILE B 1 343 ? -8.992 -16.062 -26.141 1 94 343 ILE B O 1
ATOM 5241 N N . GLU B 1 344 ? -9.203 -18.203 -26.891 1 94.25 344 GLU B N 1
ATOM 5242 C CA . GLU B 1 344 ? -10.414 -17.906 -27.656 1 94.25 344 GLU B CA 1
ATOM 5243 C C . GLU B 1 344 ? -11.664 -18.219 -26.844 1 94.25 344 GLU B C 1
ATOM 5245 O O . GLU B 1 344 ? -12.758 -17.734 -27.156 1 94.25 344 GLU B O 1
ATOM 5250 N N . ASP B 1 345 ? -11.516 -19.062 -25.891 1 92.81 345 ASP B N 1
ATOM 5251 C CA . ASP B 1 345 ? -12.664 -19.5 -25.109 1 92.81 345 ASP B CA 1
ATOM 5252 C C . ASP B 1 345 ? -12.359 -19.438 -23.609 1 92.81 345 ASP B C 1
ATOM 5254 O O . ASP B 1 345 ? -12.656 -20.375 -22.875 1 92.81 345 ASP B O 1
ATOM 5258 N N . LYS B 1 346 ? -11.781 -18.391 -23.234 1 85.38 346 LYS B N 1
ATOM 5259 C CA . LYS B 1 346 ? -11.297 -18.234 -21.859 1 85.38 346 LYS B CA 1
ATOM 5260 C C . LYS B 1 346 ? -12.445 -18.281 -20.859 1 85.38 346 LYS B C 1
ATOM 5262 O O . LYS B 1 346 ? -12.266 -18.703 -19.719 1 85.38 346 LYS B O 1
ATOM 5267 N N . GLU B 1 347 ? -13.625 -17.969 -21.219 1 86.88 347 GLU B N 1
ATOM 5268 C CA . GLU B 1 347 ? -14.742 -17.859 -20.297 1 86.88 347 GLU B CA 1
ATOM 5269 C C . GLU B 1 347 ? -15.203 -19.25 -19.828 1 86.88 347 GLU B C 1
ATOM 5271 O O . GLU B 1 347 ? -15.711 -19.391 -18.719 1 86.88 347 GLU B O 1
ATOM 5276 N N . ASN B 1 348 ? -14.891 -20.188 -20.625 1 91.31 348 ASN B N 1
ATOM 5277 C CA . ASN B 1 348 ? -15.461 -21.5 -20.328 1 91.31 348 ASN B CA 1
ATOM 5278 C C . ASN B 1 348 ? -14.422 -22.438 -19.703 1 91.31 348 ASN B C 1
ATOM 5280 O O . ASN B 1 348 ? -14.727 -23.594 -19.406 1 91.31 348 ASN B O 1
ATOM 5284 N N . HIS B 1 349 ? -13.258 -21.906 -19.484 1 94.12 349 HIS B N 1
ATOM 5285 C CA . HIS B 1 349 ? -12.203 -22.75 -18.938 1 94.12 349 HIS B CA 1
ATOM 5286 C C . HIS B 1 349 ? -11.492 -22.047 -17.781 1 94.12 349 HIS B C 1
ATOM 5288 O O . HIS B 1 349 ? -11.242 -20.844 -17.828 1 94.12 349 HIS B O 1
ATOM 5294 N N . VAL B 1 350 ? -11.266 -22.828 -16.734 1 94.69 350 VAL B N 1
ATOM 5295 C CA . VAL B 1 350 ? -10.453 -22.359 -15.609 1 94.69 350 VAL B CA 1
ATOM 5296 C C . VAL B 1 350 ? -9.031 -22.891 -15.75 1 94.69 350 VAL B C 1
ATOM 5298 O O . VAL B 1 350 ? -8.094 -22.125 -15.969 1 94.69 350 VAL B O 1
ATOM 5301 N N . LYS B 1 351 ? -8.922 -24.234 -15.758 1 97.25 351 LYS B N 1
ATOM 5302 C CA . LYS B 1 351 ? -7.633 -24.891 -15.945 1 97.25 351 LYS B CA 1
ATOM 5303 C C . LYS B 1 351 ? -7.727 -26 -16.984 1 97.25 351 LYS B C 1
ATOM 5305 O O . LYS B 1 351 ? -8.594 -26.875 -16.875 1 97.25 351 LYS B O 1
ATOM 5310 N N . ILE B 1 352 ? -6.887 -25.922 -17.969 1 98.31 352 ILE B N 1
ATOM 5311 C CA . ILE B 1 352 ? -6.68 -27.031 -18.875 1 98.31 352 ILE B CA 1
ATOM 5312 C C . ILE B 1 352 ? -5.418 -27.797 -18.484 1 98.31 352 ILE B C 1
ATOM 5314 O O . ILE B 1 352 ? -4.336 -27.219 -18.391 1 98.31 352 ILE B O 1
ATOM 5318 N N . LEU B 1 353 ? -5.594 -29.094 -18.219 1 98.56 353 LEU B N 1
ATOM 5319 C CA . LEU B 1 353 ? -4.461 -29.953 -17.875 1 98.56 353 LEU B CA 1
ATOM 5320 C C . LEU B 1 353 ? -3.996 -30.734 -19.094 1 98.56 353 LEU B C 1
ATOM 5322 O O . LEU B 1 353 ? -4.816 -31.188 -19.906 1 98.56 353 LEU B O 1
ATOM 5326 N N . VAL B 1 354 ? -2.754 -30.875 -19.172 1 98.75 354 VAL B N 1
ATOM 5327 C CA . VAL B 1 354 ? -2.143 -31.781 -20.141 1 98.75 354 VAL B CA 1
ATOM 5328 C C . VAL B 1 354 ? -1.795 -33.094 -19.469 1 98.75 354 VAL B C 1
ATOM 5330 O O . VAL B 1 354 ? -1.041 -33.125 -18.484 1 98.75 354 VAL B O 1
ATOM 5333 N N . ASP B 1 355 ? -2.361 -34.125 -19.922 1 98.5 355 ASP B N 1
ATOM 5334 C CA . ASP B 1 355 ? -2.021 -35.469 -19.469 1 98.5 355 ASP B CA 1
ATOM 5335 C C . ASP B 1 355 ? -0.775 -36 -20.172 1 98.5 355 ASP B C 1
ATO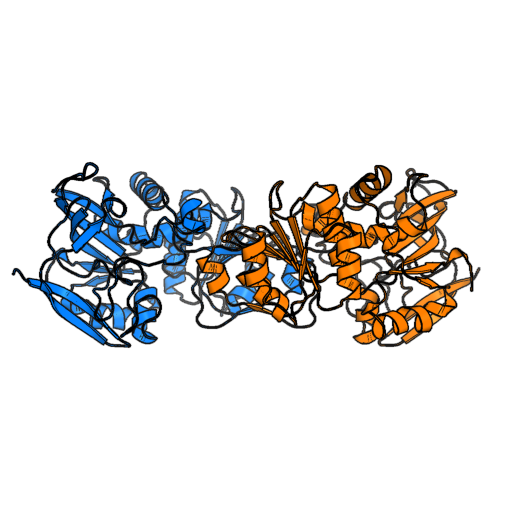M 5337 O O . ASP B 1 355 ? -0.877 -36.719 -21.172 1 98.5 355 ASP B O 1
ATOM 5341 N N . VAL B 1 356 ? 0.316 -35.688 -19.625 1 97.44 356 VAL B N 1
ATOM 5342 C CA . VAL B 1 356 ? 1.608 -36.062 -20.203 1 97.44 356 VAL B CA 1
ATOM 5343 C C . VAL B 1 356 ? 1.795 -37.562 -20.172 1 97.44 356 VAL B C 1
ATOM 5345 O O . VAL B 1 356 ? 2.406 -38.125 -21.078 1 97.44 356 VAL B O 1
ATOM 5348 N N . GLY B 1 357 ? 1.279 -38.219 -19.219 1 89.81 357 GLY B N 1
ATOM 5349 C CA . GLY B 1 357 ? 1.413 -39.656 -19.031 1 89.81 357 GLY B CA 1
ATOM 5350 C C . GLY B 1 357 ? 0.656 -40.469 -20.062 1 89.81 357 GLY B C 1
ATOM 5351 O O . GLY B 1 357 ? 0.957 -41.625 -20.297 1 89.81 357 GLY B O 1
ATOM 5352 N N . ALA B 1 358 ? -0.262 -39.812 -20.688 1 89.25 358 ALA B N 1
ATOM 5353 C CA . ALA B 1 358 ? -1.08 -40.5 -21.672 1 89.25 358 ALA B CA 1
ATOM 5354 C C . ALA B 1 358 ? -0.357 -40.594 -23.016 1 89.25 358 ALA B C 1
ATOM 5356 O O . ALA B 1 358 ? -0.829 -41.281 -23.938 1 89.25 358 ALA B O 1
ATOM 5357 N N . GLY B 1 359 ? 0.766 -40.094 -23.094 1 79.44 359 GLY B N 1
ATOM 5358 C CA . GLY B 1 359 ? 1.475 -40.125 -24.375 1 79.44 359 GLY B CA 1
ATOM 5359 C C . GLY B 1 359 ? 0.855 -39.219 -25.422 1 79.44 359 GLY B C 1
ATOM 5360 O O . GLY B 1 359 ? 0.09 -38.312 -25.094 1 79.44 359 GLY B O 1
ATOM 5361 N N . ILE B 1 360 ? 1.288 -39.406 -26.641 1 87.56 360 ILE B N 1
ATOM 5362 C CA . ILE B 1 360 ? 0.838 -38.531 -27.734 1 87.56 360 ILE B CA 1
ATOM 5363 C C . ILE B 1 360 ? -0.273 -39.25 -28.516 1 87.56 360 ILE B C 1
ATOM 5365 O O . ILE B 1 360 ? -0.346 -40.469 -28.547 1 87.56 360 ILE B O 1
#

Sequence (720 aa):
MSQMNAVRFYGQRDIRLDQIPVPAVKPGQVKIAPKFCGICGSDLHEYLGGANLIPQEGHPHPITGETLPLTLGHEFSGVVEEVGEGVEKVKPGDRVCVQPTIYDGSCRACKRGLVNCCDKNGFVGLSGWGGGLCEHMVVPESCVKPLPDNIPLEVGALIEPLAVGWHAVDISPYKDGDSVLVLGGGPIGLAVVQALVGRGCKNIIVSEVSGRRREFAKQFGAHHVIDPVKADVVEEVEKLTSGEGADVGFDAAGVQVAVDTAFKAIKARGTLVNIAVWEKRATLQMNDIVFRERGYMGVATYALGDFEAVIKAISTGAMKPAGMITKTIKLDQVAEEGFKTLIEDKENHVKILVDVGAGIMSQMNAVRFYGQRDIRLDQIPVPAVKPGQVKIAPKFCGICGSDLHEYLGGANLIPQEGHPHPITGETLPLTLGHEFSGVVEEVGEGVEKVKPGDRVCVQPTIYDGSCRACKRGLVNCCDKNGFVGLSGWGGGLCEHMVVPESCVKPLPDNIPLEVGALIEPLAVGWHAVDISPYKDGDSVLVLGGGPIGLAVVQALVGRGCKNIIVSEVSGRRREFAKQFGAHHVIDPVKADVVEEVEKLTSGEGADVGFDAAGVQVAVDTAFKAIKARGTLVNIAVWEKRATLQMNDIVFRERGYMGVATYALGDFEAVIKAISTGAMKPAGMITKTIKLDQVAEEGFKTLIEDKENHVKILVDVGAGI

Secondary structure (DSSP, 8-state):
--EEEEEEEEETTEEEEEEEEPPPP-TTEEEEEEEEEE--HHHHHHHHH--SSSPPTT---TTT---SSEE--SEEEEEEEEE-TT--S--TT-EEEE--EE--S-SHHHHTT-GGG-TT-EEBTTTBS--SSBS-EEEEGGGEEE--TTS-HHHHTTHHHHHHHHHHHHHS---TT-EEEEE--SHHHHHHHHHHHHTT-SEEEEE-S-HHHHHHHHHTT-SEEE-TTTS-HHHHHHHHTTTS-EEEEEE-S--HHHHHHHHHHEEEEEEEEE----SS-EEE-HHHHHTTT-EEEE--S--TTHHHHHHHHHHTTS--GGGGEEEEE-GGGIIIIIIHHHHH-GGG-SEEEEEGGG--/--EEEEEEEEETTEEEEEEEEPPPP-TTEEEEEEEEEE--HHHHHHHHH--SSSPPTT---TTT---SSEE--SEEEEEEEEE-TT--S--TT-EEEE--EE--S-SHHHHTT-GGG-TT-EEBTTTBS--SSBS-EEEEGGGEEE--TTS-HHHHTTHHHHHHHHHHHHHS---TT-EEEEE--SHHHHHHHHHHHHTT-SEEEEE-S-HHHHHHHHHTT-SEEE-TTTS-HHHHHHHHTTTS-EEEEEE-S--HHHHHHHHHHEEEEEEEEE----SS-EEE-HHHHHTTT-EEEE--S--TTHHHHHHHHHHTTS--GGGGEEEEE-GGGIIIIIIHHHHH-GGG-SEEEEEGGG--

InterPro domains:
  IPR002328 Alcohol dehydrogenase, zinc-type, conserved site [PS00059] (73-87)
  IPR011032 GroES-like superfamily [SSF50129] (3-186)
  IPR013149 Alcohol dehydrogenase-like, C-terminal [PF00107] (187-315)
  IPR013154 Alcohol dehydrogenase-like, N-terminal [PF08240] (26-149)
  IPR020843 Enoylreductase domain [SM00829] (11-354)
  IPR036291 NAD(P)-binding domain superfamily [SSF51735] (150-319)

Nearest PDB structures (foldseek):
  7y9p-assembly1_A  TM=8.886E-01  e=6.241E-33  Scheffersomyces stipitis
  5kia-assembly1_A-2  TM=8.940E-01  e=1.663E-32  Burkholderia thailandensis E264
  4eez-assembly1_B  TM=9.093E-01  e=9.365E-29  Lactococcus lactis subsp. lactis KF147
  3meq-assembly1_C  TM=9.153E-01  e=9.601E-28  Brucella suis
  4eex-assembly1_B  TM=9.021E-01  e=3.389E-28  Lactococcus lactis subsp. lactis KF147

Solvent-accessible surface area (backbone atoms only — not comparable to full-atom values): 35676 Å² total; per-residue (Å²): 129,62,68,34,55,29,35,29,40,68,46,58,74,36,71,45,81,40,78,42,73,57,73,76,66,44,72,42,18,32,23,32,33,25,31,21,18,33,62,50,70,68,55,50,47,30,33,74,71,22,64,70,77,27,32,39,81,96,42,48,29,89,78,65,62,31,38,58,60,38,36,29,26,48,18,18,6,26,31,30,64,43,63,18,61,86,51,74,91,66,51,61,70,41,43,29,24,43,54,34,74,36,54,75,65,71,43,69,36,23,68,70,68,36,42,53,39,23,90,62,51,40,30,30,13,47,28,30,69,36,24,25,40,21,52,56,30,44,42,53,49,91,29,58,40,78,47,60,88,86,52,54,49,71,51,35,13,46,43,48,56,36,15,27,15,36,34,48,55,67,74,40,89,74,52,92,84,43,35,35,36,32,31,24,44,47,58,52,22,42,19,33,39,29,40,38,44,50,70,63,51,82,39,35,35,35,37,24,75,45,66,57,26,39,49,50,33,44,73,52,54,32,71,40,72,40,42,58,88,81,42,60,60,43,61,52,39,21,65,76,42,80,64,50,27,22,44,34,32,37,34,43,59,50,49,65,69,56,55,58,44,44,63,69,23,35,20,73,61,14,34,40,37,35,58,41,75,50,93,61,67,39,73,42,61,52,49,67,31,14,48,27,30,21,35,36,33,22,37,37,61,43,50,88,62,31,56,61,50,48,52,48,31,40,70,71,58,50,33,80,67,63,78,44,59,62,44,76,44,36,55,79,35,42,62,67,69,39,54,46,36,55,72,75,44,40,62,78,46,62,28,44,30,28,33,34,67,71,40,113,128,61,67,33,56,28,34,28,39,68,43,56,75,37,71,45,82,39,78,41,73,57,73,77,66,44,73,42,16,32,22,31,33,25,32,21,17,32,64,50,72,67,56,50,46,30,33,74,72,21,63,72,75,28,33,39,80,96,42,47,28,90,79,65,62,31,38,59,62,39,36,28,26,48,20,18,7,26,32,30,64,43,63,17,59,86,50,76,90,67,50,61,68,41,43,29,24,44,54,36,74,36,55,74,65,70,45,70,37,22,67,71,66,36,44,52,39,23,91,62,53,40,30,30,13,48,26,31,69,36,25,26,40,20,51,56,31,45,43,53,50,91,30,57,40,80,48,60,89,86,52,52,49,70,52,35,13,46,43,48,57,37,15,28,16,36,35,48,55,68,76,40,89,74,52,91,85,42,35,35,36,31,32,24,43,47,58,51,24,42,19,33,39,29,41,39,44,50,70,63,52,81,39,34,35,36,36,25,76,44,67,57,28,40,50,50,32,44,74,52,54,34,70,40,72,40,42,60,86,81,41,62,58,43,62,52,38,20,65,76,45,79,64,49,27,21,45,34,32,37,34,43,59,51,48,66,69,56,55,57,44,42,64,67,23,36,19,74,61,12,34,40,37,34,59,41,74,48,92,59,67,41,74,42,64,55,51,67,31,14,47,28,30,22,35,36,32,22,36,37,62,44,51,90,62,30,56,61,50,46,51,49,32,42,69,73,59,49,33,80,66,63,79,44,60,62,44,76,44,36,56,79,35,41,63,67,69,40,55,46,36,55,72,75,44,43,65,78,48,64,28,44,32,28,32,36,67,72,42,115

Organism: NCBI:txid1442368

pLDDT: mean 96.94, std 2.88, range [69.94, 98.94]